Protein AF-A0AAW9B8X3-F1 (afdb_monomer_lite)

Foldseek 3Di:
DAFPVVVLVVCCVDPLCQQCVVVSVQKDKGDDKDKDKDWDDDPDPVDDIKIWIKIFDAQIWMFGVVPTWIWGGFGFMWIDIRNWIWTFQTWTATLNFIKTKIKIKGQDPFAIKIKMKMKGKDFLVSCCQAPHCLPRVQKGFIKIKMKIKIKGDGPPWIKIKIKMKIWCLGMAGPAPPPRGDDRRDTWMWIKIWIDIQFKIWIWIDIVQKIKTFIWGPVDPAIEGQAIEIEGHDDDDDDPPGHAYEYEYADQEEEVVSVVVSVPPDGDPNDHNNNPGSYYDDDDGQWYWHAYQWYHDPNWIWGRWTKIWGDDPQKIWIAIDTPAWGWIWIDGPPDDIDTDTPHHHTDDPVVVVVVVVVPVPVPDPPVPDDPADVVNVVVVVPDD

Secondary structure (DSSP, 8-state):
-EEHHHHHHHHHTSGGGGTTHHHHHTEEEESEEEEEEEEE--SSTTS--EEEEEEEEEEEEEEEETTEEEEEEEEEEEEEETTEEEEEEEEEEETTEEEEEEEEEEE-SSSEEEEEEEEEEEESGGGHHHH-HHHHTTEEEEEEEEEEEEEEE-SS-EEEEEEEEEEGGGEEE-SPTTS-B-TT---EEEEEEEEESSEEEEEEEETTEEEEEEEE-SSSS-EEEEEEEEEES--PPPSSP-EEEEEEE-S-EEHHHHHHHHHSPPPSS--TGGGS-PPP-PPPSEEEEEEEEEEETTEEEEEEEEEEEEETTEEEEEEESSSEEEEEEEETTTEEEEEEEEE----HHHHHHHHHH--TTS---TTS-SS-HHHHHHHHH--

pLDDT: mean 86.69, std 13.24, range [41.41, 98.62]

Structure (mmCIF, N/CA/C/O backbone):
data_AF-A0AAW9B8X3-F1
#
_entry.id   AF-A0AAW9B8X3-F1
#
loop_
_atom_site.group_PDB
_atom_site.id
_atom_site.type_symbol
_atom_site.label_atom_id
_atom_site.label_alt_id
_atom_site.label_comp_id
_atom_site.label_asym_id
_atom_site.label_entity_id
_atom_site.label_seq_id
_atom_site.pdbx_PDB_ins_code
_atom_site.Cartn_x
_atom_site.Cartn_y
_atom_site.Cartn_z
_atom_site.occupancy
_atom_site.B_iso_or_equiv
_atom_site.auth_seq_id
_atom_site.auth_comp_id
_atom_site.auth_asym_id
_atom_site.auth_atom_id
_atom_site.pdbx_PDB_model_num
ATOM 1 N N . THR A 1 1 ? 26.195 -5.693 -29.933 1.00 69.50 1 THR A N 1
ATOM 2 C CA . THR A 1 1 ? 26.083 -5.962 -28.488 1.00 69.50 1 THR A CA 1
ATOM 3 C C . THR A 1 1 ? 26.992 -5.015 -27.755 1.00 69.50 1 THR A C 1
ATOM 5 O O . THR A 1 1 ? 28.162 -4.947 -28.112 1.00 69.50 1 THR A O 1
ATOM 8 N N . ALA A 1 2 ? 26.458 -4.294 -26.781 1.00 76.25 2 ALA A N 1
ATOM 9 C CA . ALA A 1 2 ? 27.193 -3.382 -25.908 1.00 76.25 2 ALA A CA 1
ATOM 10 C C . ALA A 1 2 ? 26.597 -3.468 -24.488 1.00 76.25 2 ALA A C 1
ATOM 12 O O . ALA A 1 2 ? 25.513 -4.039 -24.332 1.00 76.25 2 ALA A O 1
ATOM 13 N N . PRO A 1 3 ? 27.275 -2.975 -23.441 1.00 81.75 3 PRO A N 1
ATOM 14 C CA . PRO A 1 3 ? 26.665 -2.800 -22.124 1.00 81.75 3 PRO A CA 1
ATOM 15 C C . PRO A 1 3 ? 25.389 -1.945 -22.207 1.00 81.75 3 PRO A C 1
ATOM 17 O O . PRO A 1 3 ? 25.359 -0.963 -22.945 1.00 81.75 3 PRO A O 1
ATOM 20 N N . GLY A 1 4 ? 24.347 -2.286 -21.444 1.00 72.00 4 GLY A N 1
ATOM 21 C CA . GLY A 1 4 ? 23.058 -1.578 -21.483 1.00 72.00 4 GLY A CA 1
ATOM 22 C C . GLY A 1 4 ? 23.171 -0.070 -21.240 1.00 72.00 4 GLY A C 1
ATOM 23 O O . GLY A 1 4 ? 22.576 0.712 -21.977 1.00 72.00 4 GLY A O 1
ATOM 24 N N . ASN A 1 5 ? 24.021 0.345 -20.299 1.00 79.00 5 ASN A N 1
ATOM 25 C CA . ASN A 1 5 ? 24.299 1.761 -20.051 1.00 79.00 5 ASN A CA 1
ATOM 26 C C . ASN A 1 5 ? 24.928 2.470 -21.263 1.00 79.00 5 ASN A C 1
ATOM 28 O O . ASN A 1 5 ? 24.556 3.599 -21.548 1.00 79.00 5 ASN A O 1
ATOM 32 N N . GLU A 1 6 ? 25.808 1.815 -22.029 1.00 78.56 6 GLU A N 1
ATOM 33 C CA . GLU A 1 6 ? 26.391 2.420 -23.238 1.00 78.56 6 GLU A CA 1
ATOM 34 C C . GLU A 1 6 ? 25.351 2.572 -24.357 1.00 78.56 6 GLU A C 1
ATOM 36 O O . GLU A 1 6 ? 25.366 3.565 -25.084 1.00 78.56 6 GLU A O 1
ATOM 41 N N . VAL A 1 7 ? 24.416 1.620 -24.484 1.00 72.31 7 VAL A N 1
ATOM 42 C CA . VAL A 1 7 ? 23.293 1.730 -25.434 1.00 72.31 7 VAL A CA 1
ATOM 43 C C . VAL A 1 7 ? 22.370 2.884 -25.042 1.00 72.31 7 VAL A C 1
ATOM 45 O O . VAL A 1 7 ? 21.997 3.684 -25.901 1.00 72.31 7 VAL A O 1
ATOM 48 N N . ARG A 1 8 ? 22.049 3.011 -23.750 1.00 75.62 8 ARG A N 1
ATOM 49 C CA . ARG A 1 8 ? 21.270 4.131 -23.210 1.00 75.62 8 ARG A CA 1
ATOM 50 C C . ARG A 1 8 ? 21.961 5.466 -23.483 1.00 75.62 8 ARG A C 1
ATOM 52 O O . ARG A 1 8 ? 21.341 6.371 -24.032 1.00 75.62 8 ARG A O 1
ATOM 59 N N . ASP A 1 9 ? 23.240 5.580 -23.139 1.00 77.44 9 ASP A N 1
ATOM 60 C CA . ASP A 1 9 ? 24.006 6.818 -23.298 1.00 77.44 9 ASP A CA 1
ATOM 61 C C . ASP A 1 9 ? 24.146 7.203 -24.783 1.00 77.44 9 ASP A C 1
ATOM 63 O O . ASP A 1 9 ? 24.091 8.384 -25.124 1.00 77.44 9 ASP A O 1
ATOM 67 N N . TYR A 1 10 ? 24.240 6.218 -25.687 1.00 72.25 10 TYR A N 1
ATOM 68 C CA . TYR A 1 10 ? 24.175 6.462 -27.129 1.00 72.25 10 TYR A CA 1
ATOM 69 C C . TYR A 1 10 ? 22.820 7.044 -27.547 1.00 72.25 10 TYR A C 1
ATOM 71 O O . TYR A 1 10 ? 22.804 8.062 -28.232 1.00 72.25 10 TYR A O 1
ATOM 79 N N . MET A 1 11 ? 21.694 6.462 -27.110 1.00 71.38 11 MET A N 1
ATOM 80 C CA . MET A 1 11 ? 20.352 6.986 -27.421 1.00 71.38 11 MET A CA 1
ATOM 81 C C . MET A 1 11 ? 20.168 8.427 -26.920 1.00 71.38 11 MET A C 1
ATOM 83 O O . MET A 1 11 ? 19.671 9.268 -27.670 1.00 71.38 11 MET A O 1
ATOM 87 N N . MET A 1 12 ? 20.660 8.729 -25.714 1.00 71.06 12 MET A N 1
ATOM 88 C CA . MET A 1 12 ? 20.669 10.076 -25.119 1.00 71.06 12 MET A CA 1
ATOM 89 C C . MET A 1 12 ? 21.507 11.098 -25.897 1.00 71.06 12 MET A C 1
ATOM 91 O O . MET A 1 12 ? 21.286 12.299 -25.774 1.00 71.06 12 MET A O 1
ATOM 95 N N . ALA A 1 13 ? 22.486 10.645 -26.683 1.00 68.81 13 ALA A N 1
ATOM 96 C CA . ALA A 1 13 ? 23.337 11.502 -27.506 1.00 68.81 13 ALA A CA 1
ATOM 97 C C . ALA A 1 13 ? 22.787 11.722 -28.931 1.00 68.81 13 ALA A C 1
ATOM 99 O O . ALA A 1 13 ? 23.431 12.394 -29.740 1.00 68.81 13 ALA A O 1
ATOM 100 N N . THR A 1 14 ? 21.622 11.151 -29.262 1.00 65.94 14 THR A N 1
ATOM 101 C CA . THR A 1 14 ? 20.962 11.310 -30.568 1.00 65.94 14 THR A CA 1
ATOM 102 C C . THR A 1 14 ? 19.774 12.279 -30.493 1.00 65.94 14 THR A C 1
ATOM 104 O O . THR A 1 14 ? 19.291 12.558 -29.398 1.00 65.94 14 THR A O 1
ATOM 107 N N . PRO A 1 15 ? 19.226 12.745 -31.636 1.00 60.88 15 PRO A N 1
ATOM 108 C CA . PRO A 1 15 ? 17.987 13.533 -31.660 1.00 60.88 15 PRO A CA 1
ATOM 109 C C . PRO A 1 15 ? 16.765 12.845 -31.023 1.00 60.88 15 PRO A C 1
ATOM 111 O O . PRO A 1 15 ? 15.747 13.490 -30.822 1.00 60.88 15 PRO A O 1
ATOM 114 N N . LEU A 1 16 ? 16.857 11.551 -30.691 1.00 60.16 16 LEU A N 1
ATOM 115 C CA . LEU A 1 16 ? 15.835 10.821 -29.938 1.00 60.16 16 LEU A CA 1
ATOM 116 C C . LEU A 1 16 ? 15.778 11.212 -28.452 1.00 60.16 16 LEU A C 1
ATOM 118 O O . LEU A 1 16 ? 14.864 10.796 -27.747 1.00 60.16 16 LEU A O 1
ATOM 122 N N . VAL A 1 17 ? 16.732 11.999 -27.948 1.00 63.75 17 VAL A N 1
ATOM 123 C CA . VAL A 1 17 ? 16.721 12.467 -26.554 1.00 63.75 17 VAL A CA 1
ATOM 124 C C . VAL A 1 17 ? 15.452 13.256 -26.217 1.00 63.75 17 VAL A C 1
ATOM 126 O O . VAL A 1 17 ? 14.916 13.098 -25.121 1.00 63.75 17 VAL A O 1
ATOM 129 N N . ASP A 1 18 ? 14.930 14.022 -27.178 1.00 59.22 18 ASP A N 1
ATOM 130 C CA . ASP A 1 18 ? 13.736 14.852 -26.994 1.00 59.22 18 ASP A CA 1
ATOM 131 C C . ASP A 1 18 ? 12.433 14.026 -26.995 1.00 59.22 18 ASP A C 1
ATOM 133 O O . ASP A 1 18 ? 11.405 14.523 -26.547 1.00 59.22 18 ASP A O 1
ATOM 137 N N . SER A 1 19 ? 12.465 12.765 -27.456 1.00 57.16 19 SER A N 1
ATOM 138 C CA . SER A 1 19 ? 11.311 11.851 -27.422 1.00 57.16 19 SER A CA 1
ATOM 139 C C . SER A 1 19 ? 11.426 10.802 -26.313 1.00 57.16 19 SER A C 1
ATOM 141 O O . SER A 1 19 ? 10.562 10.704 -25.448 1.00 57.16 19 SER A O 1
ATOM 143 N N . VAL A 1 20 ? 12.515 10.032 -26.295 1.00 57.16 20 VAL A N 1
ATOM 144 C CA . VAL A 1 20 ? 12.708 8.877 -25.396 1.00 57.16 20 VAL A CA 1
ATOM 145 C C . VAL A 1 20 ? 13.745 9.120 -24.302 1.00 57.16 20 VAL A C 1
ATOM 147 O O . VAL A 1 20 ? 13.832 8.345 -23.348 1.00 57.16 20 VAL A O 1
ATOM 150 N N . GLY A 1 21 ? 14.527 10.198 -24.398 1.00 58.91 21 GLY A N 1
ATOM 151 C CA . GLY A 1 21 ? 15.602 10.494 -23.452 1.00 58.91 21 GLY A CA 1
ATOM 152 C C . GLY A 1 21 ? 15.098 10.736 -22.033 1.00 58.91 21 GLY A C 1
ATOM 153 O O . GLY A 1 21 ? 15.658 10.184 -21.090 1.00 58.91 21 GLY A O 1
ATOM 154 N N . ALA A 1 22 ? 13.998 11.474 -21.862 1.00 57.75 22 ALA A N 1
ATOM 155 C CA . ALA A 1 22 ? 13.438 11.754 -20.538 1.00 57.75 22 ALA A CA 1
ATOM 156 C C . ALA A 1 22 ? 13.112 10.466 -19.757 1.00 57.75 22 ALA A C 1
ATOM 158 O O . ALA A 1 22 ? 13.561 10.308 -18.621 1.00 57.75 22 ALA A O 1
ATOM 159 N N . ALA A 1 23 ? 12.429 9.503 -20.386 1.00 59.03 23 ALA A N 1
ATOM 160 C CA . ALA A 1 23 ? 12.085 8.222 -19.764 1.00 59.03 23 ALA A CA 1
ATOM 161 C C . ALA A 1 23 ? 13.325 7.364 -19.441 1.00 59.03 23 ALA A C 1
ATOM 163 O O . ALA A 1 23 ? 13.367 6.679 -18.420 1.00 59.03 23 ALA A O 1
ATOM 164 N N . LEU A 1 24 ? 14.367 7.437 -20.274 1.00 65.88 24 LEU A N 1
ATOM 165 C CA . LEU A 1 24 ? 15.611 6.692 -20.077 1.00 65.88 24 LEU A CA 1
ATOM 166 C C . LEU A 1 24 ? 16.500 7.260 -18.955 1.00 65.88 24 LEU A C 1
ATOM 168 O O . LEU A 1 24 ? 17.377 6.542 -18.477 1.00 65.88 24 LEU A O 1
ATOM 172 N N . THR A 1 25 ? 16.303 8.511 -18.512 1.00 65.75 25 THR A N 1
ATOM 173 C CA . THR A 1 25 ? 17.136 9.105 -17.441 1.00 65.75 25 THR A CA 1
ATOM 174 C C . THR A 1 25 ? 16.913 8.444 -16.081 1.00 65.75 25 THR A C 1
ATOM 176 O O . THR A 1 25 ? 17.844 8.377 -15.284 1.00 65.75 25 THR A O 1
ATOM 179 N N . ALA A 1 26 ? 15.709 7.922 -15.833 1.00 67.50 26 ALA A N 1
ATOM 180 C CA . ALA A 1 26 ? 15.329 7.277 -14.576 1.00 67.50 26 ALA A CA 1
ATOM 181 C C . ALA A 1 26 ? 15.633 5.765 -14.540 1.00 67.50 26 ALA A C 1
ATOM 183 O O . ALA A 1 26 ? 15.312 5.100 -13.552 1.00 67.50 26 ALA A O 1
ATOM 184 N N . LEU A 1 27 ? 16.217 5.224 -15.618 1.00 77.06 27 LEU A N 1
ATOM 185 C CA . LEU A 1 27 ? 16.477 3.799 -15.813 1.00 77.06 27 LEU A CA 1
ATOM 186 C C . LEU A 1 27 ? 17.978 3.524 -15.953 1.00 77.06 27 LEU A C 1
ATOM 188 O O . LEU A 1 27 ? 18.698 4.160 -16.734 1.00 77.06 27 LEU A O 1
ATOM 192 N N . GLN A 1 28 ? 18.455 2.514 -15.232 1.00 81.69 28 GLN A N 1
ATOM 193 C CA . GLN A 1 28 ? 19.823 2.012 -15.344 1.00 81.69 28 GLN A CA 1
ATOM 194 C C . GLN A 1 28 ? 19.777 0.544 -15.761 1.00 81.69 28 GLN A C 1
ATOM 196 O O . GLN A 1 28 ? 19.221 -0.292 -15.052 1.00 81.69 28 GLN A O 1
ATOM 201 N N . VAL A 1 29 ? 20.348 0.223 -16.926 1.00 85.94 29 VAL A N 1
ATOM 202 C CA . VAL A 1 29 ? 20.300 -1.128 -17.502 1.00 85.94 29 VAL A CA 1
ATOM 203 C C . VAL A 1 29 ? 21.693 -1.742 -17.466 1.00 85.94 29 VAL A C 1
ATOM 205 O O . VAL A 1 29 ? 22.595 -1.364 -18.216 1.00 85.94 29 VAL A O 1
ATOM 208 N N . SER A 1 30 ? 21.858 -2.739 -16.607 1.00 86.06 30 SER A N 1
ATOM 209 C CA . SER A 1 30 ? 23.100 -3.488 -16.448 1.00 86.06 30 SER A 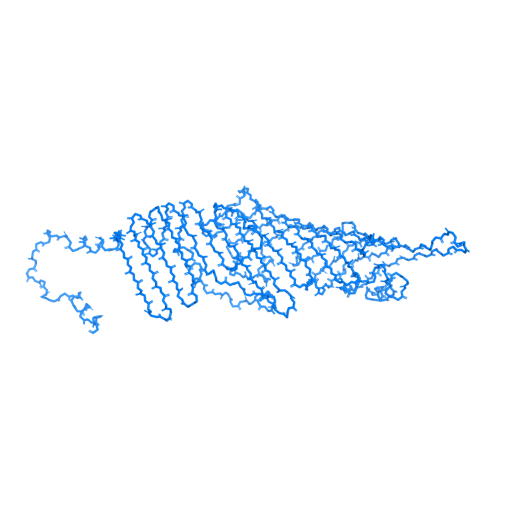CA 1
ATOM 210 C C . SER A 1 30 ? 23.070 -4.801 -17.237 1.00 86.06 30 SER A C 1
ATOM 212 O O . SER A 1 30 ? 22.031 -5.447 -17.386 1.00 86.06 30 SER A O 1
ATOM 214 N N . GLY A 1 31 ? 24.237 -5.219 -17.732 1.00 86.38 31 GLY A N 1
ATOM 215 C CA . GLY A 1 31 ? 24.404 -6.425 -18.550 1.00 86.38 31 GLY A CA 1
ATOM 216 C C . GLY A 1 31 ? 24.486 -6.142 -20.057 1.00 86.38 31 GLY A C 1
ATOM 217 O O . GLY A 1 31 ? 24.344 -4.994 -20.485 1.00 86.38 31 GLY A O 1
ATOM 218 N N . PRO A 1 32 ? 24.780 -7.165 -20.878 1.00 85.50 32 PRO A N 1
ATOM 219 C CA . PRO A 1 32 ? 24.869 -7.013 -22.324 1.00 85.50 32 PRO A CA 1
ATOM 220 C C . PRO A 1 32 ? 23.482 -6.781 -22.928 1.00 85.50 32 PRO A C 1
ATOM 222 O O . PRO A 1 32 ? 22.523 -7.450 -22.561 1.00 85.50 32 PRO A O 1
ATOM 225 N N . VAL A 1 33 ? 23.394 -5.866 -23.887 1.00 88.62 33 VAL A N 1
ATOM 226 C CA . VAL A 1 33 ? 22.190 -5.600 -24.677 1.00 88.62 33 VAL A CA 1
ATOM 227 C C . VAL A 1 33 ? 22.553 -5.736 -26.150 1.00 88.62 33 VAL A C 1
ATOM 229 O O . VAL A 1 33 ? 23.577 -5.216 -26.619 1.00 88.62 33 VAL A O 1
ATOM 232 N N . TYR A 1 34 ? 21.749 -6.491 -26.891 1.00 89.94 34 TYR A N 1
ATOM 233 C CA . TYR A 1 34 ? 21.837 -6.507 -28.347 1.00 89.94 34 TYR A CA 1
ATOM 234 C C . TYR A 1 34 ? 20.866 -5.468 -28.889 1.00 89.94 34 TYR A C 1
ATOM 236 O O . TYR A 1 34 ? 19.687 -5.526 -28.578 1.00 89.94 34 TYR A O 1
ATOM 244 N N . SER A 1 35 ? 21.352 -4.520 -29.681 1.00 88.06 35 SER A N 1
ATOM 245 C CA . SER A 1 35 ? 20.510 -3.497 -30.287 1.00 88.06 35 SER A CA 1
ATOM 246 C C . SER A 1 35 ? 20.736 -3.421 -31.787 1.00 88.06 35 SER A C 1
ATOM 248 O O . SER A 1 35 ? 21.849 -3.629 -32.281 1.00 88.06 35 SER A O 1
ATOM 250 N N . GLU A 1 36 ? 19.664 -3.108 -32.502 1.00 90.56 36 GLU A N 1
ATOM 251 C CA . GLU A 1 36 ? 19.684 -2.739 -33.908 1.00 90.56 36 GLU A CA 1
ATOM 252 C C . GLU A 1 36 ? 19.037 -1.365 -34.051 1.00 90.56 36 GLU A C 1
ATOM 254 O O . GLU A 1 36 ? 17.993 -1.098 -33.460 1.00 90.56 36 GLU A O 1
ATOM 259 N N . PHE A 1 37 ? 19.674 -0.495 -34.829 1.00 86.94 37 PHE A N 1
ATOM 260 C CA . PHE A 1 37 ? 19.233 0.871 -35.059 1.00 86.94 37 PHE A CA 1
ATOM 261 C C . PHE A 1 37 ? 19.279 1.161 -36.554 1.00 86.94 37 PHE A C 1
ATOM 263 O O . PHE A 1 37 ? 20.289 0.912 -37.218 1.00 86.94 37 PHE A O 1
ATOM 270 N N . GLN A 1 38 ? 18.185 1.698 -37.074 1.00 89.25 38 GLN A N 1
ATOM 271 C CA . GLN A 1 38 ? 18.029 2.093 -38.463 1.00 89.25 38 GLN A CA 1
ATOM 272 C C . GLN A 1 38 ? 17.569 3.551 -38.509 1.00 89.25 38 GLN A C 1
ATOM 274 O O . GLN A 1 38 ? 16.701 3.968 -37.747 1.00 89.25 38 GLN A O 1
ATOM 279 N N . LEU A 1 39 ? 18.169 4.331 -39.407 1.00 88.00 39 LEU A N 1
ATOM 280 C CA . LEU A 1 39 ? 17.873 5.749 -39.586 1.00 88.00 39 LEU A CA 1
ATOM 281 C C . LEU A 1 39 ? 17.725 6.050 -41.069 1.00 88.00 39 LEU A C 1
ATOM 283 O O . LEU A 1 39 ? 18.622 5.773 -41.868 1.00 88.00 39 LEU A O 1
ATOM 287 N N . ASN A 1 40 ? 16.600 6.653 -41.421 1.00 87.88 40 ASN A N 1
ATOM 288 C CA . ASN A 1 40 ? 16.321 7.150 -42.753 1.00 87.88 40 ASN A CA 1
ATOM 289 C C . ASN A 1 40 ? 16.133 8.666 -42.698 1.00 87.88 40 ASN A C 1
ATOM 291 O O . ASN A 1 40 ? 15.166 9.147 -42.111 1.00 87.88 40 ASN A O 1
ATOM 295 N N . ILE A 1 41 ? 17.042 9.402 -43.339 1.00 86.81 41 ILE A N 1
ATOM 296 C CA . ILE A 1 41 ? 16.948 10.855 -43.509 1.00 86.81 41 ILE A CA 1
ATOM 297 C C . ILE A 1 41 ? 16.684 11.125 -44.994 1.00 86.81 41 ILE A C 1
ATOM 299 O O . ILE A 1 41 ? 17.607 11.005 -45.807 1.00 86.81 41 ILE A O 1
ATOM 303 N N . PRO A 1 42 ? 15.441 11.442 -45.386 1.00 87.00 42 PRO A N 1
ATOM 304 C CA . PRO A 1 42 ? 15.144 11.812 -46.760 1.00 87.00 42 PRO A CA 1
ATOM 305 C C . PRO A 1 42 ? 15.787 13.167 -47.101 1.00 87.00 42 PRO A C 1
ATOM 307 O O . PRO A 1 42 ? 15.825 14.081 -46.287 1.00 87.00 42 PRO A O 1
ATOM 310 N N . PHE A 1 43 ? 16.271 13.316 -48.338 1.00 87.12 43 PHE A N 1
ATOM 311 C CA . PHE A 1 43 ? 16.743 14.610 -48.864 1.00 87.12 43 PHE A CA 1
ATOM 312 C C . PHE A 1 43 ? 15.596 15.543 -49.293 1.00 87.12 43 PHE A C 1
ATOM 314 O O . PHE A 1 43 ? 15.835 16.664 -49.736 1.00 87.12 43 PHE A O 1
ATOM 321 N N . ASP A 1 44 ? 14.362 15.049 -49.211 1.00 87.06 44 ASP A N 1
ATOM 322 C CA . ASP A 1 44 ? 13.132 15.757 -49.537 1.00 87.06 44 ASP A CA 1
ATOM 323 C C . ASP A 1 44 ? 12.591 16.432 -48.273 1.00 87.06 44 ASP A C 1
ATOM 325 O O . ASP A 1 44 ? 12.327 15.751 -47.285 1.00 87.06 44 ASP A O 1
ATOM 329 N N . MET A 1 45 ? 12.430 17.757 -48.312 1.00 76.44 45 MET A N 1
ATOM 330 C CA . MET A 1 45 ? 11.955 18.547 -47.170 1.00 76.44 45 MET A CA 1
ATOM 331 C C . MET A 1 45 ? 10.474 18.305 -46.838 1.00 76.44 45 MET A C 1
ATOM 333 O O . MET A 1 45 ? 10.011 18.784 -45.809 1.00 76.44 45 MET A O 1
ATOM 337 N N . GLU A 1 46 ? 9.730 17.577 -47.678 1.00 84.00 46 GLU A N 1
ATOM 338 C CA . GLU A 1 46 ? 8.338 17.185 -47.409 1.00 84.00 46 GLU A CA 1
ATOM 339 C C . GLU A 1 46 ? 8.211 15.869 -46.619 1.00 84.00 46 GLU A C 1
ATOM 341 O O . GLU A 1 46 ? 7.096 15.457 -46.296 1.00 84.00 46 GLU A O 1
ATOM 346 N N . LYS A 1 47 ? 9.322 15.177 -46.327 1.00 81.69 47 LYS A N 1
ATOM 347 C CA . LYS A 1 47 ? 9.316 13.901 -45.598 1.00 81.69 47 LYS A CA 1
ATOM 348 C C . LYS A 1 47 ? 10.093 14.002 -44.296 1.00 81.69 47 LYS A C 1
ATOM 350 O O . LYS A 1 47 ? 11.233 14.457 -44.283 1.00 81.69 47 LYS A O 1
ATOM 355 N N . ASP A 1 48 ? 9.509 13.466 -43.234 1.00 83.50 48 ASP A N 1
ATOM 356 C CA . ASP A 1 48 ? 10.165 13.409 -41.935 1.00 83.50 48 ASP A CA 1
ATOM 357 C C . ASP A 1 48 ? 11.248 12.325 -41.890 1.00 83.50 48 ASP A C 1
ATOM 359 O O . ASP A 1 48 ? 11.185 11.291 -42.572 1.00 83.50 48 ASP A O 1
ATOM 363 N N . ALA A 1 49 ? 12.267 12.567 -41.067 1.00 86.50 49 ALA A N 1
ATOM 364 C CA . ALA A 1 49 ? 13.240 11.542 -40.726 1.00 86.50 49 ALA A CA 1
ATOM 365 C C . ALA A 1 49 ? 12.556 10.429 -39.919 1.00 86.50 49 ALA A C 1
ATOM 367 O O . ALA A 1 49 ? 11.671 10.688 -39.105 1.00 86.50 49 ALA A O 1
ATOM 368 N N . ARG A 1 50 ? 12.982 9.182 -40.131 1.00 87.81 50 ARG A N 1
ATOM 369 C CA . ARG A 1 50 ? 12.496 8.030 -39.363 1.00 87.81 50 ARG A CA 1
ATOM 370 C C . ARG A 1 50 ? 13.665 7.299 -38.730 1.00 87.81 50 ARG A C 1
ATOM 372 O O . ARG A 1 50 ? 14.600 6.926 -39.440 1.00 87.81 50 ARG A O 1
ATOM 379 N N . ALA A 1 51 ? 13.590 7.061 -37.431 1.00 85.88 51 ALA A N 1
ATOM 380 C CA . ALA A 1 51 ? 14.539 6.265 -36.670 1.00 85.88 51 ALA A CA 1
ATOM 381 C C . ALA A 1 51 ? 13.796 5.112 -35.995 1.00 85.88 51 ALA A C 1
ATOM 383 O O . ALA A 1 51 ? 12.860 5.343 -35.242 1.00 85.88 51 ALA A O 1
ATOM 384 N N . TRP A 1 52 ? 14.198 3.874 -36.251 1.00 90.50 52 TRP A N 1
ATOM 385 C CA . TRP A 1 52 ? 13.531 2.705 -35.682 1.00 90.50 52 TRP A CA 1
ATOM 386 C C . TRP A 1 52 ? 14.523 1.596 -35.381 1.00 90.50 52 TRP A C 1
ATOM 388 O O . TRP A 1 52 ? 15.645 1.569 -35.897 1.00 90.50 52 TRP A O 1
ATOM 398 N N . GLY A 1 53 ? 14.113 0.658 -34.540 1.00 90.38 53 GLY A N 1
ATOM 399 C CA . GLY A 1 53 ? 14.990 -0.414 -34.115 1.00 90.38 53 GLY A CA 1
ATOM 400 C C . GLY A 1 53 ? 14.455 -1.179 -32.922 1.00 90.38 53 GLY A C 1
ATOM 401 O O . GLY A 1 53 ? 13.274 -1.118 -32.580 1.00 90.38 53 GLY A O 1
ATOM 402 N N . TYR A 1 54 ? 15.344 -1.941 -32.300 1.00 91.56 54 TYR A N 1
ATOM 403 C CA . TYR A 1 54 ? 15.019 -2.708 -31.108 1.00 91.56 54 TYR A CA 1
ATOM 404 C C . TYR A 1 54 ? 16.246 -2.945 -30.234 1.00 91.56 54 TYR A C 1
ATOM 406 O O . TYR A 1 54 ? 17.386 -2.886 -30.696 1.00 91.56 54 TYR A O 1
ATOM 414 N N . ALA A 1 55 ? 15.984 -3.249 -28.969 1.00 90.75 55 ALA A N 1
ATOM 415 C CA . ALA A 1 55 ? 16.939 -3.707 -27.983 1.00 90.75 55 ALA A CA 1
ATOM 416 C C . ALA A 1 55 ? 16.431 -5.018 -27.366 1.00 90.75 55 ALA A C 1
ATOM 418 O O . ALA A 1 55 ? 15.352 -5.067 -26.778 1.00 90.75 55 ALA A O 1
ATOM 419 N N . ASP A 1 56 ? 17.215 -6.079 -27.508 1.00 93.88 56 ASP A N 1
ATOM 420 C CA . ASP A 1 56 ? 16.987 -7.364 -26.864 1.00 93.88 56 ASP A CA 1
ATOM 421 C C . ASP A 1 56 ? 17.710 -7.396 -25.518 1.00 93.88 56 ASP A C 1
ATOM 423 O O . ASP A 1 56 ? 18.945 -7.304 -25.445 1.00 93.88 56 ASP A O 1
ATOM 427 N N . LEU A 1 57 ? 16.913 -7.560 -24.467 1.00 93.75 57 LEU A N 1
ATOM 428 C CA . LEU A 1 57 ? 17.359 -7.867 -23.120 1.00 93.75 57 LEU A CA 1
ATOM 429 C C . LEU A 1 57 ? 17.433 -9.387 -22.949 1.00 93.75 57 LEU A C 1
ATOM 431 O O . LEU A 1 57 ? 16.540 -10.126 -23.377 1.00 93.75 57 LEU A O 1
ATOM 435 N N . LYS A 1 58 ? 18.499 -9.856 -22.310 1.00 95.31 58 LYS A N 1
ATOM 436 C CA . LYS A 1 58 ? 18.718 -11.254 -21.957 1.00 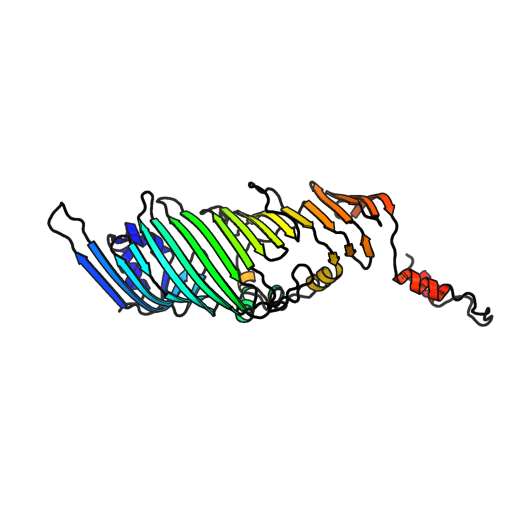95.31 58 LYS A CA 1
ATOM 437 C C . LYS A 1 58 ? 19.376 -11.326 -20.587 1.00 95.31 58 LYS A C 1
ATOM 439 O O . LYS A 1 58 ? 20.587 -11.140 -20.470 1.00 95.31 58 LYS A O 1
ATOM 444 N N . ASP A 1 59 ? 18.559 -11.627 -19.583 1.00 94.69 59 ASP A N 1
ATOM 445 C CA . ASP A 1 59 ? 18.955 -11.691 -18.176 1.00 94.69 59 ASP A CA 1
ATOM 446 C C . ASP A 1 59 ? 19.570 -10.374 -17.662 1.00 94.69 59 ASP A C 1
ATOM 448 O O . ASP A 1 59 ? 20.524 -10.369 -16.880 1.00 94.69 59 ASP A O 1
ATOM 452 N N . ASN A 1 60 ? 19.043 -9.236 -18.119 1.00 94.00 60 ASN A N 1
ATOM 453 C CA . ASN A 1 60 ? 19.517 -7.922 -17.695 1.00 94.00 60 ASN A CA 1
ATOM 454 C C . ASN A 1 60 ? 18.982 -7.550 -16.311 1.00 94.00 60 ASN A C 1
ATOM 456 O O . ASN A 1 60 ? 17.916 -7.995 -15.888 1.00 94.00 60 ASN A O 1
ATOM 460 N N . ARG A 1 61 ? 19.709 -6.673 -15.623 1.00 94.31 61 ARG A N 1
ATOM 461 C CA . ARG A 1 61 ? 19.224 -6.008 -14.412 1.00 94.31 61 ARG A CA 1
ATOM 462 C C . ARG A 1 61 ? 18.809 -4.587 -14.762 1.00 94.31 61 ARG A C 1
ATOM 464 O O . ARG A 1 61 ? 19.574 -3.887 -15.426 1.00 94.31 61 ARG A O 1
ATOM 471 N N . VAL A 1 62 ? 17.625 -4.181 -14.319 1.00 91.56 62 VAL A N 1
ATOM 472 C CA . VAL A 1 62 ? 17.094 -2.828 -14.511 1.00 91.56 62 VAL A CA 1
ATOM 473 C C . VAL A 1 62 ? 16.820 -2.210 -13.146 1.00 91.56 62 VAL A C 1
ATOM 475 O O . VAL A 1 62 ? 15.975 -2.704 -12.401 1.00 91.56 62 VAL A O 1
ATOM 478 N N . ASP A 1 63 ? 17.536 -1.140 -12.824 1.00 89.94 63 ASP A N 1
ATOM 479 C CA . ASP A 1 63 ? 17.316 -0.337 -11.623 1.00 89.94 63 ASP A CA 1
ATOM 480 C C . ASP A 1 63 ? 16.516 0.927 -12.000 1.00 89.94 63 ASP A C 1
ATOM 482 O O . ASP A 1 63 ? 16.807 1.583 -13.006 1.00 89.94 63 ASP A O 1
ATOM 486 N N . ILE A 1 64 ? 15.483 1.231 -11.212 1.00 84.69 64 ILE A N 1
ATOM 487 C CA . ILE A 1 64 ? 14.548 2.353 -11.383 1.00 84.69 64 ILE A CA 1
ATOM 488 C C . ILE A 1 64 ? 14.698 3.258 -10.163 1.00 84.69 64 ILE A C 1
ATOM 490 O O . ILE A 1 64 ? 14.576 2.772 -9.041 1.00 84.69 64 ILE A O 1
ATOM 494 N N . ASP A 1 65 ? 14.942 4.555 -10.360 1.00 71.31 65 ASP A N 1
ATOM 495 C CA . ASP A 1 65 ? 15.304 5.454 -9.251 1.00 71.31 65 ASP A CA 1
ATOM 496 C C . ASP A 1 65 ? 14.096 6.096 -8.529 1.00 71.31 65 ASP A C 1
ATOM 498 O O . ASP A 1 65 ? 14.203 6.472 -7.360 1.00 71.31 65 ASP A O 1
ATOM 502 N N . ALA A 1 66 ? 12.930 6.212 -9.177 1.00 67.56 66 ALA A N 1
ATOM 503 C CA . ALA A 1 66 ? 11.780 6.946 -8.634 1.00 67.56 66 ALA A CA 1
ATOM 504 C C . ALA A 1 66 ? 10.422 6.289 -8.988 1.00 67.56 66 ALA A C 1
ATOM 506 O O . ALA A 1 66 ? 9.845 6.620 -10.023 1.00 67.56 66 ALA A O 1
ATOM 507 N N . PRO A 1 67 ? 9.871 5.397 -8.137 1.00 69.06 67 PRO A N 1
ATOM 508 C CA . PRO A 1 67 ? 10.413 4.939 -6.855 1.00 69.06 67 PRO A CA 1
ATOM 509 C C . PRO A 1 67 ? 11.561 3.923 -7.023 1.00 69.06 67 PRO A C 1
ATOM 511 O O . PRO A 1 67 ? 11.585 3.215 -8.031 1.00 69.06 67 PRO A O 1
ATOM 514 N N . PRO A 1 68 ? 12.460 3.796 -6.023 1.00 76.00 68 PRO A N 1
ATOM 515 C CA . PRO A 1 68 ? 13.522 2.795 -6.019 1.00 76.00 68 PRO A CA 1
ATOM 516 C C . PRO A 1 68 ? 12.974 1.375 -6.195 1.00 76.00 68 PRO A C 1
ATOM 518 O O . PRO A 1 68 ? 12.372 0.811 -5.277 1.00 76.00 68 PRO A O 1
ATOM 521 N N . MET A 1 69 ? 13.183 0.791 -7.371 1.00 85.69 69 MET A N 1
ATOM 522 C CA . MET A 1 69 ? 12.760 -0.568 -7.713 1.00 85.69 69 MET A CA 1
ATOM 523 C C . MET A 1 69 ? 13.840 -1.267 -8.532 1.00 85.69 69 MET A C 1
ATOM 525 O O . MET A 1 69 ? 14.608 -0.635 -9.250 1.00 85.69 69 MET A O 1
ATOM 529 N N . MET A 1 70 ? 13.888 -2.591 -8.422 1.00 91.06 70 MET A N 1
ATOM 530 C CA . MET A 1 70 ? 14.875 -3.415 -9.109 1.00 91.06 70 MET A CA 1
ATOM 531 C C . MET A 1 70 ? 14.166 -4.570 -9.803 1.00 91.06 70 MET A C 1
ATOM 533 O O . MET A 1 70 ? 13.463 -5.349 -9.152 1.00 91.06 70 MET A O 1
ATOM 537 N N . LEU A 1 71 ? 14.371 -4.667 -11.114 1.00 94.19 71 LEU A N 1
ATOM 538 C CA . LEU A 1 71 ? 13.964 -5.797 -11.935 1.00 94.19 71 LEU A CA 1
ATOM 539 C C . LEU A 1 71 ? 15.198 -6.643 -12.244 1.00 94.19 71 LEU A C 1
ATOM 541 O O . LEU A 1 71 ? 16.165 -6.172 -12.845 1.00 94.19 71 LEU A O 1
ATOM 545 N N . GLU A 1 72 ? 15.160 -7.901 -11.834 1.00 95.81 72 GLU A N 1
ATOM 546 C CA . GLU A 1 72 ? 16.206 -8.885 -12.106 1.00 95.81 72 GLU A CA 1
ATOM 547 C C . GLU A 1 72 ? 15.811 -9.748 -13.314 1.00 95.81 72 GLU A C 1
ATOM 549 O O . GLU A 1 72 ? 14.630 -9.927 -13.611 1.00 95.81 72 GLU A O 1
ATOM 554 N N . LYS A 1 73 ? 16.806 -10.296 -14.020 1.00 96.38 73 LYS A N 1
ATOM 555 C CA . LYS A 1 73 ? 16.628 -11.220 -15.158 1.00 96.38 73 LYS A CA 1
ATOM 556 C C . LYS A 1 73 ? 15.654 -10.737 -16.245 1.00 96.38 73 LYS A C 1
ATOM 558 O O . LYS A 1 73 ? 14.976 -11.542 -16.888 1.00 96.38 73 LYS A O 1
ATOM 563 N N . ALA A 1 74 ? 15.606 -9.429 -16.480 1.00 96.25 74 ALA A N 1
ATOM 564 C CA . ALA A 1 74 ? 14.785 -8.829 -17.517 1.00 96.25 74 ALA A CA 1
ATOM 565 C C . ALA A 1 74 ? 15.169 -9.407 -18.888 1.00 96.25 74 ALA A C 1
ATOM 567 O O . ALA A 1 74 ? 16.320 -9.310 -19.324 1.00 96.25 74 ALA A O 1
ATOM 568 N N . THR A 1 75 ? 14.198 -10.033 -19.546 1.00 96.44 75 THR A N 1
ATOM 569 C CA . THR A 1 75 ? 14.366 -10.731 -20.818 1.00 96.44 75 THR A CA 1
ATOM 570 C C . THR A 1 75 ? 13.183 -10.445 -21.727 1.00 96.44 75 THR A C 1
ATOM 572 O O . THR A 1 75 ? 12.028 -10.655 -21.358 1.00 96.44 75 THR A O 1
ATOM 575 N N . GLY A 1 76 ? 13.476 -9.985 -22.938 1.00 95.44 76 GLY A N 1
ATOM 576 C CA . GLY A 1 76 ? 12.478 -9.625 -23.937 1.00 95.44 76 GLY A CA 1
ATOM 577 C C . GLY A 1 76 ? 13.008 -8.566 -24.890 1.00 95.44 76 GLY A C 1
ATOM 578 O O . GLY A 1 76 ? 14.188 -8.216 -24.854 1.00 95.44 76 GLY A O 1
ATOM 579 N N . ARG A 1 77 ? 12.134 -8.073 -25.764 1.00 93.94 77 ARG A N 1
ATOM 580 C CA . ARG A 1 77 ? 12.491 -7.110 -26.803 1.00 93.94 77 ARG A CA 1
ATOM 581 C C . ARG A 1 77 ? 11.763 -5.798 -26.579 1.00 93.94 77 ARG A C 1
ATOM 583 O O . ARG A 1 77 ? 10.538 -5.766 -26.621 1.00 93.94 77 ARG A O 1
ATOM 590 N N . ILE A 1 78 ? 12.531 -4.725 -26.457 1.00 91.50 78 ILE A N 1
ATOM 591 C CA . ILE A 1 78 ? 12.027 -3.356 -26.511 1.00 91.50 78 ILE A CA 1
ATOM 592 C C . ILE A 1 78 ? 12.175 -2.874 -27.951 1.00 91.50 78 ILE A C 1
ATOM 594 O O . ILE A 1 78 ? 13.248 -2.990 -28.539 1.00 91.50 78 ILE A O 1
ATOM 598 N N . GLN A 1 79 ? 11.107 -2.357 -28.536 1.00 91.44 79 GLN A N 1
ATOM 599 C CA . GLN A 1 79 ? 11.080 -1.789 -29.878 1.00 91.44 79 GLN A CA 1
ATOM 600 C C . GLN A 1 79 ? 10.878 -0.283 -29.785 1.00 91.44 79 GLN A C 1
ATOM 602 O O . GLN A 1 79 ? 10.175 0.195 -28.898 1.00 91.44 79 GLN A O 1
ATOM 607 N N . PHE A 1 80 ? 11.469 0.454 -30.717 1.00 88.19 80 PHE A N 1
ATOM 608 C CA . PHE A 1 80 ? 11.172 1.869 -30.888 1.00 88.19 80 PHE A CA 1
ATOM 609 C C . PHE A 1 80 ? 10.988 2.196 -32.372 1.00 88.19 80 PHE A C 1
ATOM 611 O O . PHE A 1 80 ? 11.656 1.618 -33.237 1.00 88.19 80 PHE A O 1
ATOM 618 N N . ASP A 1 81 ? 10.087 3.124 -32.657 1.00 89.25 81 ASP A N 1
ATOM 619 C CA . ASP A 1 81 ? 9.867 3.726 -33.970 1.00 89.25 81 ASP A CA 1
ATOM 620 C C . ASP A 1 81 ? 9.517 5.196 -33.736 1.00 89.25 81 ASP A C 1
ATOM 622 O O . ASP A 1 81 ? 8.429 5.520 -33.266 1.00 89.25 81 ASP A O 1
ATOM 626 N N . ASN A 1 82 ? 10.489 6.071 -33.990 1.00 85.75 82 ASN A N 1
ATOM 627 C CA . ASN A 1 82 ? 10.481 7.480 -33.619 1.00 85.75 82 ASN A CA 1
ATOM 628 C C . ASN A 1 82 ? 10.189 7.700 -32.124 1.00 85.75 82 ASN A C 1
ATOM 630 O O . ASN A 1 82 ? 11.041 7.439 -31.273 1.00 85.75 82 ASN A O 1
ATOM 634 N N . ASP A 1 83 ? 9.017 8.238 -31.820 1.00 82.00 83 ASP A N 1
ATOM 635 C CA . ASP A 1 83 ? 8.511 8.565 -30.494 1.00 82.00 83 ASP A CA 1
ATOM 636 C C . ASP A 1 83 ? 7.785 7.393 -29.826 1.00 82.00 83 ASP A C 1
ATOM 638 O O . ASP A 1 83 ? 7.604 7.395 -28.610 1.00 82.00 83 ASP A O 1
ATOM 642 N N . VAL A 1 84 ? 7.425 6.357 -30.582 1.00 89.81 84 VAL A N 1
ATOM 643 C CA . VAL A 1 84 ? 6.720 5.197 -30.040 1.00 89.81 84 VAL A CA 1
ATOM 644 C C . VAL A 1 84 ? 7.723 4.180 -29.510 1.00 89.81 84 VAL A C 1
ATOM 646 O O . VAL A 1 84 ? 8.549 3.659 -30.262 1.00 89.81 84 VAL A O 1
ATOM 649 N N . VAL A 1 85 ? 7.625 3.841 -28.225 1.00 88.62 85 VAL A N 1
ATOM 650 C CA . VAL A 1 85 ? 8.413 2.782 -27.581 1.00 88.62 85 VAL A CA 1
ATOM 651 C C . VAL A 1 85 ? 7.479 1.713 -27.056 1.00 88.62 85 VAL A C 1
ATOM 653 O O . VAL A 1 85 ? 6.533 1.996 -26.330 1.00 88.62 85 VAL A O 1
ATOM 656 N N . THR A 1 86 ? 7.744 0.459 -27.405 1.00 92.38 86 THR A N 1
ATOM 657 C CA . THR A 1 86 ? 6.884 -0.658 -27.015 1.00 92.38 86 THR A CA 1
ATOM 658 C C . THR A 1 86 ? 7.673 -1.870 -26.571 1.00 92.38 86 THR A C 1
ATOM 660 O O . THR A 1 86 ? 8.780 -2.140 -27.030 1.00 92.38 86 THR A O 1
ATOM 663 N N . THR A 1 87 ? 7.074 -2.642 -25.682 1.00 91.50 87 THR A N 1
ATOM 664 C CA . THR A 1 87 ? 7.493 -4.002 -25.356 1.00 91.50 87 THR A CA 1
ATOM 665 C C . THR A 1 87 ? 6.245 -4.810 -25.049 1.00 91.50 87 THR A C 1
ATOM 667 O O . THR A 1 87 ? 5.285 -4.291 -24.477 1.00 91.50 87 THR A O 1
ATOM 670 N N . SER A 1 88 ? 6.260 -6.079 -25.436 1.00 91.56 88 SER A N 1
ATOM 671 C CA . SER A 1 88 ? 5.182 -7.012 -25.137 1.00 91.56 88 SER A CA 1
ATOM 672 C C . SER A 1 88 ? 5.769 -8.293 -24.567 1.00 91.56 88 SER A C 1
ATOM 674 O O . SER A 1 88 ? 6.667 -8.893 -25.165 1.00 91.56 88 SER A O 1
ATOM 676 N N . GLY A 1 89 ? 5.275 -8.692 -23.399 1.00 91.50 89 GLY A N 1
ATOM 677 C CA . GLY A 1 89 ? 5.682 -9.896 -22.692 1.00 91.50 89 GLY A CA 1
ATOM 678 C C . GLY A 1 89 ? 7.114 -9.841 -22.170 1.00 91.50 89 GLY A C 1
ATOM 679 O O . GLY A 1 89 ? 7.805 -10.861 -22.212 1.00 91.50 89 GLY A O 1
ATOM 680 N N . LEU A 1 90 ? 7.589 -8.679 -21.701 1.00 95.62 90 LEU A N 1
ATOM 681 C CA . LEU A 1 90 ? 8.880 -8.599 -21.018 1.00 95.62 90 LEU A CA 1
ATOM 682 C C . LEU A 1 90 ? 8.800 -9.431 -19.733 1.00 95.62 90 LEU A C 1
ATOM 684 O O . LEU A 1 90 ? 8.020 -9.122 -18.835 1.00 95.62 90 LEU A O 1
ATOM 688 N N . SER A 1 91 ? 9.617 -10.475 -19.631 1.00 97.62 91 SER A N 1
ATOM 689 C CA . SER A 1 91 ? 9.712 -11.296 -18.424 1.00 97.62 91 SER A CA 1
ATOM 69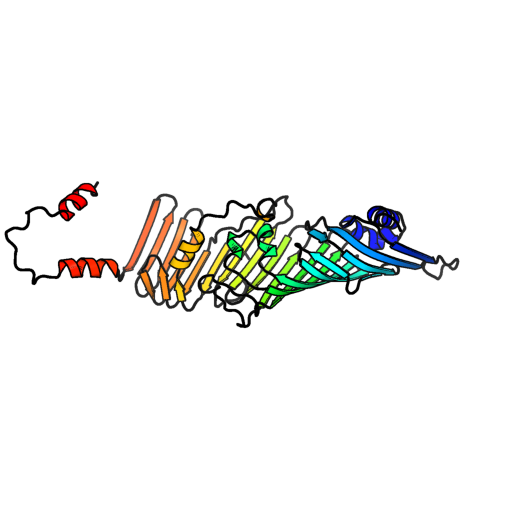0 C C . SER A 1 91 ? 10.790 -10.729 -17.511 1.00 97.62 91 SER A C 1
ATOM 692 O O . SER A 1 91 ? 11.896 -10.453 -17.973 1.00 97.62 91 SER A O 1
ATOM 694 N N . ALA A 1 92 ? 10.505 -10.600 -16.220 1.00 97.19 92 ALA A N 1
ATOM 695 C CA . ALA A 1 92 ? 11.482 -10.177 -15.217 1.00 97.19 92 ALA A CA 1
ATOM 696 C C . ALA A 1 92 ? 11.160 -10.786 -13.845 1.00 97.19 92 ALA A C 1
ATOM 698 O O . ALA A 1 92 ? 10.133 -11.439 -13.664 1.00 97.19 92 ALA A O 1
ATOM 699 N N . GLU A 1 93 ? 12.030 -10.559 -12.869 1.00 97.12 93 GLU A N 1
ATOM 700 C CA . GLU A 1 93 ? 11.800 -10.851 -11.458 1.00 97.12 93 GLU A CA 1
ATOM 701 C C . GLU A 1 93 ? 11.716 -9.537 -10.668 1.00 97.12 93 GLU A C 1
ATOM 703 O O . GLU A 1 93 ? 12.652 -8.738 -10.673 1.00 97.12 93 GLU A O 1
ATOM 708 N N . LEU A 1 94 ? 10.606 -9.322 -9.959 1.00 94.88 94 LEU A N 1
ATOM 709 C CA . LEU A 1 94 ? 10.399 -8.215 -9.024 1.00 94.88 94 LEU A CA 1
ATOM 710 C C . LEU A 1 94 ? 10.217 -8.795 -7.621 1.00 94.88 94 LEU A C 1
ATOM 712 O O . LEU A 1 94 ? 9.428 -9.718 -7.427 1.00 94.88 94 LEU A O 1
ATOM 716 N N . LEU A 1 95 ? 10.968 -8.278 -6.642 1.00 93.19 95 LEU A N 1
ATOM 717 C CA . LEU A 1 95 ? 11.003 -8.820 -5.272 1.00 93.19 95 LEU A CA 1
ATOM 718 C C . LEU A 1 95 ? 11.287 -10.336 -5.243 1.00 93.19 95 LEU A C 1
ATOM 720 O O . LEU A 1 95 ? 10.686 -11.082 -4.473 1.00 93.19 95 LEU A O 1
ATOM 724 N N . SER A 1 96 ? 12.223 -10.783 -6.090 1.00 93.81 96 SER A N 1
ATOM 725 C CA . SER A 1 96 ? 12.610 -12.193 -6.274 1.00 93.81 96 SER A CA 1
ATOM 726 C C . SER A 1 96 ? 11.506 -13.105 -6.831 1.00 93.81 96 SER A C 1
ATOM 728 O O . SER A 1 96 ? 11.587 -14.324 -6.678 1.00 93.81 96 SER A O 1
ATOM 730 N N . GLN A 1 97 ? 10.471 -12.539 -7.458 1.00 97.44 97 GLN A N 1
ATOM 731 C CA . GLN A 1 97 ? 9.328 -13.289 -7.980 1.00 97.44 97 GLN A CA 1
ATOM 732 C C . GLN A 1 97 ? 9.013 -12.903 -9.430 1.00 97.44 97 GLN A C 1
ATOM 734 O O . GLN A 1 97 ? 9.152 -11.734 -9.791 1.00 97.44 97 GLN A O 1
ATOM 739 N N . PRO A 1 98 ? 8.590 -13.859 -10.273 1.00 97.69 98 PRO A N 1
ATOM 740 C CA . PRO A 1 98 ? 8.390 -13.619 -11.695 1.00 97.69 98 PRO A CA 1
ATOM 741 C C . PRO A 1 98 ? 7.227 -12.658 -11.960 1.00 97.69 98 PRO A C 1
ATOM 743 O O . PRO A 1 98 ? 6.170 -12.739 -11.329 1.00 97.69 98 PRO A O 1
ATOM 746 N N . ILE A 1 99 ? 7.421 -11.786 -12.944 1.00 97.81 99 ILE A N 1
ATOM 747 C CA . ILE A 1 99 ? 6.410 -10.887 -13.496 1.00 97.81 99 ILE A CA 1
ATOM 748 C C . ILE A 1 99 ? 6.486 -10.874 -15.027 1.00 97.81 99 ILE A C 1
ATOM 750 O O . ILE A 1 99 ? 7.538 -11.138 -15.615 1.00 97.81 99 ILE A O 1
ATOM 754 N N . SER A 1 100 ? 5.367 -10.534 -15.661 1.00 97.75 100 SER A N 1
ATOM 755 C CA . SER A 1 100 ? 5.289 -10.183 -17.080 1.00 97.75 100 SER A CA 1
ATOM 756 C C . SER A 1 100 ? 4.866 -8.729 -17.199 1.00 97.75 100 SER A C 1
ATOM 758 O O . SER A 1 100 ? 3.908 -8.322 -16.544 1.00 97.75 100 SER A O 1
ATOM 760 N N . LEU A 1 101 ? 5.558 -7.964 -18.033 1.00 95.12 101 LEU A N 1
ATOM 761 C CA . LEU A 1 101 ? 5.336 -6.536 -18.199 1.00 95.12 101 LEU A CA 1
ATOM 762 C C . LEU A 1 101 ? 5.180 -6.179 -19.677 1.00 95.12 101 LEU A C 1
ATOM 764 O O . LEU A 1 101 ? 6.001 -6.553 -20.517 1.00 95.12 101 LEU A O 1
ATOM 768 N N . ASP A 1 102 ? 4.143 -5.405 -19.957 1.00 95.50 102 ASP A N 1
ATOM 769 C CA . ASP A 1 102 ? 3.957 -4.680 -21.203 1.00 95.50 102 ASP A CA 1
ATOM 770 C C . ASP A 1 102 ? 4.205 -3.198 -20.929 1.00 95.50 102 ASP A C 1
ATOM 772 O O . ASP A 1 102 ? 3.854 -2.674 -19.868 1.00 95.50 102 ASP A O 1
ATOM 776 N N . PHE A 1 103 ? 4.831 -2.524 -21.883 1.00 90.19 103 PHE A N 1
ATOM 777 C CA . PHE A 1 103 ? 5.050 -1.086 -21.819 1.00 90.19 103 PHE A CA 1
ATOM 778 C C . PHE A 1 103 ? 4.771 -0.482 -23.187 1.00 90.19 103 PHE A C 1
ATOM 780 O O . PHE A 1 103 ? 5.155 -1.039 -24.221 1.00 90.19 103 PHE A O 1
ATOM 787 N N . HIS A 1 104 ? 4.106 0.663 -23.174 1.00 93.31 104 HIS A N 1
ATOM 788 C CA . HIS A 1 104 ? 3.803 1.459 -24.346 1.00 93.31 104 HIS A CA 1
ATOM 789 C C . HIS A 1 104 ? 4.022 2.927 -24.002 1.00 93.31 104 HIS A C 1
ATOM 791 O O . HIS A 1 104 ? 3.443 3.431 -23.044 1.00 93.31 104 HIS A O 1
ATOM 797 N N . GLY A 1 105 ? 4.865 3.598 -24.772 1.00 90.12 105 GLY A N 1
ATOM 798 C CA . GLY A 1 105 ? 5.077 5.030 -24.694 1.00 90.12 105 GLY A CA 1
ATOM 799 C C . GLY A 1 105 ? 4.920 5.658 -26.067 1.00 90.12 105 GLY A C 1
ATOM 800 O O . GLY A 1 105 ? 5.342 5.063 -27.059 1.00 90.12 105 GLY A O 1
ATOM 801 N N . GLU A 1 106 ? 4.327 6.842 -26.123 1.00 89.69 106 GLU A N 1
ATOM 802 C CA . GLU A 1 106 ? 4.155 7.619 -27.352 1.00 89.69 106 GLU A CA 1
ATOM 803 C C . GLU A 1 106 ? 4.081 9.119 -27.042 1.00 89.69 106 GLU A C 1
ATOM 805 O O . GLU A 1 106 ? 3.707 9.524 -25.931 1.00 89.69 106 GLU A O 1
ATOM 810 N N . SER A 1 107 ? 4.437 9.963 -28.016 1.00 86.00 107 SER A N 1
ATOM 811 C CA . SER A 1 107 ? 4.232 11.403 -27.865 1.00 86.00 107 SER A CA 1
ATOM 812 C C . SER A 1 107 ? 2.742 11.736 -27.849 1.00 86.00 107 SER A C 1
ATOM 814 O O . SER A 1 107 ? 1.934 11.151 -28.568 1.00 86.00 107 SER A O 1
ATOM 816 N N . ALA A 1 108 ? 2.382 12.727 -27.040 1.00 83.62 108 ALA A N 1
ATOM 817 C CA . ALA A 1 108 ? 1.031 13.262 -26.950 1.00 83.62 108 ALA A CA 1
ATOM 818 C C . ALA A 1 108 ? 1.024 14.758 -27.296 1.00 83.62 108 ALA A C 1
ATOM 820 O O . ALA A 1 108 ? 2.074 15.396 -27.355 1.00 83.62 108 ALA A O 1
ATOM 821 N N . ASP A 1 109 ? -0.167 15.348 -27.460 1.00 79.19 109 ASP A N 1
ATOM 822 C CA . ASP A 1 109 ? -0.326 16.797 -27.694 1.00 79.19 109 ASP A CA 1
ATOM 823 C C . ASP A 1 109 ? 0.407 17.651 -26.639 1.00 79.19 109 ASP A C 1
ATOM 825 O O . ASP A 1 109 ? 0.848 18.766 -26.919 1.00 79.19 109 ASP A O 1
ATOM 829 N N . GLN A 1 110 ? 0.512 17.130 -25.412 1.00 75.56 110 GLN A N 1
ATOM 830 C CA . GLN A 1 110 ? 1.269 17.712 -24.310 1.00 75.56 110 GLN A CA 1
ATOM 831 C C . GLN A 1 110 ? 2.170 16.639 -23.696 1.00 75.56 110 GLN A C 1
ATOM 833 O O . GLN A 1 110 ? 1.719 15.841 -22.874 1.00 75.56 110 GLN A O 1
ATOM 838 N N . GLY A 1 111 ? 3.438 16.638 -24.112 1.00 82.94 111 GLY A N 1
ATOM 839 C CA . GLY A 1 111 ? 4.489 15.803 -23.541 1.00 82.94 111 GLY A CA 1
ATOM 840 C C . GLY A 1 111 ? 4.489 14.355 -24.041 1.00 82.94 111 GLY A C 1
ATOM 841 O O . GLY A 1 111 ? 4.420 14.105 -25.246 1.00 82.94 111 GLY A O 1
ATOM 842 N N . TYR A 1 112 ? 4.622 13.400 -23.121 1.00 85.44 112 TYR A N 1
ATOM 843 C CA . TYR A 1 112 ? 4.809 11.981 -23.429 1.00 85.44 112 TYR A CA 1
ATOM 844 C C . TYR A 1 112 ? 3.945 11.107 -22.522 1.00 85.44 112 TYR A C 1
ATOM 846 O O . TYR A 1 112 ? 4.010 11.224 -21.294 1.00 85.44 112 TYR A O 1
ATOM 854 N N . ASN A 1 113 ? 3.150 10.223 -23.119 1.00 90.50 113 ASN A N 1
ATOM 855 C CA . ASN A 1 113 ? 2.314 9.283 -22.384 1.00 90.50 113 ASN A CA 1
ATOM 856 C C . ASN A 1 113 ? 3.032 7.947 -22.257 1.00 90.50 113 ASN A C 1
ATOM 858 O O . ASN A 1 113 ? 3.664 7.482 -23.201 1.00 90.50 113 ASN A O 1
ATOM 862 N N . VAL A 1 114 ? 2.905 7.321 -21.093 1.00 90.38 114 VAL A N 1
ATOM 863 C CA . VAL A 1 114 ? 3.446 5.997 -20.810 1.00 90.38 114 VAL A CA 1
ATOM 864 C C . VAL A 1 114 ? 2.382 5.170 -20.109 1.00 90.38 114 VAL A C 1
ATOM 866 O O . VAL A 1 114 ? 1.892 5.559 -19.052 1.00 90.38 114 VAL A O 1
ATOM 869 N N . THR A 1 115 ? 2.090 3.998 -20.657 1.00 94.38 115 THR A N 1
ATOM 870 C CA . THR A 1 115 ? 1.258 2.976 -20.026 1.00 94.38 115 THR A CA 1
ATOM 871 C C . THR A 1 115 ? 2.105 1.742 -19.745 1.00 94.38 115 THR A C 1
ATOM 873 O O . THR A 1 115 ? 2.862 1.270 -20.598 1.00 94.38 115 THR A O 1
ATOM 876 N N . ILE A 1 116 ? 1.982 1.216 -18.529 1.00 94.25 116 ILE A N 1
ATOM 877 C CA . ILE A 1 116 ? 2.678 0.015 -18.069 1.00 94.25 116 ILE A CA 1
ATOM 878 C C . ILE A 1 116 ? 1.644 -0.945 -17.502 1.00 94.25 116 ILE A C 1
ATOM 880 O O . ILE A 1 116 ? 0.950 -0.614 -16.541 1.00 94.25 116 ILE A O 1
ATOM 884 N N . ASN A 1 117 ? 1.581 -2.153 -18.051 1.00 97.56 117 ASN A N 1
ATOM 885 C CA . ASN A 1 117 ? 0.723 -3.217 -17.545 1.00 97.56 117 ASN A CA 1
ATOM 886 C C . ASN A 1 117 ? 1.607 -4.343 -17.027 1.00 97.56 117 ASN A C 1
ATOM 888 O O . ASN A 1 117 ? 2.451 -4.871 -17.746 1.00 97.56 117 ASN A O 1
ATOM 892 N N . THR A 1 118 ? 1.430 -4.711 -15.766 1.00 97.06 118 THR A N 1
ATOM 893 C CA . THR A 1 118 ? 2.228 -5.746 -15.109 1.00 97.06 118 THR A CA 1
ATOM 894 C C . THR A 1 118 ? 1.322 -6.828 -14.559 1.00 97.06 118 THR A C 1
ATOM 896 O O . THR A 1 118 ? 0.331 -6.542 -13.891 1.00 97.06 118 THR A O 1
ATOM 899 N N . LEU A 1 119 ? 1.690 -8.080 -14.804 1.00 98.19 119 LEU A N 1
ATOM 900 C CA . LEU A 1 119 ? 1.031 -9.265 -14.277 1.00 98.19 119 LEU A CA 1
ATOM 901 C C . LEU A 1 119 ? 2.015 -10.052 -13.415 1.00 98.19 119 LEU A C 1
ATOM 903 O O . LEU A 1 119 ? 3.171 -10.247 -13.797 1.00 98.19 119 LEU A O 1
ATOM 907 N N . GLY A 1 120 ? 1.541 -10.552 -12.280 1.00 97.75 120 GLY A N 1
ATOM 908 C CA . GLY A 1 120 ? 2.327 -11.398 -11.392 1.00 97.75 120 GLY A CA 1
ATOM 909 C C . GLY A 1 120 ? 1.465 -12.380 -10.611 1.00 97.75 120 GLY A C 1
ATOM 910 O O . GLY A 1 120 ? 0.246 -12.244 -10.514 1.00 97.75 120 GLY A O 1
ATOM 911 N N . ASP A 1 121 ? 2.116 -13.389 -10.045 1.00 98.00 121 ASP A N 1
ATOM 912 C CA . ASP A 1 121 ? 1.521 -14.321 -9.090 1.00 98.00 121 ASP A CA 1
ATOM 913 C C . ASP A 1 121 ? 2.511 -14.496 -7.946 1.00 98.00 121 ASP A C 1
ATOM 915 O O . ASP A 1 121 ? 3.530 -15.165 -8.100 1.00 98.00 121 ASP A O 1
ATOM 919 N N . TRP A 1 122 ? 2.268 -13.783 -6.846 1.00 97.56 122 TRP A N 1
ATOM 920 C CA . TRP A 1 122 ? 3.223 -13.685 -5.747 1.00 97.56 122 TRP A CA 1
ATOM 921 C C . TRP A 1 122 ? 2.840 -14.592 -4.591 1.00 97.56 122 TRP A C 1
ATOM 923 O O . TRP A 1 122 ? 1.734 -14.500 -4.052 1.00 97.56 122 TRP A O 1
ATOM 933 N N . ASP A 1 123 ? 3.798 -15.411 -4.175 1.00 97.69 123 ASP A N 1
ATOM 934 C CA . ASP A 1 123 ? 3.816 -16.106 -2.900 1.00 97.69 123 ASP A CA 1
ATOM 935 C C . ASP A 1 123 ? 4.105 -15.122 -1.759 1.00 97.69 123 ASP A C 1
ATOM 937 O O . ASP A 1 123 ? 4.825 -14.129 -1.909 1.00 97.69 123 ASP A O 1
ATOM 941 N N . VAL A 1 124 ? 3.559 -15.416 -0.579 1.00 95.94 124 VAL A N 1
ATOM 942 C CA . VAL A 1 124 ? 3.772 -14.592 0.622 1.00 95.94 124 VAL A CA 1
ATOM 943 C C . VAL A 1 124 ? 5.172 -14.786 1.212 1.00 95.94 124 VAL A C 1
ATOM 945 O O . VAL A 1 124 ? 5.765 -13.834 1.718 1.00 95.94 124 VAL A O 1
ATOM 948 N N . GLU A 1 125 ? 5.724 -16.001 1.143 1.00 94.44 125 GLU A N 1
ATOM 949 C CA . GLU A 1 125 ? 7.001 -16.338 1.790 1.00 94.44 125 GLU A CA 1
ATOM 950 C C . GLU A 1 125 ? 8.169 -15.454 1.310 1.00 94.44 125 GLU A C 1
ATOM 952 O O . GLU A 1 125 ? 8.852 -14.875 2.162 1.00 94.44 125 GLU A O 1
ATOM 957 N N . PRO A 1 126 ? 8.374 -15.242 -0.009 1.00 94.94 126 PRO A N 1
ATOM 958 C CA . PRO A 1 126 ? 9.451 -14.383 -0.501 1.00 94.94 126 PRO A CA 1
ATOM 959 C C . PRO A 1 126 ? 9.282 -12.902 -0.136 1.00 94.94 126 PRO A C 1
ATOM 961 O O . PRO A 1 126 ? 10.246 -12.147 -0.222 1.00 94.94 126 PRO A O 1
ATOM 964 N N . LEU A 1 127 ? 8.091 -12.468 0.298 1.00 93.75 127 LEU A N 1
ATOM 965 C CA . LEU A 1 127 ? 7.822 -11.079 0.688 1.00 93.75 127 LEU A CA 1
ATOM 966 C C . LEU A 1 127 ? 8.236 -10.769 2.137 1.00 93.75 127 LEU A C 1
ATOM 968 O O . LEU A 1 127 ? 8.399 -9.596 2.487 1.00 93.75 127 LEU A O 1
ATOM 972 N N . LYS A 1 128 ? 8.451 -11.787 2.985 1.00 92.12 128 LYS A N 1
ATOM 973 C CA . LYS A 1 128 ? 8.825 -11.617 4.405 1.00 92.12 128 LYS A CA 1
ATOM 974 C C . LYS A 1 128 ? 10.083 -10.769 4.626 1.00 92.12 128 LYS A C 1
ATOM 976 O O . LYS A 1 128 ? 10.017 -9.879 5.475 1.00 92.12 128 LYS A O 1
ATOM 981 N N . PRO A 1 129 ? 11.192 -10.942 3.878 1.00 90.88 129 PRO A N 1
ATOM 982 C CA . PRO A 1 129 ? 12.373 -10.090 4.035 1.00 90.88 129 PRO A CA 1
ATOM 983 C C . PRO A 1 129 ? 12.110 -8.619 3.687 1.00 90.88 129 PRO A C 1
ATOM 985 O O . PRO A 1 129 ? 12.804 -7.734 4.183 1.00 90.88 129 PRO A O 1
ATOM 988 N N . TYR A 1 130 ? 11.109 -8.336 2.850 1.00 89.12 130 TYR A N 1
ATOM 989 C CA . TYR A 1 130 ? 10.810 -6.983 2.388 1.00 89.12 130 TYR A CA 1
ATOM 990 C C . TYR A 1 130 ? 9.820 -6.259 3.300 1.00 89.12 130 TYR A C 1
ATOM 992 O O . TYR A 1 130 ? 10.075 -5.116 3.673 1.00 89.12 130 TYR A O 1
ATOM 1000 N N . LEU A 1 131 ? 8.728 -6.922 3.696 1.00 88.19 131 LEU A N 1
ATOM 1001 C CA . LEU A 1 131 ? 7.645 -6.323 4.492 1.00 88.19 131 LEU A CA 1
ATOM 1002 C C . LEU A 1 131 ? 7.751 -6.615 5.996 1.00 88.19 131 LEU A C 1
ATOM 1004 O O . LEU A 1 131 ? 7.221 -5.858 6.806 1.00 88.19 131 LEU A O 1
ATOM 1008 N N . GLY A 1 132 ? 8.479 -7.662 6.380 1.00 88.06 132 GLY A N 1
ATOM 1009 C CA . GLY A 1 132 ? 8.686 -8.074 7.766 1.00 88.06 132 GLY A CA 1
ATOM 1010 C C . GLY A 1 132 ? 7.758 -9.202 8.217 1.00 88.06 132 GLY A C 1
ATOM 1011 O O . GLY A 1 132 ? 6.583 -9.283 7.853 1.00 88.06 132 GLY A O 1
ATOM 1012 N N . GLU A 1 133 ? 8.290 -10.077 9.073 1.00 87.44 133 GLU A N 1
ATOM 1013 C CA . GLU A 1 133 ? 7.571 -11.251 9.588 1.00 87.44 133 GLU A CA 1
ATOM 1014 C C . GLU A 1 133 ? 6.361 -10.883 10.450 1.00 87.44 133 GLU A C 1
ATOM 1016 O O . GLU A 1 133 ? 5.379 -11.622 10.475 1.00 87.44 133 GLU A O 1
ATOM 1021 N N . ARG A 1 134 ? 6.395 -9.724 11.118 1.00 84.94 134 ARG A N 1
ATOM 1022 C CA . ARG A 1 134 ? 5.294 -9.229 11.957 1.00 84.94 134 ARG A CA 1
ATOM 1023 C C . ARG A 1 134 ? 3.957 -9.187 11.209 1.00 84.94 134 ARG A C 1
ATOM 1025 O O . ARG A 1 134 ? 2.922 -9.492 11.794 1.00 84.94 134 ARG A O 1
ATOM 1032 N N . TRP A 1 135 ? 3.986 -8.811 9.932 1.00 86.19 135 TRP A N 1
ATOM 1033 C CA . TRP A 1 135 ? 2.782 -8.623 9.121 1.00 86.19 135 TRP A CA 1
ATOM 10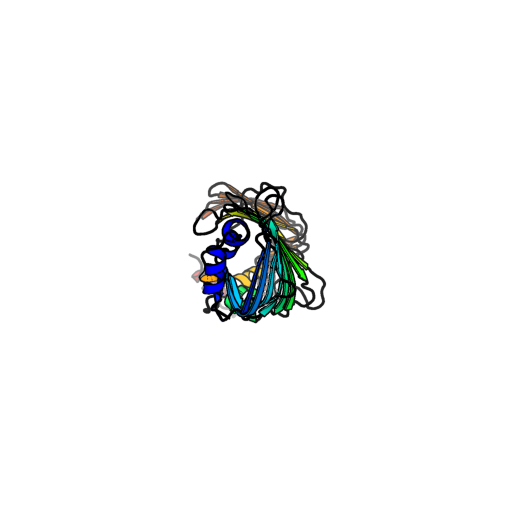34 C C . TRP A 1 135 ? 2.430 -9.846 8.270 1.00 86.19 135 TRP A C 1
ATOM 1036 O O . TRP A 1 135 ? 1.268 -10.084 7.959 1.00 86.19 135 TRP A O 1
ATOM 1046 N N . LEU A 1 136 ? 3.432 -10.631 7.875 1.00 91.69 136 LEU A N 1
ATOM 1047 C CA . LEU A 1 136 ? 3.237 -11.733 6.931 1.00 91.69 136 LEU A CA 1
ATOM 1048 C C . LEU A 1 136 ? 3.223 -13.118 7.579 1.00 91.69 136 LEU A C 1
ATOM 1050 O O . LEU A 1 136 ? 2.837 -14.075 6.924 1.00 91.69 136 LEU A O 1
ATOM 1054 N N . SER A 1 137 ? 3.603 -13.261 8.851 1.00 91.00 137 SER A N 1
ATOM 1055 C CA . SER A 1 137 ? 3.571 -14.558 9.554 1.00 91.00 137 SER A CA 1
ATOM 1056 C C . SER A 1 137 ? 2.172 -15.171 9.661 1.00 91.00 137 SER A C 1
ATOM 1058 O O . SER A 1 137 ? 2.054 -16.391 9.699 1.00 91.00 137 SER A O 1
ATOM 1060 N N . LEU A 1 138 ? 1.129 -14.339 9.668 1.00 93.44 138 LEU A N 1
ATOM 1061 C CA . LEU A 1 138 ? -0.276 -14.754 9.747 1.00 93.44 138 LEU A CA 1
ATOM 1062 C C . LEU A 1 138 ? -0.959 -14.804 8.376 1.00 93.44 138 LEU A C 1
ATOM 1064 O O . LEU A 1 138 ? -2.184 -14.904 8.294 1.00 93.44 138 LEU A O 1
ATOM 1068 N N . VAL A 1 139 ? -0.195 -14.687 7.291 1.00 95.50 139 VAL A N 1
ATOM 1069 C CA . VAL A 1 139 ? -0.706 -14.748 5.922 1.00 95.50 139 VAL A CA 1
ATOM 1070 C C . VAL A 1 139 ? 0.075 -15.813 5.169 1.00 95.50 139 VAL A C 1
ATOM 1072 O O . VAL A 1 139 ? 1.293 -15.907 5.276 1.00 95.50 139 VAL A O 1
ATOM 1075 N N . SER A 1 140 ? -0.619 -16.651 4.410 1.00 96.88 140 SER A N 1
ATOM 1076 C CA . SER A 1 140 ? 0.017 -17.726 3.648 1.00 96.88 140 SER A CA 1
ATOM 1077 C C . SER A 1 140 ? -0.673 -17.959 2.311 1.00 96.88 140 SER A C 1
ATOM 1079 O O . SER A 1 140 ? -1.791 -17.491 2.076 1.00 96.88 140 SER A O 1
ATOM 1081 N N . GLY A 1 141 ? 0.010 -18.691 1.433 1.00 96.88 141 GLY A N 1
ATOM 1082 C CA . GLY A 1 141 ? -0.422 -18.941 0.063 1.00 96.88 141 GLY A CA 1
ATOM 1083 C C . GLY A 1 141 ? 0.132 -17.901 -0.904 1.00 96.88 141 GLY A C 1
ATOM 1084 O O . GLY A 1 141 ? 1.213 -17.349 -0.687 1.00 96.88 141 GLY A O 1
ATOM 1085 N N . HIS A 1 142 ? -0.627 -17.646 -1.965 1.00 97.38 142 HIS A N 1
ATOM 1086 C CA . HIS A 1 142 ? -0.225 -16.751 -3.042 1.00 97.38 142 HIS A CA 1
ATOM 1087 C C . HIS A 1 142 ? -1.420 -16.023 -3.652 1.00 97.38 142 HIS A C 1
ATOM 1089 O O . HIS A 1 142 ? -2.571 -16.439 -3.478 1.00 97.38 142 HIS A O 1
ATOM 1095 N N . ALA A 1 143 ? -1.161 -14.938 -4.373 1.00 97.88 143 ALA A N 1
ATOM 1096 C CA . ALA A 1 143 ? -2.193 -14.170 -5.055 1.00 97.88 143 ALA A CA 1
ATOM 1097 C C . ALA A 1 143 ? -1.736 -13.755 -6.458 1.00 97.88 143 ALA A C 1
ATOM 1099 O O . ALA A 1 143 ? -0.701 -13.093 -6.580 1.00 97.88 143 ALA A O 1
ATOM 1100 N N . PRO A 1 144 ? -2.534 -14.052 -7.503 1.00 98.12 144 PRO A N 1
ATOM 1101 C CA . PRO A 1 144 ? -2.345 -13.420 -8.790 1.00 98.12 144 PRO A CA 1
ATOM 1102 C C . PRO A 1 144 ? -2.826 -11.971 -8.700 1.00 98.12 144 PRO A C 1
ATOM 1104 O O . PRO A 1 144 ? -3.882 -11.680 -8.117 1.00 98.12 144 PRO A O 1
ATOM 1107 N N . TRP A 1 145 ? -2.050 -11.069 -9.277 1.00 98.31 145 TRP A N 1
ATOM 1108 C CA . TRP A 1 145 ? -2.314 -9.642 -9.277 1.00 98.31 145 TRP A CA 1
ATOM 1109 C C . TRP A 1 145 ? -1.960 -9.021 -10.626 1.00 98.31 145 TRP A C 1
ATOM 1111 O O . TRP A 1 145 ? -1.143 -9.541 -11.388 1.00 98.31 145 TRP A O 1
ATOM 1121 N N . GLN A 1 146 ? -2.609 -7.899 -10.904 1.00 98.31 146 GLN A N 1
ATOM 1122 C CA . GLN A 1 146 ? -2.299 -7.026 -12.024 1.00 98.31 146 GLN A CA 1
ATOM 1123 C C . GLN A 1 146 ? -2.086 -5.605 -11.516 1.00 98.31 146 GLN A C 1
ATOM 1125 O O . GLN A 1 146 ? -2.704 -5.205 -10.523 1.00 98.31 146 GLN A O 1
ATOM 1130 N N . MET A 1 147 ? -1.218 -4.868 -12.193 1.00 97.88 147 MET A N 1
ATOM 1131 C CA . MET A 1 147 ? -0.948 -3.461 -11.948 1.00 97.88 147 MET A CA 1
ATOM 1132 C C . MET A 1 147 ? -0.936 -2.721 -13.275 1.00 97.88 147 MET A C 1
ATOM 1134 O O . MET A 1 147 ? -0.176 -3.076 -14.172 1.00 97.88 147 MET A O 1
ATOM 1138 N N . ASP A 1 148 ? -1.741 -1.677 -13.347 1.00 97.88 148 ASP A N 1
ATOM 1139 C CA . ASP A 1 148 ? -1.849 -0.776 -14.478 1.00 97.88 148 ASP A CA 1
ATOM 1140 C C . ASP A 1 148 ? -1.337 0.594 -14.022 1.00 97.88 148 ASP A C 1
ATOM 1142 O O . ASP A 1 148 ? -1.747 1.096 -12.971 1.00 97.88 148 ASP A O 1
ATOM 1146 N N . ILE A 1 149 ? -0.390 1.165 -14.762 1.00 95.56 149 ILE A N 1
ATOM 1147 C CA . ILE A 1 149 ? 0.180 2.486 -14.495 1.00 95.56 149 ILE A CA 1
ATOM 1148 C C . ILE A 1 149 ? 0.026 3.326 -15.751 1.00 95.56 149 ILE A C 1
ATOM 1150 O O . ILE A 1 149 ? 0.537 2.942 -16.799 1.00 95.56 149 ILE A O 1
ATOM 1154 N N . ASP A 1 150 ? -0.591 4.490 -15.608 1.00 95.38 150 ASP A N 1
ATOM 1155 C CA . ASP A 1 150 ? -0.621 5.532 -16.626 1.00 95.38 150 ASP A CA 1
ATOM 1156 C C . ASP A 1 150 ? 0.174 6.732 -16.115 1.00 95.38 150 ASP A C 1
ATOM 1158 O O . ASP A 1 150 ? -0.087 7.251 -15.028 1.00 95.38 150 ASP A O 1
ATOM 1162 N N . LEU A 1 151 ? 1.161 7.166 -16.885 1.00 91.25 151 LEU A N 1
ATOM 1163 C CA . LEU A 1 151 ? 2.057 8.270 -16.575 1.00 91.25 151 LEU A CA 1
ATOM 1164 C C . LEU A 1 151 ? 2.013 9.271 -17.727 1.00 91.25 151 LEU A C 1
ATOM 1166 O O . LEU A 1 151 ? 2.209 8.913 -18.884 1.00 91.25 151 LEU A O 1
ATOM 1170 N N . GLN A 1 152 ? 1.798 10.537 -17.393 1.00 90.44 152 GLN A N 1
ATOM 1171 C CA . GLN A 1 152 ? 1.879 11.646 -18.330 1.00 90.44 152 GLN A CA 1
ATOM 1172 C C . GLN A 1 152 ? 3.061 12.526 -17.932 1.00 90.44 152 GLN A C 1
ATOM 1174 O O . GLN A 1 152 ? 3.051 13.182 -16.885 1.00 90.44 152 GLN A O 1
ATOM 1179 N N . LEU A 1 153 ? 4.097 12.514 -18.762 1.00 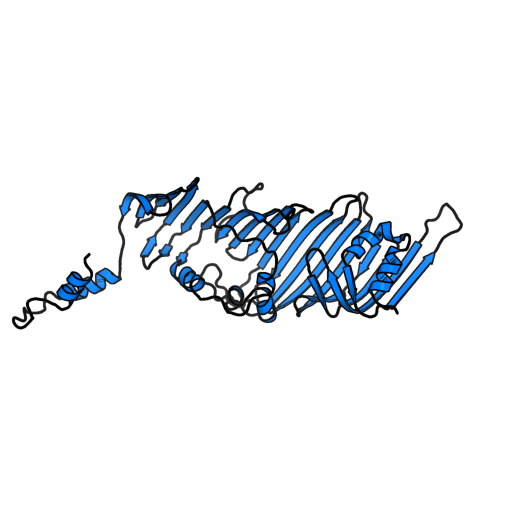85.31 153 LEU A N 1
ATOM 1180 C CA . LEU A 1 153 ? 5.290 13.338 -18.616 1.00 85.31 153 LEU A CA 1
ATOM 1181 C C . LEU A 1 153 ? 5.063 14.660 -19.346 1.00 85.31 153 LEU A C 1
ATOM 1183 O O . LEU A 1 153 ? 4.711 14.648 -20.519 1.00 85.31 153 LEU A O 1
ATOM 1187 N N . ASN A 1 154 ? 5.293 15.788 -18.679 1.00 82.75 154 ASN A N 1
ATOM 1188 C CA . ASN A 1 154 ? 5.197 17.123 -19.275 1.00 82.75 154 ASN A CA 1
ATOM 1189 C C . ASN A 1 154 ? 6.583 17.788 -19.308 1.00 82.75 154 ASN A C 1
ATOM 1191 O O . ASN A 1 154 ? 7.498 17.342 -18.617 1.00 82.75 154 ASN A O 1
ATOM 1195 N N . ASP A 1 155 ? 6.722 18.908 -20.030 1.00 74.44 155 ASP A N 1
ATOM 1196 C CA . ASP A 1 155 ? 7.960 19.715 -20.052 1.00 74.44 155 ASP A CA 1
ATOM 1197 C C . ASP A 1 155 ? 8.454 20.063 -18.638 1.00 74.44 155 ASP A C 1
ATOM 1199 O O . ASP A 1 155 ? 9.651 20.102 -18.353 1.00 74.44 155 ASP A O 1
ATOM 1203 N N . VAL A 1 156 ? 7.500 20.319 -17.739 1.00 78.19 156 VAL A N 1
ATOM 1204 C CA . VAL A 1 156 ? 7.722 20.498 -16.308 1.00 78.19 156 VAL A CA 1
ATOM 1205 C C . VAL A 1 156 ? 6.685 19.662 -15.579 1.00 78.19 156 VAL A C 1
ATOM 1207 O O . VAL A 1 156 ? 5.493 19.968 -15.619 1.00 78.19 156 VAL A O 1
ATOM 1210 N N . GLY A 1 157 ? 7.130 18.622 -14.885 1.00 81.81 157 GLY A N 1
ATOM 1211 C CA . GLY A 1 157 ? 6.231 17.807 -14.080 1.00 81.81 157 GLY A CA 1
ATOM 1212 C C . GLY A 1 157 ? 5.868 16.463 -14.688 1.00 81.81 157 GLY A C 1
ATOM 1213 O O . GLY A 1 157 ? 6.126 16.179 -15.853 1.00 81.81 157 GLY A O 1
ATOM 1214 N N . PHE A 1 158 ? 5.203 15.649 -13.878 1.00 87.00 158 PHE A N 1
ATOM 1215 C CA . PHE A 1 158 ? 4.479 14.478 -14.346 1.00 87.00 158 PHE A CA 1
ATOM 1216 C C . PHE A 1 158 ? 3.242 14.257 -13.482 1.00 87.00 158 PHE A C 1
ATOM 1218 O O . PHE A 1 158 ? 3.204 14.663 -12.314 1.00 87.00 158 PHE A O 1
ATOM 1225 N N . THR A 1 159 ? 2.243 13.605 -14.054 1.00 92.31 159 THR A N 1
ATOM 1226 C CA . THR A 1 159 ? 1.096 13.061 -13.329 1.00 92.31 159 THR A CA 1
ATOM 1227 C C . THR A 1 159 ? 1.035 11.568 -13.563 1.00 92.31 159 THR A C 1
ATOM 1229 O O . THR A 1 159 ? 1.481 11.074 -14.597 1.00 92.31 159 THR A O 1
ATOM 1232 N N . TYR A 1 160 ? 0.507 10.835 -12.594 1.00 93.06 160 TYR A N 1
ATOM 1233 C CA . TYR A 1 160 ? 0.364 9.395 -12.729 1.00 93.06 160 TYR A CA 1
ATOM 1234 C C . TYR A 1 160 ? -0.915 8.891 -12.080 1.00 93.06 160 TYR A C 1
ATOM 1236 O O . TYR A 1 160 ? -1.442 9.492 -11.135 1.00 93.06 160 TYR A O 1
ATOM 1244 N N . GLN A 1 161 ? -1.364 7.745 -12.565 1.00 97.19 161 GLN A N 1
ATOM 1245 C CA . GLN A 1 161 ? -2.404 6.927 -11.977 1.00 97.19 161 GLN A CA 1
ATOM 1246 C C . GLN A 1 161 ? -1.919 5.478 -11.923 1.00 97.19 161 GLN A C 1
ATOM 1248 O O . GLN A 1 161 ? -1.295 4.984 -12.853 1.00 97.19 161 GLN A O 1
ATOM 1253 N N . VAL A 1 162 ? -2.182 4.817 -10.803 1.00 97.00 162 VAL A N 1
ATOM 1254 C CA . VAL A 1 162 ? -1.841 3.422 -10.544 1.00 97.00 162 VAL A CA 1
ATOM 1255 C C . VAL A 1 162 ? -3.096 2.707 -10.079 1.00 97.00 162 VAL A C 1
ATOM 1257 O O . VAL A 1 162 ? -3.743 3.133 -9.120 1.00 97.00 162 VAL A O 1
ATOM 1260 N N . ASP A 1 163 ? -3.393 1.581 -10.702 1.00 98.38 163 ASP A N 1
ATOM 1261 C CA . ASP A 1 163 ? -4.475 0.684 -10.338 1.00 98.38 163 ASP A CA 1
ATOM 1262 C C . ASP A 1 163 ? -3.905 -0.727 -10.148 1.00 98.38 163 ASP A C 1
ATOM 1264 O O . ASP A 1 163 ? -3.365 -1.328 -11.067 1.00 98.38 163 ASP A O 1
ATOM 1268 N N . VAL A 1 164 ? -4.018 -1.278 -8.940 1.00 98.50 164 VAL A N 1
ATOM 1269 C CA . VAL A 1 164 ? -3.605 -2.649 -8.617 1.00 98.50 164 VAL A CA 1
ATOM 1270 C C . VAL A 1 164 ? -4.823 -3.452 -8.195 1.00 98.50 164 VAL A C 1
ATOM 1272 O O . VAL A 1 164 ? -5.598 -3.028 -7.331 1.00 98.50 164 VAL A O 1
ATOM 1275 N N . LEU A 1 165 ? -4.965 -4.647 -8.758 1.00 98.62 165 LEU A N 1
ATOM 1276 C CA . LEU A 1 165 ? -6.004 -5.604 -8.401 1.00 98.62 165 LEU A CA 1
ATOM 1277 C C . LEU A 1 165 ? -5.376 -6.966 -8.113 1.00 98.62 165 LEU A C 1
ATOM 1279 O O . LEU A 1 165 ? -4.757 -7.562 -8.988 1.00 98.62 165 LEU A O 1
ATOM 1283 N N . ALA A 1 166 ? -5.587 -7.489 -6.907 1.00 98.38 166 ALA A N 1
ATOM 1284 C CA . ALA A 1 166 ? -5.130 -8.816 -6.504 1.00 98.38 166 ALA A CA 1
ATOM 1285 C C . ALA A 1 166 ? -6.309 -9.724 -6.142 1.00 98.38 166 ALA A C 1
ATOM 1287 O O . ALA A 1 166 ? -7.225 -9.325 -5.414 1.00 98.38 166 ALA A O 1
ATOM 1288 N N . GLN A 1 167 ? -6.275 -10.968 -6.619 1.00 98.12 167 GLN A N 1
ATOM 1289 C CA . GLN A 1 167 ? -7.270 -11.986 -6.284 1.00 98.12 167 GLN A CA 1
ATOM 1290 C C . GLN A 1 167 ? -6.824 -12.745 -5.031 1.00 98.12 167 GLN A C 1
ATOM 1292 O O . GLN A 1 167 ? -5.868 -13.515 -5.050 1.00 98.12 167 GLN A O 1
ATOM 1297 N N . LEU A 1 168 ? -7.552 -12.584 -3.930 1.00 97.06 168 LEU A N 1
ATOM 1298 C CA . LEU A 1 168 ? -7.170 -13.139 -2.627 1.00 97.06 168 LEU A CA 1
ATOM 1299 C C . LEU A 1 168 ? -7.674 -14.575 -2.416 1.00 97.06 168 LEU A C 1
ATOM 1301 O O . LEU A 1 168 ? -7.505 -15.133 -1.338 1.00 97.06 168 LEU A O 1
ATOM 1305 N N . GLY A 1 169 ? -8.308 -15.193 -3.417 1.00 96.75 169 GLY A N 1
ATOM 1306 C CA . GLY A 1 169 ? -8.930 -16.519 -3.293 1.00 96.75 169 GLY A CA 1
ATOM 1307 C C . GLY A 1 169 ? -7.974 -17.640 -2.869 1.00 96.75 169 GLY A C 1
ATOM 1308 O O . GLY A 1 169 ? -8.404 -18.612 -2.253 1.00 96.75 169 GLY A O 1
ATOM 1309 N N . ARG A 1 170 ? -6.676 -17.489 -3.155 1.00 96.94 170 ARG A N 1
ATOM 1310 C CA . ARG A 1 170 ? -5.618 -18.458 -2.826 1.00 96.94 170 ARG A CA 1
ATOM 1311 C C . ARG A 1 170 ? -4.779 -18.066 -1.602 1.00 96.94 170 ARG A C 1
ATOM 1313 O O . ARG A 1 170 ? -3.818 -18.761 -1.282 1.00 96.94 170 ARG A O 1
ATOM 1320 N N . LEU A 1 171 ? -5.176 -17.006 -0.895 1.00 96.62 171 LEU A N 1
ATOM 1321 C CA . LEU A 1 171 ? -4.575 -16.597 0.371 1.00 96.62 171 LEU A CA 1
ATOM 1322 C C . LEU A 1 171 ? -5.383 -17.105 1.567 1.00 96.62 171 LEU A C 1
ATOM 1324 O O . LEU A 1 171 ? -6.621 -17.111 1.551 1.00 96.62 171 LEU A O 1
ATOM 1328 N N . ALA A 1 172 ? -4.660 -17.462 2.622 1.00 96.94 172 ALA A N 1
ATOM 1329 C CA . ALA A 1 172 ? -5.182 -17.644 3.969 1.00 96.94 172 ALA A CA 1
ATOM 1330 C C . ALA A 1 172 ? -4.707 -16.493 4.861 1.00 96.94 172 ALA A C 1
ATOM 1332 O O . ALA A 1 172 ? -3.582 -16.014 4.719 1.00 96.94 172 ALA A O 1
ATOM 1333 N N . SER A 1 173 ? -5.562 -16.077 5.790 1.00 96.69 173 SER A N 1
ATOM 1334 C CA . SER A 1 173 ? -5.244 -15.097 6.816 1.00 96.69 173 SER A CA 1
ATOM 1335 C C . SER A 1 173 ? -5.711 -15.577 8.185 1.00 96.69 173 SER A C 1
ATOM 1337 O O . SER A 1 173 ? -6.897 -15.823 8.413 1.00 96.69 173 SER A O 1
ATOM 1339 N N . GLU A 1 174 ? -4.762 -15.674 9.104 1.00 95.50 174 GLU A N 1
ATOM 1340 C CA . GLU A 1 174 ? -4.967 -16.058 10.500 1.00 95.50 174 GLU A CA 1
ATOM 1341 C C . GLU A 1 174 ? -5.135 -14.839 11.421 1.00 95.50 174 GLU A C 1
ATOM 1343 O O . GLU A 1 174 ? -5.214 -14.983 12.641 1.00 95.50 174 GLU A O 1
ATOM 1348 N N . TYR A 1 175 ? -5.230 -13.629 10.855 1.00 95.19 175 TYR A N 1
ATOM 1349 C CA . TYR A 1 175 ? -5.582 -12.436 11.621 1.00 95.19 175 TYR A CA 1
ATOM 1350 C C . TYR A 1 175 ? -6.954 -12.591 12.295 1.00 95.19 175 TYR A C 1
ATOM 1352 O O . TYR A 1 175 ? -7.824 -13.286 11.763 1.00 95.19 175 TYR A O 1
ATOM 1360 N N . PRO A 1 176 ? -7.203 -11.924 13.438 1.00 94.56 176 PRO A N 1
ATOM 1361 C CA . PRO A 1 176 ? -8.536 -11.870 14.020 1.00 94.56 176 PRO A CA 1
ATOM 1362 C C . PRO A 1 176 ? -9.562 -11.263 13.050 1.00 94.56 176 PRO A C 1
ATOM 1364 O O . PRO A 1 176 ? -9.227 -10.528 12.116 1.00 94.56 176 PRO A O 1
ATOM 1367 N N . TYR A 1 177 ? -10.845 -11.543 13.284 1.00 93.94 177 TYR A N 1
ATOM 1368 C CA . TYR A 1 177 ? -11.928 -10.848 12.589 1.00 93.94 177 TYR A CA 1
ATOM 1369 C C . TYR A 1 177 ? -11.746 -9.315 12.729 1.00 93.94 177 TYR A C 1
ATOM 1371 O O . TYR A 1 177 ? -11.430 -8.846 13.829 1.00 93.94 177 TYR A O 1
ATOM 1379 N N . PRO A 1 178 ? -11.889 -8.522 11.647 1.00 94.00 178 PRO A N 1
ATOM 1380 C CA . PRO A 1 178 ? -12.515 -8.861 10.362 1.00 94.00 178 PRO A CA 1
ATOM 1381 C C . PRO A 1 178 ? -11.571 -9.324 9.242 1.00 94.00 178 PRO A C 1
ATOM 1383 O O . PRO A 1 178 ? -12.024 -9.471 8.106 1.00 94.00 178 PRO A O 1
ATOM 1386 N N . LEU A 1 179 ? -10.281 -9.519 9.535 1.00 95.06 179 LEU A N 1
ATOM 1387 C CA . LEU A 1 179 ? -9.270 -9.864 8.527 1.00 95.06 179 LEU A CA 1
ATOM 1388 C C . LEU A 1 179 ? -9.015 -11.371 8.406 1.00 95.06 179 LEU A C 1
ATOM 1390 O O . LEU A 1 179 ? -8.321 -11.790 7.484 1.00 95.06 179 LEU A O 1
ATOM 1394 N N . THR A 1 180 ? -9.589 -12.179 9.301 1.00 95.00 180 THR A N 1
ATOM 1395 C CA . THR A 1 180 ? -9.552 -13.640 9.182 1.00 95.00 180 THR A CA 1
ATOM 1396 C C . THR A 1 180 ? -10.112 -14.088 7.836 1.00 95.00 180 THR A C 1
ATOM 1398 O O . THR A 1 180 ? -11.132 -13.573 7.369 1.00 95.00 180 THR A O 1
ATOM 1401 N N . LYS A 1 181 ? -9.438 -15.044 7.200 1.00 95.50 181 LYS A N 1
ATOM 1402 C CA . LYS A 1 181 ? -9.824 -15.534 5.882 1.00 95.50 181 LYS A CA 1
ATOM 1403 C C . LYS A 1 181 ? -9.293 -16.939 5.639 1.00 95.50 181 LYS A C 1
ATOM 1405 O O . LYS A 1 181 ? -8.116 -17.215 5.864 1.00 95.50 181 LYS A O 1
ATOM 1410 N N . LYS A 1 182 ? -10.123 -17.819 5.083 1.00 95.94 182 LYS A N 1
ATOM 1411 C CA . LYS A 1 182 ? -9.695 -19.161 4.657 1.00 95.94 182 LYS A CA 1
ATOM 1412 C C . LYS A 1 182 ? -9.314 -19.184 3.179 1.00 95.94 182 LYS A C 1
ATOM 1414 O O . LYS A 1 182 ? -9.816 -18.402 2.363 1.00 95.94 182 LYS A O 1
ATOM 1419 N N . VAL A 1 183 ? -8.449 -20.132 2.821 1.00 95.94 183 VAL A N 1
ATOM 1420 C CA . VAL A 1 183 ? -8.168 -20.455 1.415 1.00 95.94 183 VAL A CA 1
ATOM 1421 C C . VAL A 1 183 ? -9.468 -20.887 0.730 1.00 95.94 183 VAL A C 1
ATOM 1423 O O . VAL A 1 183 ? -10.270 -21.619 1.308 1.00 95.94 183 VAL A O 1
ATOM 1426 N N . GLY A 1 184 ? -9.685 -20.426 -0.499 1.00 94.44 184 GLY A N 1
ATOM 1427 C CA . GLY A 1 184 ? -10.878 -20.711 -1.297 1.00 94.44 184 GLY A CA 1
ATOM 1428 C C . GLY A 1 184 ? -12.022 -19.713 -1.108 1.00 94.44 184 GLY A C 1
ATOM 1429 O O . GLY A 1 184 ? -12.883 -19.617 -1.980 1.00 94.44 184 GLY A O 1
ATOM 1430 N N . GLU A 1 185 ? -12.032 -18.920 -0.031 1.00 95.19 185 GLU A N 1
ATOM 1431 C CA . GLU A 1 185 ? -13.010 -17.835 0.111 1.00 95.19 185 GLU A CA 1
ATOM 1432 C C . GLU A 1 185 ? -12.732 -16.743 -0.935 1.00 95.19 185 GLU A C 1
ATOM 1434 O O . GLU A 1 185 ? -11.591 -16.309 -1.107 1.00 95.19 185 GLU A O 1
ATOM 1439 N N . ALA A 1 186 ? -13.757 -16.281 -1.647 1.00 94.12 186 ALA A N 1
ATOM 1440 C CA . ALA A 1 186 ? -13.584 -15.215 -2.629 1.00 94.12 186 ALA A CA 1
ATOM 1441 C C . ALA A 1 186 ? -13.210 -13.889 -1.944 1.00 94.12 186 ALA A C 1
ATOM 1443 O O . ALA A 1 186 ? -13.683 -13.573 -0.854 1.00 94.12 186 ALA A O 1
ATOM 1444 N N . GLY A 1 187 ? -12.371 -13.091 -2.597 1.00 95.19 187 GLY A N 1
ATOM 1445 C CA . GLY A 1 187 ? -11.969 -11.781 -2.102 1.00 95.19 187 GLY A CA 1
ATOM 1446 C C . GLY A 1 187 ? -11.008 -11.108 -3.067 1.00 95.19 187 GLY A C 1
ATOM 1447 O O . GLY A 1 187 ? -10.256 -11.785 -3.767 1.00 95.19 187 GLY A O 1
ATOM 1448 N N . GLN A 1 188 ? -11.040 -9.781 -3.104 1.00 97.25 188 GLN A N 1
ATOM 1449 C CA . GLN A 1 188 ? -10.158 -8.969 -3.935 1.00 97.25 188 GLN A CA 1
ATOM 1450 C C . GLN A 1 188 ? -9.557 -7.848 -3.097 1.00 97.25 188 GLN A C 1
ATOM 1452 O O . GLN A 1 188 ? -10.257 -7.252 -2.275 1.00 97.25 188 GLN A O 1
ATOM 1457 N N . ALA A 1 189 ? -8.276 -7.569 -3.322 1.00 98.06 189 ALA A N 1
ATOM 1458 C CA . ALA A 1 189 ? -7.646 -6.335 -2.884 1.00 98.06 189 ALA A CA 1
ATOM 1459 C C . ALA A 1 189 ? -7.548 -5.393 -4.082 1.00 98.06 189 ALA A C 1
ATOM 1461 O O . ALA A 1 189 ? -7.077 -5.798 -5.143 1.00 98.06 189 ALA A O 1
ATOM 1462 N N . LYS A 1 190 ? -7.987 -4.150 -3.908 1.00 98.50 190 LYS A N 1
ATOM 1463 C CA . LYS A 1 190 ? -7.869 -3.088 -4.901 1.00 98.50 190 LYS A CA 1
ATOM 1464 C C . LYS A 1 190 ? -7.114 -1.918 -4.289 1.00 98.50 190 LYS A C 1
ATOM 1466 O O . LYS A 1 190 ? -7.564 -1.374 -3.282 1.00 98.50 190 LYS A O 1
ATOM 1471 N N . LEU A 1 191 ? -6.001 -1.528 -4.892 1.00 98.44 191 LEU A N 1
ATOM 1472 C CA . LEU A 1 191 ? -5.269 -0.310 -4.560 1.00 98.44 191 LEU A CA 1
ATOM 1473 C C . LEU A 1 191 ? -5.370 0.635 -5.754 1.00 98.44 191 LEU A C 1
ATOM 1475 O O . LEU A 1 191 ? -5.152 0.225 -6.885 1.00 98.44 191 LEU A O 1
ATOM 1479 N N . GLN A 1 192 ? -5.722 1.886 -5.499 1.00 98.06 192 GLN A N 1
ATOM 1480 C CA . GLN A 1 192 ? -5.717 2.951 -6.493 1.00 98.06 192 GLN A CA 1
ATOM 1481 C C . GLN A 1 192 ? -4.888 4.096 -5.937 1.00 98.06 192 GLN A C 1
ATOM 1483 O O . GLN A 1 192 ? -5.095 4.480 -4.784 1.00 98.06 192 GLN A O 1
ATOM 1488 N N . ALA A 1 193 ? -3.977 4.641 -6.725 1.00 96.75 193 ALA A N 1
ATOM 1489 C CA . ALA A 1 193 ? -3.212 5.819 -6.360 1.00 96.75 193 ALA A CA 1
ATOM 1490 C C . ALA A 1 193 ? -3.127 6.771 -7.549 1.00 96.75 193 ALA A C 1
ATOM 1492 O O . ALA A 1 193 ? -3.056 6.339 -8.691 1.00 96.75 193 ALA A O 1
ATOM 1493 N N . SER A 1 194 ? -3.138 8.067 -7.289 1.00 96.38 194 SER A N 1
ATOM 1494 C CA . SER A 1 194 ? -2.935 9.080 -8.319 1.00 96.38 194 SER A CA 1
ATOM 1495 C C . SER A 1 194 ? -2.233 10.279 -7.721 1.00 96.38 194 SER A C 1
ATOM 1497 O O . SER A 1 194 ? -2.493 10.625 -6.565 1.00 96.38 194 SER A O 1
ATOM 1499 N N . GLY A 1 195 ? -1.386 10.938 -8.495 1.00 94.69 195 GLY A N 1
ATOM 1500 C CA . GLY A 1 195 ? -0.594 12.029 -7.963 1.00 94.69 195 GLY A CA 1
ATOM 1501 C C . GLY A 1 195 ? 0.262 12.733 -8.995 1.00 94.69 195 GLY A C 1
ATOM 1502 O O . GLY A 1 195 ? 0.084 12.588 -10.205 1.00 94.69 195 GLY A O 1
ATOM 1503 N N . ASN A 1 196 ? 1.195 13.513 -8.473 1.00 92.25 196 ASN A N 1
ATOM 1504 C CA . ASN A 1 196 ? 2.221 14.224 -9.219 1.00 92.25 196 ASN A CA 1
ATOM 1505 C C . ASN A 1 196 ? 3.543 14.171 -8.433 1.00 92.25 196 ASN A C 1
ATOM 1507 O O . ASN A 1 196 ? 3.723 13.304 -7.584 1.00 92.25 196 ASN A O 1
ATOM 1511 N N . GLN A 1 197 ? 4.460 15.097 -8.699 1.00 87.31 197 GLN A N 1
ATOM 1512 C CA . GLN A 1 197 ? 5.765 15.180 -8.033 1.00 87.31 197 GLN A CA 1
ATOM 1513 C C . GLN A 1 197 ? 5.712 15.516 -6.537 1.00 87.31 197 GLN A C 1
ATOM 1515 O O . GLN A 1 197 ? 6.687 15.280 -5.832 1.00 87.31 197 GLN A O 1
ATOM 1520 N N . GLU A 1 198 ? 4.608 16.083 -6.052 1.00 92.44 198 GLU A N 1
ATOM 1521 C CA . GLU A 1 198 ? 4.511 16.640 -4.698 1.00 92.44 198 GLU A CA 1
ATOM 1522 C C . GLU A 1 198 ? 3.510 15.887 -3.823 1.00 92.44 198 GLU A C 1
ATOM 1524 O O . GLU A 1 198 ? 3.633 15.892 -2.599 1.00 92.44 198 GLU A O 1
ATOM 1529 N N . SER A 1 199 ? 2.513 15.233 -4.424 1.00 93.94 199 SER A N 1
ATOM 1530 C CA . SER A 1 199 ? 1.396 14.651 -3.680 1.00 93.94 199 SER A CA 1
ATOM 1531 C C . SER A 1 199 ? 0.875 13.346 -4.274 1.00 93.94 199 SER A C 1
ATOM 1533 O O . SER A 1 199 ? 0.904 13.145 -5.490 1.00 93.94 199 SER A O 1
ATOM 1535 N N . ILE A 1 200 ? 0.361 12.476 -3.400 1.00 94.88 200 ILE A N 1
ATOM 1536 C CA . ILE A 1 200 ? -0.301 11.211 -3.739 1.00 94.88 200 ILE A CA 1
ATOM 1537 C C . ILE A 1 200 ? -1.639 11.127 -3.005 1.00 94.88 200 ILE A C 1
ATOM 1539 O O . ILE A 1 200 ? -1.674 11.210 -1.778 1.00 94.88 200 ILE A O 1
ATOM 1543 N N . SER A 1 201 ? -2.719 10.856 -3.733 1.00 96.38 201 SER A N 1
ATOM 1544 C CA . SER A 1 201 ? -3.977 10.368 -3.163 1.00 96.38 201 SER A CA 1
ATOM 1545 C C . SER A 1 201 ? -4.058 8.865 -3.386 1.00 96.38 201 SER A C 1
ATOM 1547 O O . SER A 1 201 ? -3.939 8.409 -4.523 1.00 96.38 201 SER A O 1
ATOM 1549 N N . ALA A 1 202 ? -4.246 8.081 -2.324 1.00 96.62 202 ALA A N 1
ATOM 1550 C CA . ALA A 1 202 ? -4.296 6.624 -2.406 1.00 96.62 202 ALA A CA 1
ATOM 1551 C C . ALA A 1 202 ? -5.511 6.037 -1.679 1.00 96.62 202 ALA A C 1
ATOM 1553 O O . ALA A 1 202 ? -5.943 6.516 -0.627 1.00 96.62 202 ALA A O 1
ATOM 1554 N N . ARG A 1 203 ? -6.061 4.960 -2.241 1.00 97.69 203 ARG A N 1
ATOM 1555 C CA . ARG A 1 203 ? -7.202 4.197 -1.727 1.00 97.69 203 ARG A CA 1
ATOM 1556 C C . ARG A 1 203 ? -6.913 2.708 -1.823 1.00 97.69 203 ARG A C 1
ATOM 1558 O O . ARG A 1 203 ? -6.763 2.176 -2.914 1.00 97.69 203 ARG A O 1
ATOM 1565 N N . LEU A 1 204 ? -6.904 2.030 -0.687 1.00 97.81 204 LEU A N 1
ATOM 1566 C CA . LEU A 1 204 ? -6.837 0.580 -0.567 1.00 97.81 204 LEU A CA 1
ATOM 1567 C C . LEU A 1 204 ? -8.198 0.047 -0.117 1.00 97.81 204 LEU A C 1
ATOM 1569 O O . LEU A 1 204 ? -8.801 0.556 0.826 1.00 97.81 204 LEU A O 1
ATOM 1573 N N . GLN A 1 205 ? -8.671 -1.008 -0.762 1.00 98.06 205 GLN A N 1
ATOM 1574 C CA . GLN A 1 205 ? -9.858 -1.752 -0.372 1.00 98.06 205 GLN A CA 1
ATOM 1575 C C . GLN A 1 205 ? -9.534 -3.239 -0.362 1.00 98.06 205 GLN A C 1
ATOM 1577 O O . GLN A 1 205 ? -9.083 -3.787 -1.361 1.00 98.06 205 GLN A O 1
ATOM 1582 N N . ILE A 1 206 ? -9.828 -3.894 0.752 1.00 96.88 206 ILE A N 1
ATOM 1583 C CA . ILE A 1 206 ? -9.782 -5.348 0.918 1.00 96.88 206 ILE A CA 1
ATOM 1584 C C . ILE A 1 206 ? -11.132 -5.814 1.494 1.00 96.88 206 ILE A C 1
ATOM 1586 O O . ILE A 1 206 ? -11.974 -4.973 1.841 1.00 96.88 206 ILE A O 1
ATOM 1590 N N . PRO A 1 207 ? -11.404 -7.126 1.603 1.00 94.69 207 PRO A N 1
ATOM 1591 C CA . PRO A 1 207 ? -12.603 -7.592 2.289 1.00 94.69 207 PRO A CA 1
ATOM 1592 C C . PRO A 1 207 ? -12.691 -6.992 3.699 1.00 94.69 207 PRO A C 1
ATOM 1594 O O . PRO A 1 207 ? -11.732 -7.039 4.461 1.00 94.69 207 PRO A O 1
ATOM 1597 N N . ASN A 1 208 ? -13.838 -6.390 4.021 1.00 93.94 208 ASN A N 1
ATOM 1598 C CA . ASN A 1 208 ? -14.135 -5.773 5.319 1.00 93.94 208 ASN A CA 1
ATOM 1599 C C . ASN A 1 208 ? -13.200 -4.637 5.774 1.00 93.94 208 ASN A C 1
ATOM 1601 O O . ASN A 1 208 ? -13.298 -4.221 6.927 1.00 93.94 208 ASN A O 1
ATOM 1605 N N . ALA A 1 209 ? -12.338 -4.089 4.915 1.00 96.81 209 ALA A N 1
ATOM 1606 C CA . ALA A 1 209 ? -11.534 -2.925 5.272 1.00 96.81 209 ALA A CA 1
ATOM 1607 C C . ALA A 1 209 ? -11.256 -2.010 4.077 1.00 96.81 209 ALA A C 1
ATOM 1609 O O . ALA A 1 209 ? -11.067 -2.449 2.942 1.00 96.81 209 ALA A O 1
ATOM 1610 N N . LYS A 1 210 ? -11.229 -0.708 4.342 1.00 97.56 210 LYS A N 1
ATOM 1611 C CA . LYS A 1 210 ? -10.856 0.331 3.385 1.00 97.56 210 LYS A CA 1
ATOM 1612 C C . LYS A 1 210 ? -9.916 1.312 4.065 1.00 97.56 210 LYS A C 1
ATOM 1614 O O . LYS A 1 210 ? -10.126 1.666 5.221 1.00 97.56 210 LYS A O 1
ATOM 1619 N N . TYR A 1 211 ? -8.912 1.775 3.342 1.00 97.31 211 TYR A N 1
ATOM 1620 C CA . TYR A 1 211 ? -7.976 2.786 3.805 1.00 97.31 211 TYR A CA 1
ATOM 1621 C C . TYR A 1 211 ? -7.792 3.834 2.718 1.00 97.31 211 TYR A C 1
ATOM 1623 O O . TYR A 1 211 ? -7.581 3.494 1.559 1.00 97.31 211 TYR A O 1
ATOM 1631 N N . GLN A 1 212 ? -7.904 5.103 3.074 1.00 97.38 212 GLN A N 1
ATOM 1632 C CA . GLN A 1 212 ? -7.694 6.225 2.167 1.00 97.38 212 GLN A CA 1
ATOM 1633 C C . GLN A 1 212 ? -6.701 7.185 2.796 1.00 97.38 212 GLN A C 1
ATOM 1635 O O . GLN A 1 212 ? -6.784 7.447 3.996 1.00 97.38 212 GLN A O 1
ATOM 1640 N N . THR A 1 213 ? -5.783 7.711 1.998 1.00 97.00 213 THR A N 1
ATOM 1641 C CA . THR A 1 213 ? -4.763 8.632 2.483 1.00 97.00 213 THR A CA 1
ATOM 1642 C C . THR A 1 213 ? -4.392 9.667 1.438 1.00 97.00 213 THR A C 1
ATOM 1644 O O . THR A 1 213 ? -4.421 9.389 0.242 1.00 97.00 213 THR A O 1
ATOM 1647 N N . GLU A 1 214 ? -4.005 10.837 1.927 1.00 96.50 214 GLU A N 1
ATOM 1648 C CA . GLU A 1 214 ? -3.291 11.860 1.168 1.00 96.50 214 GLU A CA 1
ATOM 1649 C C . GLU A 1 214 ? -1.851 11.902 1.690 1.00 96.50 214 GLU A C 1
ATOM 1651 O O . GLU A 1 214 ? -1.629 11.836 2.905 1.00 96.50 214 GLU A O 1
ATOM 1656 N N . ILE A 1 215 ? -0.876 11.940 0.789 1.00 95.25 215 ILE A N 1
ATOM 1657 C CA . ILE A 1 215 ? 0.553 11.836 1.096 1.00 95.25 215 ILE A CA 1
ATOM 1658 C C . ILE A 1 215 ? 1.272 13.013 0.448 1.00 95.25 215 ILE A C 1
ATOM 1660 O O . ILE A 1 215 ? 1.136 13.227 -0.753 1.00 95.25 215 ILE A O 1
ATOM 1664 N N . ASP A 1 216 ? 2.043 13.753 1.236 1.00 94.94 216 ASP A N 1
ATOM 1665 C CA . ASP A 1 216 ? 3.018 14.729 0.751 1.00 94.94 216 ASP A CA 1
ATOM 1666 C C . ASP A 1 216 ? 4.349 14.009 0.505 1.00 94.94 216 ASP A C 1
ATOM 1668 O O . ASP A 1 216 ? 4.867 13.338 1.403 1.00 94.94 216 ASP A O 1
ATOM 1672 N N . ILE A 1 217 ? 4.868 14.115 -0.716 1.00 92.56 217 ILE A N 1
ATOM 1673 C CA . ILE A 1 217 ? 6.141 13.531 -1.163 1.00 92.56 217 ILE A CA 1
ATOM 1674 C C . ILE A 1 217 ? 7.142 14.593 -1.635 1.00 92.56 217 ILE A C 1
ATOM 1676 O O . ILE A 1 217 ? 8.169 14.249 -2.212 1.00 92.56 217 ILE A O 1
ATOM 1680 N N . SER A 1 218 ? 6.876 15.876 -1.379 1.00 91.50 218 SER A N 1
ATOM 1681 C CA . SER A 1 218 ? 7.790 16.975 -1.723 1.00 91.50 218 SER A CA 1
ATOM 1682 C C . SER A 1 218 ? 9.088 16.967 -0.899 1.00 91.50 218 SER A C 1
ATOM 1684 O O . SER A 1 218 ? 10.090 17.563 -1.297 1.00 91.50 218 SER A O 1
ATOM 1686 N N . GLY A 1 219 ? 9.074 16.300 0.260 1.00 89.56 219 GLY A N 1
ATOM 1687 C CA . GLY A 1 219 ? 10.217 16.153 1.155 1.00 89.56 219 GLY A CA 1
ATOM 1688 C C . GLY A 1 219 ? 10.920 14.796 1.063 1.00 89.56 219 GLY A C 1
ATOM 1689 O O . GLY A 1 219 ? 10.416 13.829 0.504 1.00 89.56 219 GLY A O 1
ATOM 1690 N N . ASP A 1 220 ? 12.079 14.710 1.718 1.00 87.31 220 ASP A N 1
ATOM 1691 C CA . ASP A 1 220 ? 12.917 13.504 1.809 1.00 87.31 220 ASP A CA 1
ATOM 1692 C C . ASP A 1 220 ? 12.209 12.264 2.380 1.00 87.31 220 ASP A C 1
ATOM 1694 O O . ASP A 1 220 ? 12.579 11.132 2.065 1.00 87.31 220 ASP A O 1
ATOM 1698 N N . VAL A 1 221 ? 11.266 12.477 3.300 1.00 91.06 221 VAL A N 1
ATOM 1699 C CA . VAL A 1 221 ? 10.459 11.432 3.932 1.00 91.06 221 VAL A CA 1
ATOM 1700 C C . VAL A 1 221 ? 9.002 11.784 3.657 1.00 91.06 221 VAL A C 1
ATOM 1702 O O . VAL A 1 221 ? 8.573 12.860 4.084 1.00 91.06 221 VAL A O 1
ATOM 1705 N N . PRO A 1 222 ? 8.235 10.907 2.988 1.00 92.81 222 PRO A N 1
ATOM 1706 C CA . PRO A 1 222 ? 6.819 11.138 2.765 1.00 92.81 222 PRO A CA 1
ATOM 1707 C C . PRO A 1 222 ? 6.052 11.356 4.074 1.00 92.81 222 PRO A C 1
ATOM 1709 O O . PRO A 1 222 ? 6.406 10.799 5.119 1.00 92.81 222 PRO A O 1
ATOM 1712 N N . VAL A 1 223 ? 4.965 12.122 4.022 1.00 95.62 223 VAL A N 1
ATOM 1713 C CA . VAL A 1 223 ? 4.107 12.396 5.185 1.00 95.62 223 VAL A CA 1
ATOM 1714 C C . VAL A 1 223 ? 2.650 12.139 4.828 1.00 95.62 223 VAL A C 1
ATOM 1716 O O . VAL A 1 223 ? 2.116 12.750 3.909 1.00 95.62 223 VAL A O 1
ATOM 1719 N N . LEU A 1 224 ? 1.975 11.269 5.586 1.00 96.19 224 LEU A N 1
ATOM 1720 C CA . LEU A 1 224 ? 0.527 11.077 5.461 1.00 96.19 224 LEU A CA 1
ATOM 1721 C C . LEU A 1 224 ? -0.182 12.279 6.098 1.00 96.19 224 LEU A C 1
ATOM 1723 O O . LEU A 1 224 ? -0.278 12.373 7.323 1.00 96.19 224 LEU A O 1
ATOM 1727 N N . THR A 1 225 ? -0.666 13.206 5.275 1.00 96.00 225 THR A N 1
ATOM 1728 C CA . THR A 1 225 ? -1.300 14.461 5.719 1.00 96.00 225 THR A CA 1
ATOM 1729 C C . THR A 1 225 ? -2.758 14.26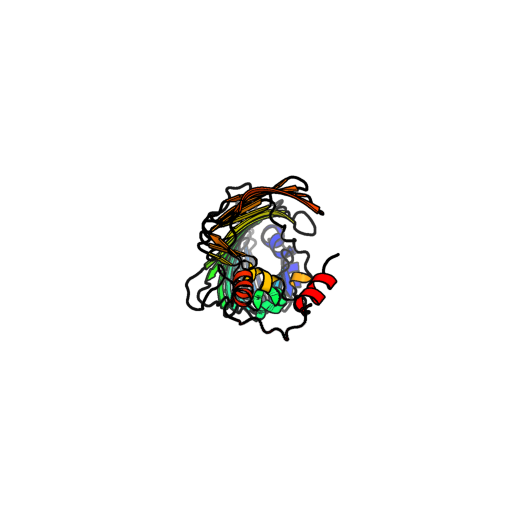7 6.127 1.00 96.00 225 THR A C 1
ATOM 1731 O O . THR A 1 225 ? -3.263 14.980 6.997 1.00 96.00 225 THR A O 1
ATOM 1734 N N . ALA A 1 226 ? -3.428 13.269 5.551 1.00 96.44 226 ALA A N 1
ATOM 1735 C CA . ALA A 1 226 ? -4.769 12.861 5.940 1.00 96.44 226 ALA A CA 1
ATOM 1736 C C . ALA A 1 226 ? -4.930 11.348 5.795 1.00 96.44 226 ALA A C 1
ATOM 1738 O O . ALA A 1 226 ? -4.424 10.769 4.839 1.00 96.44 226 ALA A O 1
ATOM 1739 N N . THR A 1 227 ? -5.647 10.710 6.721 1.00 97.00 227 THR A N 1
ATOM 1740 C CA . THR A 1 227 ? -5.904 9.263 6.706 1.00 97.00 227 THR A CA 1
ATOM 1741 C C . THR A 1 227 ? -7.342 8.956 7.099 1.00 97.00 227 THR A C 1
ATOM 1743 O O . THR A 1 227 ? -7.931 9.618 7.950 1.00 97.00 227 THR A O 1
ATOM 1746 N N . ASN A 1 228 ? -7.923 7.933 6.488 1.00 97.19 228 ASN A N 1
ATOM 1747 C CA . ASN A 1 228 ? -9.262 7.463 6.800 1.00 97.19 228 ASN A CA 1
ATOM 1748 C C . ASN A 1 228 ? -9.306 5.937 6.711 1.00 97.19 228 ASN A C 1
ATOM 1750 O O . ASN A 1 228 ? -9.246 5.372 5.617 1.00 97.19 228 ASN A O 1
ATOM 1754 N N . LEU A 1 229 ? -9.426 5.285 7.864 1.00 97.19 229 LEU A N 1
ATOM 1755 C CA . LEU A 1 229 ? -9.610 3.844 7.997 1.00 97.19 229 LEU A CA 1
ATOM 1756 C C . LEU A 1 229 ? -11.098 3.527 8.178 1.00 97.19 229 LEU A C 1
ATOM 1758 O O . LEU A 1 229 ? -11.761 4.110 9.029 1.00 97.19 229 LEU A O 1
ATOM 1762 N N . VAL A 1 230 ? -11.615 2.566 7.422 1.00 97.31 230 VAL A N 1
ATOM 1763 C CA . VAL A 1 230 ? -12.967 2.026 7.596 1.00 97.31 230 VAL A CA 1
ATOM 1764 C C . VAL A 1 230 ? -12.872 0.515 7.742 1.00 97.31 230 VAL A C 1
ATOM 1766 O O . VAL A 1 230 ? -12.418 -0.155 6.818 1.00 97.31 230 VAL A O 1
ATOM 1769 N N . LEU A 1 231 ? -13.318 -0.029 8.871 1.00 96.81 231 LEU A N 1
ATOM 1770 C CA . LEU A 1 231 ? -13.451 -1.468 9.097 1.00 96.81 231 LEU A CA 1
ATOM 1771 C C . LEU A 1 231 ? -14.935 -1.848 9.056 1.00 96.81 231 LEU A C 1
ATOM 1773 O O . LEU A 1 231 ? -15.738 -1.308 9.810 1.00 96.81 231 LEU A O 1
ATOM 1777 N N . GLY A 1 232 ? -15.300 -2.772 8.172 1.00 95.62 232 GLY A N 1
ATOM 1778 C CA . GLY A 1 232 ? -16.668 -3.235 7.960 1.00 95.62 232 GLY A CA 1
ATOM 1779 C C . GLY A 1 232 ? -17.490 -2.357 7.011 1.00 95.62 232 GLY A C 1
ATOM 1780 O O . GLY A 1 232 ? -17.069 -2.054 5.887 1.00 95.62 232 GLY A O 1
ATOM 1781 N N . LYS A 1 233 ? -18.711 -2.006 7.429 1.00 93.31 233 LYS A N 1
ATOM 1782 C CA . LYS A 1 233 ? -19.687 -1.265 6.611 1.00 93.31 233 LYS A CA 1
ATOM 1783 C C . LYS A 1 233 ? -19.283 0.211 6.496 1.00 93.31 233 LYS A C 1
ATOM 1785 O O . LYS A 1 233 ? -18.970 0.860 7.484 1.00 93.31 233 LYS A O 1
ATOM 1790 N N . GLY A 1 234 ? -19.333 0.764 5.285 1.00 92.12 234 GLY A N 1
ATOM 1791 C CA . GLY A 1 234 ? -18.987 2.165 5.018 1.00 92.12 234 GLY A CA 1
ATOM 1792 C C . GLY A 1 234 ? -18.256 2.354 3.690 1.00 92.12 234 GLY A C 1
ATOM 1793 O O . GLY A 1 234 ? -17.815 1.387 3.061 1.00 92.12 234 GLY A O 1
ATOM 1794 N N . GLY A 1 235 ? -18.153 3.604 3.247 1.00 92.12 235 GLY A N 1
ATOM 1795 C CA . GLY A 1 235 ? -17.475 3.995 2.010 1.00 92.12 235 GLY A CA 1
ATOM 1796 C C . GLY A 1 235 ? -16.241 4.856 2.266 1.00 92.12 235 GLY A C 1
ATOM 1797 O O . GLY A 1 235 ? -15.981 5.271 3.393 1.00 92.12 235 GLY A O 1
ATOM 1798 N N . PHE A 1 236 ? -15.492 5.135 1.201 1.00 93.50 236 PHE A N 1
ATOM 1799 C CA . PHE A 1 236 ? -14.455 6.164 1.229 1.00 93.50 236 PHE A CA 1
ATOM 1800 C C . PHE A 1 236 ? -15.057 7.542 1.516 1.00 93.50 236 PHE A C 1
ATOM 1802 O O . PHE A 1 236 ? -16.215 7.806 1.178 1.00 93.50 236 PHE A O 1
ATOM 1809 N N . LYS A 1 237 ? -14.259 8.431 2.111 1.00 89.38 237 LYS A N 1
ATOM 1810 C CA . LYS A 1 237 ? -14.658 9.826 2.280 1.00 89.38 237 LYS A CA 1
ATOM 1811 C C . LYS A 1 237 ? -14.555 10.556 0.943 1.00 89.38 237 LYS A C 1
ATOM 1813 O O . LYS A 1 237 ? -13.669 10.290 0.127 1.00 89.38 237 LYS A O 1
ATOM 1818 N N . ILE A 1 238 ? -15.470 11.499 0.735 1.00 85.25 238 ILE A N 1
ATOM 1819 C CA . ILE A 1 238 ? -15.415 12.417 -0.403 1.00 85.25 238 ILE A CA 1
ATOM 1820 C C . ILE A 1 238 ? -14.218 13.351 -0.185 1.00 85.25 238 ILE A C 1
ATOM 1822 O O . ILE A 1 238 ? -14.099 13.950 0.882 1.00 85.25 238 ILE A O 1
ATOM 1826 N N . SER A 1 239 ? -13.329 13.442 -1.176 1.00 76.75 239 SER A N 1
ATOM 1827 C CA . SER A 1 239 ? -12.168 14.336 -1.131 1.00 76.75 239 SER A CA 1
ATOM 1828 C C . SER A 1 239 ? -12.603 15.816 -1.112 1.00 76.75 239 SER A C 1
ATOM 1830 O O . SER A 1 239 ? -13.616 16.150 -1.732 1.00 76.75 239 SER A O 1
ATOM 1832 N N . PRO A 1 240 ? -11.849 16.720 -0.457 1.00 79.81 240 PRO A N 1
ATOM 1833 C CA . PRO A 1 240 ? -10.589 16.472 0.247 1.00 79.81 240 PRO A CA 1
ATOM 1834 C C . PRO A 1 240 ? -10.796 15.794 1.611 1.00 79.81 240 PRO A C 1
ATOM 1836 O O . PRO A 1 240 ? -11.664 16.183 2.393 1.00 79.81 240 PRO A O 1
ATOM 1839 N N . VAL A 1 241 ? -9.974 14.783 1.905 1.00 85.62 241 VAL A N 1
ATOM 1840 C CA . VAL A 1 241 ? -9.917 14.159 3.235 1.00 85.62 241 VAL A CA 1
ATOM 1841 C C . VAL A 1 241 ? -9.068 15.043 4.145 1.00 85.62 241 VAL A C 1
ATOM 1843 O O . VAL A 1 241 ? -8.044 15.566 3.717 1.00 85.62 241 VAL A O 1
ATOM 1846 N N . VAL A 1 242 ? -9.489 15.231 5.396 1.00 88.88 242 VAL A N 1
ATOM 1847 C CA . VAL A 1 242 ? -8.772 16.066 6.368 1.00 88.88 242 VAL A CA 1
ATOM 1848 C C . VAL A 1 242 ? -8.695 15.343 7.701 1.00 88.88 242 VAL A C 1
ATOM 1850 O O . VAL A 1 242 ? -9.710 14.860 8.200 1.00 88.88 242 VAL A O 1
ATOM 1853 N N . GLY A 1 243 ? -7.511 15.354 8.309 1.00 92.44 243 GLY A N 1
ATOM 1854 C CA . GLY A 1 243 ? -7.270 14.719 9.598 1.00 92.44 243 GLY A CA 1
ATOM 1855 C C . GLY A 1 243 ? -7.062 13.211 9.485 1.00 92.44 243 GLY A C 1
ATOM 1856 O O . GLY A 1 243 ? -6.816 12.678 8.407 1.00 92.44 243 GLY A O 1
ATOM 1857 N N . HIS A 1 244 ? -7.123 12.540 10.632 1.00 95.75 244 HIS A N 1
ATOM 1858 C CA . HIS A 1 244 ? -6.871 11.107 10.755 1.00 95.75 244 HIS A CA 1
ATOM 1859 C C . HIS A 1 244 ? -8.084 10.464 11.413 1.00 95.75 244 HIS A C 1
ATOM 1861 O O . HIS A 1 244 ? -8.336 10.695 12.599 1.00 95.75 244 HIS A O 1
ATOM 1867 N N . ASP A 1 245 ? -8.848 9.693 10.654 1.00 95.75 245 ASP A N 1
ATOM 1868 C CA . ASP A 1 245 ? -10.117 9.121 11.088 1.00 95.75 245 ASP A CA 1
ATOM 1869 C C . ASP A 1 245 ? -10.096 7.592 11.042 1.00 95.75 245 ASP A C 1
ATOM 1871 O O . ASP A 1 245 ? -9.462 6.984 10.176 1.00 95.75 245 ASP A O 1
ATOM 1875 N N . ALA A 1 246 ? -10.838 6.972 11.955 1.00 97.06 246 ALA A N 1
ATOM 1876 C CA . ALA A 1 246 ? -11.146 5.552 11.932 1.00 97.06 246 ALA A CA 1
ATOM 1877 C C . ALA A 1 246 ? -12.638 5.328 12.207 1.00 97.06 246 ALA A C 1
ATOM 1879 O O . ALA A 1 246 ? -13.156 5.787 13.221 1.00 97.06 246 ALA A O 1
ATOM 1880 N N . SER A 1 247 ? -13.315 4.592 11.333 1.00 97.06 247 SER A N 1
ATOM 1881 C CA . SER A 1 247 ? -14.706 4.172 11.512 1.00 97.06 247 SER A CA 1
ATOM 1882 C C . SER A 1 247 ? -14.774 2.650 11.517 1.00 97.06 247 SER A C 1
ATOM 1884 O O . SER A 1 247 ? -14.326 1.999 10.576 1.00 97.06 247 SER A O 1
ATOM 1886 N N . ILE A 1 248 ? -15.329 2.068 12.571 1.00 97.56 248 ILE A N 1
ATOM 1887 C CA . ILE A 1 248 ? -15.407 0.623 12.771 1.00 97.56 248 ILE A CA 1
ATOM 1888 C C . ILE A 1 248 ? -16.879 0.253 12.886 1.00 97.56 248 ILE A C 1
ATOM 1890 O O . ILE A 1 248 ? -17.533 0.617 13.854 1.00 97.56 248 ILE A O 1
ATOM 1894 N N . ARG A 1 249 ? -17.406 -0.439 11.878 1.00 97.38 249 ARG A N 1
ATOM 1895 C CA . ARG A 1 249 ? -18.815 -0.830 11.779 1.00 97.38 249 ARG A CA 1
ATOM 1896 C C . ARG A 1 249 ? -18.921 -2.303 11.426 1.00 97.38 249 ARG A C 1
ATOM 1898 O O . ARG A 1 249 ? -19.019 -2.671 10.251 1.00 97.38 249 ARG A O 1
ATOM 1905 N N . LEU A 1 250 ? -18.840 -3.139 12.449 1.00 96.69 250 LEU A N 1
ATOM 1906 C CA . LEU A 1 250 ? -18.735 -4.593 12.350 1.00 96.69 250 LEU A CA 1
ATOM 1907 C C . LEU A 1 250 ? -19.890 -5.258 13.102 1.00 96.69 250 LEU A C 1
ATOM 1909 O O . LEU A 1 250 ? -20.495 -4.637 13.965 1.00 96.69 250 LEU A O 1
ATOM 1913 N N . ASP A 1 251 ? -20.207 -6.508 12.763 1.00 95.38 251 ASP A N 1
ATOM 1914 C CA . ASP A 1 251 ? -21.253 -7.262 13.470 1.00 95.38 251 ASP A CA 1
ATOM 1915 C C . ASP A 1 251 ? -20.757 -7.793 14.837 1.00 95.38 251 ASP A C 1
ATOM 1917 O O . ASP A 1 251 ? -21.541 -7.960 15.770 1.00 95.38 251 ASP A O 1
ATOM 1921 N N . GLU A 1 252 ? -19.446 -8.009 14.966 1.00 95.50 252 GLU A N 1
ATOM 1922 C CA . GLU A 1 252 ? -18.752 -8.300 16.220 1.00 95.50 252 GLU A CA 1
ATOM 1923 C C . GLU A 1 252 ? -17.329 -7.723 16.187 1.00 95.50 252 GLU A C 1
ATOM 1925 O O . GLU A 1 252 ? -16.721 -7.587 15.121 1.00 95.50 252 GLU A O 1
ATOM 1930 N N . LEU A 1 253 ? -16.767 -7.392 17.347 1.00 95.88 253 LEU A N 1
ATOM 1931 C CA . LEU A 1 253 ? -15.369 -6.989 17.468 1.00 95.88 253 LEU A CA 1
ATOM 1932 C C . LEU A 1 253 ? -14.781 -7.522 18.771 1.00 95.88 253 LEU A C 1
ATOM 1934 O O . LEU A 1 253 ? -15.331 -7.308 19.842 1.00 95.88 253 LEU A O 1
ATOM 1938 N N . ASN A 1 254 ? -13.633 -8.186 18.687 1.00 95.75 254 ASN A N 1
ATOM 1939 C CA . ASN A 1 254 ? -12.902 -8.668 19.854 1.00 95.75 254 ASN A CA 1
ATOM 1940 C C . ASN A 1 254 ? -11.546 -7.963 19.917 1.00 95.75 254 ASN A C 1
ATOM 1942 O O . ASN A 1 254 ? -10.612 -8.350 19.212 1.00 95.75 254 ASN A O 1
ATOM 1946 N N . LEU A 1 255 ? -11.455 -6.905 20.724 1.00 94.06 255 LEU A N 1
ATOM 1947 C CA . LEU A 1 255 ? -10.235 -6.109 20.861 1.00 94.06 255 LEU A CA 1
ATOM 1948 C C . LEU A 1 255 ? -9.141 -6.843 21.637 1.00 94.06 255 LEU A C 1
ATOM 1950 O O . LEU A 1 255 ? -7.966 -6.578 21.395 1.00 94.06 255 LEU A O 1
ATOM 1954 N N . ASP A 1 256 ? -9.497 -7.804 22.486 1.00 93.56 256 ASP A N 1
ATOM 1955 C CA . ASP A 1 256 ? -8.530 -8.578 23.270 1.00 93.56 256 ASP A CA 1
ATOM 1956 C C . ASP A 1 256 ? -7.629 -9.421 22.361 1.00 93.56 256 ASP A C 1
ATOM 1958 O O . ASP A 1 256 ? -6.405 -9.403 22.501 1.00 93.56 256 ASP A O 1
ATOM 1962 N N . LYS A 1 257 ? -8.208 -10.065 21.336 1.00 93.19 257 LYS A N 1
ATOM 1963 C CA . LYS A 1 257 ? -7.439 -10.793 20.310 1.00 93.19 257 LYS A CA 1
ATOM 1964 C C . LYS A 1 257 ? -6.479 -9.881 19.544 1.00 93.19 257 LYS A C 1
ATOM 1966 O O . LYS A 1 257 ? -5.351 -10.279 19.255 1.00 93.19 257 LYS A O 1
ATOM 1971 N N . TRP A 1 258 ? -6.917 -8.667 19.210 1.00 92.69 258 TRP A N 1
ATOM 1972 C CA . TRP A 1 258 ? -6.067 -7.682 18.537 1.00 92.69 258 TRP A CA 1
ATOM 1973 C C . TRP A 1 258 ? -4.944 -7.183 19.450 1.00 92.69 258 TRP A C 1
ATOM 1975 O O . TRP A 1 258 ? -3.809 -7.057 18.996 1.00 92.69 258 TRP A O 1
ATOM 1985 N N . ALA A 1 259 ? -5.224 -6.955 20.734 1.00 90.00 259 ALA A N 1
ATOM 1986 C CA . ALA A 1 259 ? -4.224 -6.539 21.710 1.00 90.00 259 ALA A CA 1
ATOM 1987 C C . ALA A 1 259 ? -3.119 -7.594 21.876 1.00 90.00 259 ALA A C 1
ATOM 1989 O O . ALA A 1 259 ? -1.942 -7.247 21.803 1.00 90.00 259 ALA A O 1
ATOM 1990 N N . THR A 1 260 ? -3.475 -8.880 21.993 1.00 88.44 260 THR A N 1
ATOM 1991 C CA . THR A 1 260 ? -2.495 -9.983 22.067 1.00 88.44 260 THR A CA 1
ATOM 1992 C C . THR A 1 260 ? -1.571 -10.020 20.845 1.00 88.44 260 THR A C 1
ATOM 1994 O O . THR A 1 260 ? -0.364 -10.230 20.968 1.00 88.44 260 THR A O 1
ATOM 1997 N N . LEU A 1 261 ? -2.120 -9.774 19.654 1.00 86.81 261 LEU A N 1
ATOM 1998 C CA . LEU A 1 261 ? -1.345 -9.740 18.416 1.00 86.81 261 LEU A CA 1
ATOM 1999 C C . LEU A 1 261 ? -0.375 -8.550 18.372 1.00 86.81 261 LEU A C 1
ATOM 2001 O O . LEU A 1 261 ? 0.752 -8.684 17.900 1.00 86.81 261 LEU A O 1
ATOM 2005 N N . LEU A 1 262 ? -0.795 -7.386 18.871 1.00 83.75 262 LEU A N 1
ATOM 2006 C CA . LEU A 1 262 ? 0.026 -6.173 18.880 1.00 83.75 262 LEU A CA 1
ATOM 2007 C C . LEU A 1 262 ? 1.142 -6.201 19.933 1.00 83.75 262 LEU A C 1
ATOM 2009 O O . LEU A 1 262 ? 2.173 -5.563 19.709 1.00 83.75 262 LEU A O 1
ATOM 2013 N N . ASP A 1 263 ? 0.943 -6.938 21.027 1.00 84.00 263 ASP A N 1
ATOM 2014 C CA . ASP A 1 263 ? 1.917 -7.115 22.114 1.00 84.00 263 ASP A CA 1
ATOM 2015 C C . ASP A 1 263 ? 2.997 -8.165 21.792 1.00 84.00 263 ASP A C 1
ATOM 2017 O O . ASP A 1 263 ? 4.011 -8.277 22.480 1.00 84.00 263 ASP A O 1
ATOM 2021 N N . THR A 1 264 ? 2.819 -8.928 20.708 1.00 75.94 264 THR A N 1
ATOM 2022 C CA . THR A 1 264 ? 3.822 -9.900 20.264 1.00 75.94 264 THR A CA 1
ATOM 2023 C C . THR A 1 264 ? 5.111 -9.168 19.852 1.00 75.94 264 THR A C 1
ATOM 2025 O O . THR A 1 264 ? 5.063 -8.308 18.964 1.00 75.94 264 THR A O 1
ATOM 2028 N N . PRO A 1 265 ? 6.271 -9.484 20.466 1.00 70.50 265 PRO A N 1
ATOM 2029 C CA . PRO A 1 265 ? 7.530 -8.811 20.172 1.00 70.50 265 PRO A CA 1
ATOM 2030 C C . PRO A 1 265 ? 7.903 -8.933 18.697 1.00 70.50 265 PRO A C 1
ATOM 2032 O O . PRO A 1 265 ? 7.791 -10.001 18.096 1.00 70.50 265 PRO A O 1
ATOM 2035 N N . GLU A 1 266 ? 8.387 -7.837 18.123 1.00 68.50 266 GLU A N 1
ATOM 2036 C CA . GLU A 1 266 ? 8.831 -7.821 16.735 1.00 68.50 266 GLU A CA 1
ATOM 2037 C C . GLU A 1 266 ? 10.066 -8.719 16.544 1.00 68.50 266 GLU A C 1
ATOM 2039 O O . GLU A 1 266 ? 10.959 -8.780 17.397 1.00 68.50 266 GLU A O 1
ATOM 2044 N N . SER A 1 267 ? 10.101 -9.443 15.421 1.00 68.62 267 SER A N 1
ATOM 2045 C CA . SER A 1 267 ? 11.247 -10.273 15.043 1.00 68.62 267 SER A CA 1
ATOM 2046 C C . SER A 1 267 ? 12.508 -9.410 14.949 1.00 68.62 267 SER A C 1
ATOM 2048 O O . SER A 1 267 ? 12.470 -8.270 14.492 1.00 68.62 267 SER A O 1
ATOM 2050 N N . LYS A 1 268 ? 13.656 -9.953 15.372 1.00 67.50 268 LYS A N 1
ATOM 2051 C CA . LYS A 1 268 ? 14.942 -9.232 15.318 1.00 67.50 268 LYS A CA 1
ATOM 2052 C C . LYS A 1 268 ? 15.430 -8.995 13.884 1.00 67.50 268 LYS A C 1
ATOM 2054 O O . LYS A 1 268 ? 16.344 -8.197 13.686 1.00 67.50 268 LYS A O 1
ATOM 2059 N N . ALA A 1 269 ? 14.872 -9.705 12.905 1.00 74.94 269 ALA A N 1
ATOM 2060 C CA . ALA A 1 269 ? 15.196 -9.520 11.500 1.00 74.94 269 ALA A CA 1
ATOM 2061 C C . ALA A 1 269 ? 14.527 -8.243 10.971 1.00 74.94 269 ALA A C 1
ATOM 2063 O O . ALA A 1 269 ? 13.307 -8.176 10.837 1.00 74.94 269 ALA A O 1
ATOM 2064 N N . GLN A 1 270 ? 15.338 -7.227 10.673 1.00 78.56 270 GLN A N 1
ATOM 2065 C CA . GLN A 1 270 ? 14.857 -5.994 10.056 1.00 78.56 270 GLN A CA 1
ATOM 2066 C C . GLN A 1 270 ? 14.515 -6.243 8.589 1.00 78.56 270 GLN A C 1
ATOM 2068 O O . GLN A 1 270 ? 15.312 -6.815 7.844 1.00 78.56 270 GLN A O 1
ATOM 2073 N N . SER A 1 271 ? 13.329 -5.797 8.184 1.00 85.19 271 SER A N 1
ATOM 2074 C CA . SER A 1 271 ? 12.901 -5.857 6.793 1.00 85.19 271 SER A CA 1
ATOM 2075 C C . SER A 1 271 ? 13.593 -4.786 5.947 1.00 85.19 271 SER A C 1
ATOM 2077 O O . SER A 1 271 ? 14.100 -3.788 6.466 1.00 85.19 271 SER A O 1
ATOM 2079 N N . VAL A 1 272 ? 13.592 -4.961 4.624 1.00 85.06 272 VAL A N 1
ATOM 2080 C CA . VAL A 1 272 ? 14.085 -3.933 3.690 1.00 85.06 272 VAL A CA 1
ATOM 2081 C C . VAL A 1 272 ? 13.326 -2.617 3.885 1.00 85.06 272 VAL A C 1
ATOM 2083 O O . VAL A 1 272 ? 13.953 -1.559 3.950 1.00 85.06 272 VAL A O 1
ATOM 2086 N N . LEU A 1 273 ? 12.002 -2.685 4.063 1.00 84.50 273 LEU A N 1
ATOM 2087 C CA . LEU A 1 273 ? 11.153 -1.514 4.291 1.00 84.50 273 LEU A CA 1
ATOM 2088 C C . LEU A 1 273 ? 11.563 -0.727 5.548 1.00 84.50 273 LEU A C 1
ATOM 2090 O O . LEU A 1 273 ? 11.536 0.499 5.528 1.00 84.50 273 LEU A O 1
ATOM 2094 N N . ALA A 1 274 ? 12.008 -1.404 6.613 1.00 83.12 274 ALA A N 1
ATOM 2095 C CA . ALA A 1 274 ? 12.439 -0.756 7.856 1.00 83.12 274 ALA A CA 1
ATOM 2096 C C . ALA A 1 274 ? 13.698 0.122 7.697 1.00 83.12 274 ALA A C 1
ATOM 2098 O O . ALA A 1 274 ? 13.955 0.980 8.539 1.00 83.12 274 ALA A O 1
ATOM 2099 N N . ASN A 1 275 ? 14.473 -0.080 6.627 1.00 83.88 275 ASN A N 1
ATOM 2100 C CA . ASN A 1 275 ? 15.671 0.704 6.316 1.00 83.88 275 ASN A CA 1
ATOM 2101 C C . ASN A 1 275 ? 15.409 1.827 5.298 1.00 83.88 275 ASN A C 1
ATOM 2103 O O . ASN A 1 275 ? 16.323 2.585 4.968 1.00 83.88 275 ASN A O 1
ATOM 2107 N N . MET A 1 276 ? 14.184 1.934 4.780 1.00 83.94 276 MET A N 1
ATOM 2108 C CA . MET A 1 276 ? 13.793 2.956 3.813 1.00 83.94 276 MET A CA 1
ATOM 2109 C C . MET A 1 276 ? 13.234 4.202 4.510 1.00 83.94 276 MET A C 1
ATOM 2111 O O . MET A 1 276 ? 12.746 4.153 5.639 1.00 83.94 276 MET A O 1
ATOM 2115 N N . LYS A 1 277 ? 13.270 5.345 3.813 1.00 85.81 277 LYS A N 1
ATOM 2116 C CA . LYS A 1 277 ? 12.607 6.586 4.243 1.00 85.81 277 LYS A CA 1
ATOM 2117 C C . LYS A 1 277 ? 11.093 6.470 4.033 1.00 85.81 277 LYS A C 1
ATOM 2119 O O . LYS A 1 277 ? 10.539 7.043 3.102 1.00 85.81 277 LYS A O 1
ATOM 2124 N N . THR A 1 278 ? 10.427 5.683 4.867 1.00 85.19 278 THR A N 1
ATOM 2125 C CA . THR A 1 278 ? 8.978 5.464 4.779 1.00 85.19 278 THR A CA 1
ATOM 2126 C C . THR A 1 278 ? 8.209 6.426 5.674 1.00 85.19 278 THR A C 1
ATOM 2128 O O . THR A 1 278 ? 8.692 6.764 6.760 1.00 85.19 278 THR A O 1
ATOM 2131 N N . PRO A 1 279 ? 6.985 6.817 5.289 1.00 88.12 279 PRO A N 1
ATOM 2132 C CA . PRO A 1 279 ? 6.138 7.589 6.176 1.00 88.12 279 PRO A CA 1
ATOM 2133 C C . PRO A 1 279 ? 5.706 6.765 7.399 1.00 88.12 279 PRO A C 1
ATOM 2135 O O . PRO A 1 279 ? 5.557 5.543 7.331 1.00 88.12 279 PRO A O 1
ATOM 2138 N N . THR A 1 280 ? 5.439 7.438 8.518 1.00 89.50 280 THR A N 1
ATOM 2139 C CA . THR A 1 280 ? 4.796 6.811 9.680 1.00 89.50 280 THR A CA 1
ATOM 2140 C C . THR A 1 280 ? 3.278 6.839 9.524 1.00 89.50 280 THR A C 1
ATOM 2142 O O . THR A 1 280 ? 2.716 7.804 9.009 1.00 89.50 280 THR A O 1
ATOM 2145 N N . ILE A 1 281 ? 2.593 5.782 9.973 1.00 90.44 281 ILE A N 1
ATOM 2146 C CA . ILE A 1 281 ? 1.126 5.749 9.980 1.00 90.44 281 ILE A CA 1
ATOM 2147 C C . ILE A 1 281 ? 0.637 6.540 11.204 1.00 90.44 281 ILE A C 1
ATOM 2149 O O . ILE A 1 281 ? 0.885 6.115 12.337 1.00 90.44 281 ILE A O 1
ATOM 2153 N N . PRO A 1 282 ? -0.048 7.683 11.022 1.00 92.75 282 PRO A N 1
ATOM 2154 C CA . PRO A 1 282 ? -0.514 8.496 12.136 1.00 92.75 282 PRO A CA 1
ATOM 2155 C C . PRO A 1 282 ? -1.670 7.810 12.873 1.00 92.75 282 PRO A C 1
ATOM 2157 O O . PRO A 1 282 ? -2.547 7.195 12.263 1.00 92.75 282 PRO A O 1
ATOM 2160 N N . LEU A 1 283 ? -1.700 7.957 14.202 1.00 92.31 283 LEU A N 1
ATOM 2161 C CA . LEU A 1 283 ? -2.833 7.503 15.009 1.00 92.31 283 LEU A CA 1
ATOM 2162 C C . LEU A 1 283 ? -4.083 8.348 14.698 1.00 92.31 283 LEU A C 1
ATOM 2164 O O . LEU A 1 283 ? -3.973 9.578 14.615 1.00 92.31 283 LEU A O 1
ATOM 2168 N N . PRO A 1 284 ? -5.275 7.732 14.597 1.00 94.50 284 PRO A N 1
ATOM 2169 C CA . PRO A 1 284 ? -6.519 8.466 14.413 1.00 94.50 284 PRO A CA 1
ATOM 2170 C C . PRO A 1 284 ? -6.749 9.500 15.520 1.00 94.50 284 PRO A C 1
ATOM 2172 O O . PRO A 1 284 ? -6.498 9.256 16.701 1.00 94.50 284 PRO A O 1
ATOM 2175 N N . THR A 1 285 ? -7.267 10.663 15.137 1.00 95.00 285 THR A N 1
ATOM 2176 C CA . THR A 1 285 ? -7.745 11.713 16.047 1.00 95.00 285 THR A CA 1
ATOM 2177 C C . THR A 1 285 ? -9.265 11.725 16.159 1.00 95.00 285 THR A C 1
ATOM 2179 O O . THR A 1 285 ? -9.798 12.392 17.043 1.00 95.00 285 THR A O 1
ATOM 2182 N N . ARG A 1 286 ? -9.976 10.981 15.308 1.00 95.81 286 ARG A N 1
ATOM 2183 C CA . ARG A 1 286 ? -11.412 10.714 15.420 1.00 95.81 286 ARG A CA 1
ATOM 2184 C C . ARG A 1 286 ? -11.658 9.229 15.214 1.00 95.81 286 ARG A C 1
ATOM 2186 O O . ARG A 1 286 ? -11.138 8.650 14.265 1.00 95.81 286 ARG A O 1
ATOM 2193 N N . ILE A 1 287 ? -12.410 8.626 16.121 1.00 97.06 287 ILE A N 1
ATOM 2194 C CA . ILE A 1 287 ? -12.725 7.204 16.121 1.00 97.06 287 ILE A CA 1
ATOM 2195 C C . ILE A 1 287 ? -14.226 7.064 16.338 1.00 97.06 287 ILE A C 1
ATOM 2197 O O . ILE A 1 287 ? -14.768 7.596 17.305 1.00 97.06 287 ILE A O 1
ATOM 2201 N N . GLU A 1 288 ? -14.879 6.347 15.443 1.00 97.56 288 GLU A N 1
ATOM 2202 C CA . GLU A 1 288 ? -16.283 5.974 15.541 1.00 97.56 288 GLU A CA 1
ATOM 2203 C C . GLU A 1 288 ? -16.358 4.451 15.561 1.00 97.56 288 GLU A C 1
ATOM 2205 O O . GLU A 1 288 ? -15.780 3.793 14.694 1.00 97.56 288 GLU A O 1
ATOM 2210 N N . VAL A 1 289 ? -17.040 3.884 16.550 1.00 97.75 289 VAL A N 1
ATOM 2211 C CA . VAL A 1 289 ? -17.264 2.440 16.650 1.00 97.75 289 VAL A CA 1
ATOM 2212 C C . VAL A 1 289 ? -18.754 2.195 16.792 1.00 97.75 289 VAL A C 1
ATOM 2214 O O . VAL A 1 289 ? -19.376 2.699 17.721 1.00 97.75 289 VAL A O 1
ATOM 2217 N N . GLU A 1 290 ? -19.308 1.403 15.886 1.00 97.94 290 GLU A N 1
ATOM 2218 C CA . GLU A 1 290 ? -20.673 0.896 15.942 1.00 97.94 290 GLU A CA 1
ATOM 2219 C C . GLU A 1 290 ? -20.609 -0.626 15.805 1.00 97.94 290 GLU A C 1
ATOM 2221 O O . GLU A 1 290 ? -20.204 -1.149 14.764 1.00 97.94 290 GLU A O 1
ATOM 2226 N N . THR A 1 291 ? -20.966 -1.356 16.856 1.00 97.44 291 THR A N 1
ATOM 2227 C CA . THR A 1 291 ? -20.981 -2.823 16.815 1.00 97.44 291 THR A CA 1
ATOM 2228 C C . THR A 1 291 ? -22.065 -3.379 17.734 1.00 97.44 291 THR A C 1
ATOM 2230 O O . THR A 1 291 ? -22.180 -2.922 18.872 1.00 97.44 291 THR A O 1
ATOM 2233 N N . PRO A 1 292 ? -22.853 -4.372 17.285 1.00 97.44 292 PRO A N 1
ATOM 2234 C CA . PRO A 1 292 ? -23.781 -5.089 18.153 1.00 97.44 292 PRO A CA 1
ATOM 2235 C C . PRO A 1 292 ? -23.083 -5.764 19.333 1.00 97.44 292 PRO A C 1
ATOM 2237 O O . PRO A 1 292 ? -23.653 -5.805 20.413 1.00 97.44 292 PRO A O 1
ATOM 2240 N N . ASN A 1 293 ? -21.858 -6.266 19.138 1.00 96.69 293 ASN A N 1
ATOM 2241 C CA . ASN A 1 293 ? -21.092 -6.952 20.178 1.00 96.69 293 ASN A CA 1
ATOM 2242 C C . ASN A 1 293 ? -19.626 -6.491 20.159 1.00 96.69 293 ASN A C 1
ATOM 2244 O O . ASN A 1 293 ? -18.945 -6.611 19.134 1.00 96.69 293 ASN A O 1
ATOM 2248 N N . LEU A 1 294 ? -19.125 -5.971 21.279 1.00 96.50 294 LEU A N 1
ATOM 2249 C CA . LEU A 1 294 ? -17.706 -5.684 21.506 1.00 96.50 294 LEU A CA 1
ATOM 2250 C C . LEU A 1 294 ? -17.206 -6.485 22.709 1.00 96.50 294 LEU A C 1
ATOM 2252 O O . LEU A 1 294 ? -17.761 -6.343 23.788 1.00 96.50 294 LEU A O 1
ATOM 2256 N N . LEU A 1 295 ? -16.102 -7.217 22.563 1.00 94.88 295 LEU A N 1
ATOM 2257 C CA . LEU A 1 295 ? -15.329 -7.731 23.694 1.00 94.88 295 LEU A CA 1
ATOM 2258 C C . LEU A 1 295 ? -14.074 -6.876 23.901 1.00 94.88 295 LEU A C 1
ATOM 2260 O O . LEU A 1 295 ? -13.252 -6.752 22.983 1.00 94.88 295 LEU A O 1
ATOM 2264 N N . LEU A 1 296 ? -13.929 -6.305 25.097 1.00 93.19 296 LEU A N 1
ATOM 2265 C CA . LEU A 1 296 ? -12.755 -5.539 25.514 1.00 93.19 296 LEU A CA 1
ATOM 2266 C C . LEU A 1 296 ? -12.476 -5.747 27.007 1.00 93.19 296 LEU A C 1
ATOM 2268 O O . LEU A 1 296 ? -13.321 -5.456 27.850 1.00 93.19 296 LEU A O 1
ATOM 2272 N N . GLY A 1 297 ? -11.267 -6.190 27.341 1.00 90.12 297 GLY A N 1
ATOM 2273 C CA . GLY A 1 297 ? -10.836 -6.458 28.710 1.00 90.12 297 GLY A CA 1
ATOM 2274 C C . GLY A 1 297 ? -11.669 -7.542 29.392 1.00 90.12 297 GLY A C 1
ATOM 2275 O O . GLY A 1 297 ? -11.939 -7.422 30.584 1.00 90.12 297 GLY A O 1
ATOM 2276 N N . GLY A 1 298 ? -12.139 -8.543 28.638 1.00 89.19 298 GLY A N 1
ATOM 2277 C CA . GLY A 1 298 ? -13.069 -9.567 29.129 1.00 89.19 298 GLY A CA 1
ATOM 2278 C C . GLY A 1 298 ? -14.508 -9.086 29.364 1.00 89.19 298 GLY A C 1
ATOM 2279 O O . GLY A 1 298 ? -15.342 -9.883 29.783 1.00 89.19 298 GLY A O 1
ATOM 2280 N N . ILE A 1 299 ? -14.815 -7.813 29.095 1.00 90.75 299 ILE A N 1
ATOM 2281 C CA . ILE A 1 299 ? -16.159 -7.242 29.224 1.00 90.75 299 ILE A CA 1
ATOM 2282 C C . ILE A 1 299 ? -16.829 -7.235 27.852 1.00 90.75 299 ILE A C 1
ATOM 2284 O O . ILE A 1 299 ? -16.266 -6.728 26.878 1.00 90.75 299 ILE A O 1
ATOM 2288 N N . GLU A 1 300 ? -18.042 -7.778 27.796 1.00 94.12 300 GLU A N 1
ATOM 2289 C CA . GLU A 1 300 ? -18.910 -7.713 26.624 1.00 94.12 300 GLU A CA 1
ATOM 2290 C C . GLU A 1 300 ? -19.775 -6.450 26.686 1.00 94.12 300 GLU A C 1
ATOM 2292 O O . GLU A 1 300 ? -20.458 -6.203 27.679 1.00 94.12 300 GLU A O 1
ATOM 2297 N N . PHE A 1 301 ? -19.730 -5.647 25.624 1.00 95.06 301 PHE A N 1
ATOM 2298 C CA . PHE A 1 301 ? -20.598 -4.495 25.419 1.00 95.06 301 PHE A CA 1
ATOM 2299 C C . PHE A 1 301 ? -21.563 -4.787 24.274 1.00 95.06 301 PHE A C 1
ATOM 2301 O O . PHE A 1 301 ? -21.128 -5.115 23.163 1.00 95.06 301 PHE A O 1
ATOM 2308 N N . HIS A 1 302 ? -22.853 -4.612 24.533 1.00 96.88 302 HIS A N 1
ATOM 2309 C CA . HIS A 1 302 ? -23.928 -4.850 23.584 1.00 96.88 302 HIS A CA 1
ATOM 2310 C C . HIS A 1 302 ? -24.471 -3.533 23.025 1.00 96.88 302 HIS A C 1
ATOM 2312 O O . HIS A 1 302 ? -24.638 -2.544 23.747 1.00 96.88 302 HIS A O 1
ATOM 2318 N N . ASP A 1 303 ? -24.763 -3.534 21.723 1.00 97.00 303 ASP A N 1
ATOM 2319 C CA . ASP A 1 303 ? -25.263 -2.382 20.962 1.00 97.00 303 ASP A CA 1
ATOM 2320 C C . ASP A 1 303 ? -24.414 -1.117 21.174 1.00 97.00 303 ASP A C 1
ATOM 2322 O O . ASP A 1 303 ? -24.921 -0.025 21.447 1.00 97.00 303 ASP A O 1
ATOM 2326 N N . LEU A 1 304 ? -23.094 -1.275 21.072 1.00 97.25 304 LEU A N 1
ATOM 2327 C CA . LEU A 1 304 ? -22.139 -0.206 21.310 1.00 97.25 304 LEU A CA 1
ATOM 2328 C C . LEU A 1 304 ? -22.142 0.806 20.161 1.00 97.25 304 LEU A C 1
ATOM 2330 O O . LEU A 1 304 ? -21.829 0.476 19.017 1.00 97.25 304 LEU A O 1
ATOM 2334 N N . ALA A 1 305 ? -22.364 2.066 20.517 1.00 98.00 305 ALA A N 1
ATOM 2335 C CA . ALA A 1 305 ? -22.030 3.246 19.739 1.00 98.00 305 ALA A CA 1
ATOM 2336 C C . ALA A 1 305 ? -21.042 4.110 20.540 1.00 98.00 305 ALA A C 1
ATOM 2338 O O . ALA A 1 305 ? -21.377 4.655 21.594 1.00 98.00 305 ALA A O 1
ATOM 2339 N N . LEU A 1 306 ? -19.817 4.243 20.038 1.00 97.50 306 LEU A N 1
ATOM 2340 C CA . LEU A 1 306 ? -18.746 5.037 20.633 1.00 97.50 306 LEU A CA 1
ATOM 2341 C C . LEU A 1 306 ? -18.276 6.094 19.638 1.00 97.50 306 LEU A C 1
ATOM 2343 O O . LEU A 1 306 ? -17.907 5.784 18.508 1.00 97.50 306 LEU A O 1
ATOM 2347 N N . ASN A 1 307 ? -18.196 7.335 20.100 1.00 97.88 307 ASN A N 1
ATOM 2348 C CA . ASN A 1 307 ? -17.544 8.429 19.397 1.00 97.88 307 ASN A CA 1
ATOM 2349 C C . ASN A 1 307 ? -16.404 8.964 20.256 1.00 97.88 307 ASN A C 1
ATOM 2351 O O . ASN A 1 307 ? -16.632 9.481 21.347 1.00 97.88 307 ASN A O 1
ATOM 2355 N N . ALA A 1 308 ? -15.176 8.888 19.757 1.00 96.69 308 ALA A N 1
ATOM 2356 C CA . ALA A 1 308 ? -14.004 9.467 20.394 1.00 96.69 308 ALA A CA 1
ATOM 2357 C C . ALA A 1 308 ? -13.353 10.490 19.463 1.00 96.69 308 ALA A C 1
ATOM 2359 O O . ALA A 1 308 ? -13.132 10.239 18.281 1.00 96.69 308 ALA A O 1
ATOM 2360 N N . SER A 1 309 ? -13.019 11.666 19.986 1.00 96.31 309 SER A N 1
ATOM 2361 C CA . SER A 1 309 ? -12.323 12.700 19.222 1.00 96.31 309 SER A CA 1
ATOM 2362 C C . SER A 1 309 ? -11.269 13.399 20.062 1.00 96.31 309 SER A C 1
ATOM 2364 O O . SER A 1 309 ? -11.485 13.709 21.232 1.00 96.31 309 SER A O 1
ATOM 2366 N N . LYS A 1 310 ? -10.123 13.676 19.455 1.00 93.25 310 LYS A N 1
ATOM 2367 C CA . LYS A 1 310 ? -9.036 14.431 20.056 1.00 93.25 310 LYS A CA 1
ATOM 2368 C C . LYS A 1 310 ? -9.142 15.887 19.623 1.00 93.25 310 LYS A C 1
ATOM 2370 O O . LYS A 1 310 ? -9.026 16.206 18.440 1.00 93.25 310 LYS A O 1
ATOM 2375 N N . LYS A 1 311 ? -9.339 16.780 20.588 1.00 87.38 311 LYS A N 1
ATOM 2376 C CA . LYS A 1 311 ? -9.283 18.234 20.405 1.00 87.38 311 LYS A CA 1
ATOM 2377 C C . LYS A 1 311 ? -8.103 18.770 21.203 1.00 87.38 311 LYS A C 1
ATOM 2379 O O . LYS A 1 311 ? -8.068 18.661 22.429 1.00 87.38 311 LYS A O 1
ATOM 2384 N N . ASN A 1 312 ? -7.128 19.354 20.511 1.00 84.62 312 ASN A N 1
ATOM 2385 C CA . ASN A 1 312 ? -5.852 19.774 21.094 1.00 84.62 312 ASN A CA 1
ATOM 2386 C C . ASN A 1 312 ? -5.151 18.592 21.798 1.00 84.62 312 ASN A C 1
ATOM 2388 O O . ASN A 1 312 ? -4.758 17.617 21.155 1.00 84.62 312 ASN A O 1
ATOM 2392 N N . LEU A 1 313 ? -5.017 18.661 23.124 1.00 86.69 313 LEU A N 1
ATOM 2393 C CA . LEU A 1 313 ? -4.400 17.628 23.959 1.00 86.69 313 LEU A CA 1
ATOM 2394 C C . LEU A 1 313 ? -5.424 16.723 24.663 1.00 86.69 313 LEU A C 1
ATOM 2396 O O . LEU A 1 313 ? -5.024 15.766 25.323 1.00 86.69 313 LEU A O 1
ATOM 2400 N N . SER A 1 314 ? -6.722 17.004 24.518 1.00 91.62 314 SER A N 1
ATOM 2401 C CA . SER A 1 314 ? -7.796 16.312 25.227 1.00 91.62 314 SER A CA 1
ATOM 2402 C C . SER A 1 314 ? -8.584 15.391 24.298 1.00 91.62 314 SER A C 1
ATOM 2404 O O . SER A 1 314 ? -9.003 15.784 23.208 1.00 91.62 314 SER A O 1
ATOM 2406 N N . TRP A 1 315 ? -8.802 14.162 24.746 1.00 95.19 315 TRP A N 1
ATOM 2407 C CA . TRP A 1 315 ? -9.773 13.239 24.185 1.00 95.19 315 TRP A CA 1
ATOM 2408 C C . TRP A 1 315 ? -11.148 13.489 24.791 1.00 95.19 315 TRP A C 1
ATOM 2410 O O . TRP A 1 315 ? -11.280 13.607 26.004 1.00 95.19 315 TRP A O 1
ATOM 2420 N N . GLN A 1 316 ? -12.162 13.533 23.939 1.00 96.44 316 GLN A N 1
ATOM 2421 C CA . GLN A 1 316 ? -13.575 13.567 24.295 1.00 96.44 316 GLN A CA 1
ATOM 2422 C C . GLN A 1 316 ? -14.209 12.283 23.777 1.00 96.44 316 GLN A C 1
ATOM 2424 O O . GLN A 1 316 ? -14.107 11.999 22.583 1.00 96.44 316 GLN A O 1
ATOM 2429 N N . LEU A 1 317 ? -14.834 11.524 24.668 1.00 96.69 317 LEU A N 1
ATOM 2430 C CA . LEU A 1 317 ? -15.490 10.258 24.382 1.00 96.69 317 LEU A CA 1
ATOM 2431 C C . LEU A 1 317 ? -16.971 10.374 24.742 1.00 96.69 317 LEU A C 1
ATOM 2433 O O . LEU A 1 317 ? -17.313 10.921 25.791 1.00 96.69 317 LEU A O 1
ATOM 2437 N N . ASP A 1 318 ? -17.827 9.844 23.883 1.00 97.56 318 ASP A N 1
ATOM 2438 C CA . ASP A 1 318 ? -19.259 9.659 24.095 1.00 97.56 318 ASP A CA 1
ATOM 2439 C C . ASP A 1 318 ? -19.567 8.192 23.794 1.00 97.56 318 ASP A C 1
ATOM 2441 O O . ASP A 1 318 ? -19.271 7.715 22.696 1.00 97.56 318 ASP A O 1
ATOM 2445 N N . VAL A 1 319 ? -20.063 7.468 24.793 1.00 96.94 319 VAL A N 1
ATOM 2446 C CA . VAL A 1 319 ? -20.337 6.034 24.713 1.00 96.94 319 VAL A CA 1
ATOM 2447 C C . VAL A 1 319 ? -21.797 5.774 25.040 1.00 96.94 319 VAL A C 1
ATOM 2449 O O . VAL A 1 319 ? -22.346 6.318 26.001 1.00 96.94 319 VAL A O 1
ATOM 2452 N N . ASN A 1 320 ? -22.420 4.917 24.244 1.00 97.56 320 ASN A N 1
ATOM 2453 C CA . ASN A 1 320 ? -23.768 4.429 24.452 1.00 97.56 320 ASN A CA 1
ATOM 2454 C C . ASN A 1 320 ? -23.802 2.935 24.124 1.00 97.56 320 ASN A C 1
ATOM 2456 O O . ASN A 1 320 ? -23.521 2.546 22.999 1.00 97.56 320 ASN A O 1
ATOM 2460 N N . SER A 1 321 ? -24.122 2.118 25.114 1.00 96.88 321 SER A N 1
ATOM 2461 C CA . SER A 1 321 ? -24.275 0.661 25.036 1.00 96.88 321 SER A CA 1
ATOM 2462 C C . SER A 1 321 ? -25.292 0.227 26.089 1.00 96.88 321 SER A C 1
ATOM 2464 O O . SER A 1 321 ? -25.749 1.059 26.886 1.00 96.88 321 SER A O 1
ATOM 2466 N N . GLN A 1 322 ? -25.644 -1.056 26.118 1.00 95.56 322 GLN A N 1
ATOM 2467 C CA . GLN A 1 322 ? -26.485 -1.594 27.188 1.00 95.56 322 GLN A CA 1
ATOM 2468 C C . GLN A 1 322 ? -25.784 -1.540 28.556 1.00 95.56 322 GLN A C 1
ATOM 2470 O O . GLN A 1 322 ? -26.446 -1.345 29.569 1.00 95.56 322 GLN A O 1
ATOM 2475 N N . GLU A 1 323 ? -24.455 -1.646 28.589 1.00 94.44 323 GLU A N 1
ATOM 2476 C CA . GLU A 1 323 ? -23.649 -1.711 29.811 1.00 94.44 323 GLU A CA 1
ATOM 2477 C C . GLU A 1 323 ? -23.165 -0.336 30.271 1.00 94.44 323 GLU A C 1
ATOM 2479 O O . GLU A 1 323 ? -23.054 -0.076 31.467 1.00 94.44 323 GLU A O 1
ATOM 2484 N N . VAL A 1 324 ? -22.848 0.567 29.344 1.00 95.06 324 VAL A N 1
ATOM 2485 C CA . VAL A 1 324 ? -22.276 1.883 29.658 1.00 95.06 324 VAL A CA 1
ATOM 2486 C C . VAL A 1 324 ? -22.906 2.963 28.802 1.00 95.06 324 VAL A C 1
ATOM 2488 O O . VAL A 1 324 ? -22.909 2.885 27.571 1.00 95.06 324 VAL A O 1
ATOM 2491 N N . LYS A 1 325 ? -23.354 4.032 29.458 1.00 96.75 325 LYS A N 1
ATOM 2492 C CA . LYS A 1 325 ? -23.766 5.266 28.798 1.00 96.75 325 LYS A CA 1
ATOM 2493 C C . LYS A 1 325 ? -23.181 6.474 29.504 1.00 96.75 325 LYS A C 1
ATOM 2495 O O . LYS A 1 325 ? -23.379 6.646 30.707 1.00 96.75 325 LYS A O 1
ATOM 2500 N N . GLY A 1 326 ? -22.500 7.334 28.759 1.00 96.56 326 GLY A N 1
ATOM 2501 C CA . GLY A 1 326 ? -21.956 8.561 29.317 1.00 96.56 326 GLY A CA 1
ATOM 2502 C C . GLY A 1 326 ? -20.883 9.207 28.462 1.00 96.56 326 GLY A C 1
ATOM 2503 O O . GLY A 1 326 ? -20.659 8.856 27.306 1.00 96.56 326 GLY A O 1
ATOM 2504 N N . LYS A 1 327 ? -20.203 10.176 29.067 1.00 96.81 327 LYS A N 1
ATOM 2505 C CA . LYS A 1 327 ? -19.133 10.947 28.441 1.00 96.81 327 LYS A CA 1
ATOM 2506 C C . LYS A 1 327 ? -17.876 10.874 29.280 1.00 96.81 327 LYS A C 1
ATOM 2508 O O . LYS A 1 327 ? -17.940 10.958 30.505 1.00 96.81 327 LYS A O 1
ATOM 2513 N N . ALA A 1 328 ? -16.732 10.793 28.620 1.00 94.94 328 ALA A N 1
ATOM 2514 C CA . ALA A 1 328 ? -15.439 10.908 29.269 1.00 94.94 328 ALA A CA 1
ATOM 2515 C C . ALA A 1 328 ? -14.588 11.977 28.586 1.00 94.94 328 ALA A C 1
ATOM 2517 O O . ALA A 1 328 ? -14.646 12.177 27.375 1.00 94.94 328 ALA A O 1
ATOM 2518 N N . THR A 1 329 ? -13.793 12.685 29.374 1.00 94.06 329 THR A N 1
ATOM 2519 C CA . THR A 1 329 ? -12.762 13.596 28.891 1.00 94.06 329 THR A CA 1
ATOM 2520 C C . THR A 1 329 ? -11.437 13.153 29.481 1.00 94.06 329 THR A C 1
ATOM 2522 O O . THR A 1 329 ? -11.321 13.046 30.698 1.00 94.06 329 THR A O 1
ATOM 2525 N N . TYR A 1 330 ? -10.448 12.896 28.631 1.00 93.00 330 TYR A N 1
ATOM 2526 C CA . TYR A 1 330 ? -9.108 12.504 29.052 1.00 93.00 330 TYR A CA 1
ATOM 2527 C C . TYR A 1 330 ? -8.074 13.507 28.549 1.00 93.00 330 TYR A C 1
ATOM 2529 O O . TYR A 1 330 ? -7.948 13.733 27.346 1.00 93.00 330 TYR A O 1
ATOM 2537 N N . LEU A 1 331 ? -7.317 14.110 29.458 1.00 90.88 331 LEU A N 1
ATOM 2538 C CA . LEU A 1 331 ? -6.167 14.950 29.158 1.00 90.88 331 LEU A CA 1
ATOM 2539 C C . LEU A 1 331 ? -4.911 14.256 29.701 1.00 90.88 331 LEU A C 1
ATOM 2541 O O . LEU A 1 331 ? -4.735 14.066 30.905 1.00 90.88 331 LEU A O 1
ATOM 2545 N N . LYS A 1 332 ? -4.028 13.850 28.781 1.00 81.50 332 LYS A N 1
ATOM 2546 C CA . LYS A 1 332 ? -2.761 13.192 29.123 1.00 81.50 332 LYS A CA 1
ATOM 2547 C C . LYS A 1 332 ? -1.918 14.137 30.003 1.00 81.50 332 LYS A C 1
ATOM 2549 O O . LYS A 1 332 ? -1.813 15.311 29.648 1.00 81.50 332 LYS A O 1
ATOM 2554 N N . PRO A 1 333 ? -1.256 13.655 31.074 1.00 81.31 333 PRO A N 1
ATOM 2555 C CA . PRO A 1 333 ? -1.105 12.252 31.468 1.00 81.31 333 PRO A CA 1
ATOM 2556 C C . PRO A 1 333 ? -2.164 11.678 32.419 1.00 81.31 333 PRO A C 1
ATOM 2558 O O . PRO A 1 333 ? -2.313 10.457 32.421 1.00 81.31 333 PRO A O 1
ATOM 2561 N N . TYR A 1 334 ? -2.909 12.491 33.174 1.00 81.44 334 TYR A N 1
ATOM 2562 C CA . TYR A 1 334 ? -3.647 11.980 34.344 1.00 81.44 334 TYR A CA 1
ATOM 2563 C C . TYR A 1 334 ? -5.090 12.475 34.504 1.00 81.44 334 TYR A C 1
ATOM 2565 O O . TYR A 1 334 ? -5.824 11.911 35.311 1.00 81.44 334 TYR A O 1
ATOM 2573 N N . ASP A 1 335 ? -5.532 13.477 33.748 1.00 86.00 335 ASP A N 1
ATOM 2574 C CA . ASP A 1 335 ? -6.833 14.098 33.996 1.00 86.00 335 ASP A CA 1
ATOM 2575 C C . ASP A 1 335 ? -7.932 13.338 33.245 1.00 86.00 335 ASP A C 1
ATOM 2577 O O . ASP A 1 335 ? -8.219 13.618 32.079 1.00 86.00 335 ASP A O 1
ATOM 2581 N N . LEU A 1 336 ? -8.538 12.353 33.911 1.00 90.56 336 LEU A N 1
ATOM 2582 C CA . LEU A 1 336 ? -9.721 11.637 33.434 1.00 90.56 336 LEU A CA 1
ATOM 2583 C C . LEU A 1 336 ? -10.968 12.126 34.182 1.00 90.56 336 LEU A C 1
ATOM 2585 O O . LEU A 1 336 ? -11.111 11.918 35.384 1.00 90.56 336 LEU A O 1
ATOM 2589 N N . SER A 1 337 ? -11.897 12.741 33.457 1.00 92.00 337 SER A N 1
ATOM 2590 C CA . SER A 1 337 ? -13.233 13.077 33.948 1.00 92.00 337 SER A CA 1
ATOM 2591 C C . SER A 1 337 ? -14.254 12.180 33.266 1.00 92.00 337 SER A C 1
ATOM 2593 O O . SER A 1 337 ? -14.288 12.114 32.040 1.00 92.00 337 SER A O 1
ATOM 2595 N N . VAL A 1 338 ? -15.083 11.491 34.047 1.00 92.50 338 VAL A N 1
ATOM 2596 C CA . VAL A 1 338 ? -16.128 10.599 33.537 1.00 92.50 338 VAL A CA 1
ATOM 2597 C C . VAL A 1 338 ? -17.468 11.024 34.124 1.00 92.50 338 VAL A C 1
ATOM 2599 O O . VAL A 1 338 ? -17.598 11.195 35.333 1.00 92.50 338 VAL A O 1
ATOM 2602 N N . SER A 1 339 ? -18.461 11.194 33.259 1.00 93.94 339 SER A N 1
ATOM 2603 C CA . SER A 1 339 ? -19.854 11.458 33.607 1.00 93.94 339 SER A CA 1
ATOM 2604 C C . SER A 1 339 ? -20.701 10.334 33.030 1.00 93.94 339 SER A C 1
ATOM 2606 O O . SER A 1 339 ? -20.891 10.276 31.815 1.00 93.94 339 SER A O 1
ATOM 2608 N N . LEU A 1 340 ? -21.181 9.434 33.887 1.00 93.56 340 LEU A N 1
ATOM 2609 C CA . LEU A 1 340 ? -21.968 8.268 33.485 1.00 93.56 340 LEU A CA 1
ATOM 2610 C C . LEU A 1 340 ? -23.438 8.485 33.822 1.00 93.56 340 LEU A C 1
ATOM 2612 O O . LEU A 1 340 ? -23.775 8.802 34.961 1.00 93.56 340 LEU A O 1
ATOM 2616 N N . ASP A 1 341 ? -24.292 8.259 32.833 1.00 92.75 341 ASP A N 1
ATOM 2617 C CA . ASP A 1 341 ? -25.737 8.160 33.022 1.00 92.75 341 ASP A CA 1
ATOM 2618 C C . ASP A 1 341 ? -26.123 6.722 33.408 1.00 92.75 341 ASP A C 1
ATOM 2620 O O . ASP A 1 341 ? -27.081 6.503 34.149 1.00 92.75 341 ASP A O 1
ATOM 2624 N N . HIS A 1 342 ? -25.373 5.737 32.899 1.00 90.38 342 HIS A N 1
ATOM 2625 C CA . HIS A 1 342 ? -25.591 4.313 33.138 1.00 90.38 342 HIS A CA 1
ATOM 2626 C C . HIS A 1 342 ? -24.263 3.547 33.182 1.00 90.38 342 HIS A C 1
ATOM 2628 O O . HIS A 1 342 ? -23.381 3.785 32.354 1.00 90.38 342 HIS A O 1
ATOM 2634 N N . LEU A 1 343 ? -24.142 2.623 34.139 1.00 92.00 343 LEU A N 1
ATOM 2635 C CA . LEU A 1 343 ? -23.041 1.669 34.250 1.00 92.00 343 LEU A CA 1
ATOM 2636 C C . LEU A 1 343 ? -23.554 0.367 34.873 1.00 92.00 343 LEU A C 1
ATOM 2638 O O . LEU A 1 343 ? -23.935 0.346 36.045 1.00 92.00 343 LEU A O 1
ATOM 2642 N N . HIS A 1 344 ? -23.532 -0.710 34.104 1.00 89.62 344 HIS A N 1
ATOM 2643 C CA . HIS A 1 344 ? -23.869 -2.058 34.528 1.00 89.62 344 HIS A CA 1
ATOM 2644 C C . HIS A 1 344 ? -22.923 -3.042 33.837 1.00 89.62 344 HIS A C 1
ATOM 2646 O O . HIS A 1 344 ? -23.113 -3.390 32.678 1.00 89.62 344 HIS A O 1
ATOM 2652 N N . LEU A 1 345 ? -21.872 -3.455 34.548 1.00 82.06 345 LEU A N 1
ATOM 2653 C CA . LEU A 1 345 ? -20.862 -4.375 34.029 1.00 82.06 345 LEU A CA 1
ATOM 2654 C C . LEU A 1 345 ? -21.119 -5.780 34.565 1.00 82.06 345 LEU A C 1
ATOM 2656 O O . LEU A 1 345 ? -21.197 -5.972 35.781 1.00 82.06 345 LEU A O 1
ATOM 2660 N N . TYR A 1 346 ? -21.192 -6.758 33.667 1.00 75.38 346 TYR A N 1
ATOM 2661 C CA . TYR A 1 346 ? -21.111 -8.164 34.041 1.00 75.38 346 TYR A CA 1
ATOM 2662 C C . TYR A 1 346 ? -19.638 -8.577 34.072 1.00 75.38 346 TYR A C 1
ATOM 2664 O O . TYR A 1 346 ? -18.940 -8.477 33.067 1.00 75.38 346 TYR A O 1
ATOM 2672 N N . LEU A 1 347 ? -19.150 -8.991 35.243 1.00 75.69 347 LEU A N 1
ATOM 2673 C CA . LEU A 1 347 ? -17.760 -9.398 35.452 1.00 75.69 347 LEU A CA 1
ATOM 2674 C C . LEU A 1 347 ? -17.733 -10.881 35.866 1.00 75.69 347 LEU A C 1
ATOM 2676 O O . LEU A 1 347 ? -17.953 -11.171 37.046 1.00 75.69 347 LEU A O 1
ATOM 2680 N N . PRO A 1 348 ? -17.469 -11.815 34.932 1.00 63.44 348 PRO A N 1
ATOM 2681 C CA . PRO A 1 348 ? -17.561 -13.256 35.189 1.00 63.44 348 PRO A CA 1
ATOM 2682 C C . PRO A 1 348 ? -16.658 -13.722 36.341 1.00 63.44 348 PRO A C 1
ATOM 2684 O O . PRO A 1 348 ? -17.096 -14.469 37.217 1.00 63.44 348 PRO A O 1
ATOM 2687 N N . ASP A 1 349 ? -15.427 -13.207 36.401 1.00 62.88 349 ASP A N 1
ATOM 2688 C CA . ASP A 1 349 ? -14.422 -13.613 37.394 1.00 62.88 349 ASP A CA 1
ATOM 2689 C C . ASP A 1 349 ? -14.828 -13.253 38.836 1.00 62.88 349 ASP A C 1
ATOM 2691 O O . ASP A 1 349 ? -14.490 -13.956 39.791 1.00 62.88 349 ASP A O 1
ATOM 2695 N N . PHE A 1 350 ? -15.618 -12.189 39.020 1.00 56.50 350 PHE A N 1
ATOM 2696 C CA . PHE A 1 350 ? -16.130 -11.816 40.342 1.00 56.50 350 PHE A CA 1
ATOM 2697 C C . PHE A 1 350 ? -17.275 -12.730 40.807 1.00 56.50 350 PHE A C 1
ATOM 2699 O O . PHE A 1 350 ? -17.466 -12.903 42.018 1.00 56.50 350 PHE A O 1
ATOM 2706 N N . GLU A 1 351 ? -18.017 -13.353 39.887 1.00 54.56 351 GLU A N 1
ATOM 2707 C CA . GLU A 1 351 ? -19.052 -14.334 40.230 1.00 54.56 351 GLU A CA 1
ATOM 2708 C C . GLU A 1 351 ? -18.466 -15.675 40.686 1.00 54.56 351 GLU A C 1
ATOM 2710 O O . GLU A 1 351 ? -18.995 -16.283 41.618 1.00 54.56 351 GLU A O 1
ATOM 2715 N N . GLU A 1 352 ? -17.356 -16.136 40.106 1.00 55.97 352 GLU A N 1
ATOM 2716 C CA . GLU A 1 352 ? -16.681 -17.354 40.587 1.00 55.97 352 GLU A CA 1
ATOM 2717 C C . GLU A 1 352 ? -16.094 -17.157 41.991 1.00 55.97 352 GLU A C 1
ATOM 2719 O O . GLU A 1 352 ? -16.323 -17.984 42.878 1.00 55.97 352 GLU A O 1
ATOM 2724 N N . MET A 1 353 ? -15.469 -16.005 42.255 1.00 49.97 353 MET A N 1
ATOM 2725 C CA . MET A 1 353 ? -14.981 -15.662 43.599 1.00 49.97 353 MET A CA 1
ATOM 2726 C C . MET A 1 353 ? -16.117 -15.498 44.623 1.00 49.97 353 MET A C 1
ATOM 2728 O O . MET A 1 353 ? -15.947 -15.799 45.808 1.00 49.97 353 MET A O 1
ATOM 2732 N N . THR A 1 354 ? -17.294 -15.020 44.205 1.00 49.94 354 THR A N 1
ATOM 2733 C CA . THR A 1 354 ? -18.465 -14.945 45.096 1.00 49.94 354 THR A CA 1
ATOM 2734 C C . THR A 1 354 ? -19.163 -16.291 45.261 1.00 49.94 354 THR A C 1
ATOM 2736 O O . THR A 1 354 ? -19.677 -16.537 46.351 1.00 49.94 354 THR A O 1
ATOM 2739 N N . LYS A 1 355 ? -19.128 -17.204 44.283 1.00 47.81 355 LYS A N 1
ATOM 2740 C CA . LYS A 1 355 ? -19.568 -18.607 44.439 1.00 47.81 355 LYS A CA 1
ATOM 2741 C C . LYS A 1 355 ? -18.686 -19.389 45.412 1.00 47.81 355 LYS A C 1
ATOM 2743 O O . LYS A 1 355 ? -19.229 -20.117 46.240 1.00 47.81 355 LYS A O 1
ATOM 2748 N N . GLU A 1 356 ? -17.371 -19.169 45.412 1.00 48.50 356 GLU A N 1
ATOM 2749 C CA . GLU A 1 356 ? -16.479 -19.720 46.449 1.00 48.50 356 GLU A CA 1
ATOM 2750 C C . GLU A 1 356 ? -16.791 -19.169 47.850 1.00 48.50 356 GLU A C 1
ATOM 2752 O O . GLU A 1 356 ? -16.686 -19.889 48.840 1.00 48.50 356 GLU A O 1
ATOM 2757 N N . ARG A 1 357 ? -17.229 -17.906 47.958 1.00 47.47 357 ARG A N 1
ATOM 2758 C CA . ARG A 1 357 ? -17.641 -17.301 49.241 1.00 47.47 357 ARG A CA 1
ATOM 2759 C C . ARG A 1 357 ? -19.069 -17.645 49.668 1.00 47.47 357 ARG A C 1
ATOM 2761 O O . ARG A 1 357 ? -19.381 -17.549 50.852 1.00 47.47 357 ARG A O 1
ATOM 2768 N N . SER A 1 358 ? -19.944 -18.017 48.735 1.00 41.41 358 SER A N 1
ATOM 2769 C CA . SER A 1 358 ? -21.369 -18.273 48.989 1.00 41.41 358 SER A CA 1
ATOM 2770 C C . SER A 1 358 ? -21.715 -19.753 49.177 1.00 41.41 358 SER A C 1
ATOM 2772 O O . SER A 1 358 ? -22.894 -20.103 49.273 1.00 41.41 358 SER A O 1
ATOM 2774 N N . SER A 1 359 ? -20.720 -20.622 49.389 1.00 43.38 359 SER A N 1
ATOM 2775 C CA . SER A 1 359 ? -20.934 -21.922 50.037 1.00 43.38 359 SER A CA 1
ATOM 2776 C C . SER A 1 359 ? -21.266 -21.742 51.533 1.00 43.38 359 SER A C 1
ATOM 2778 O O . SER A 1 359 ? -20.538 -22.187 52.416 1.00 43.38 359 SER A O 1
ATOM 2780 N N . ILE A 1 360 ? -22.398 -21.097 51.832 1.00 46.66 360 ILE A N 1
ATOM 2781 C CA . ILE A 1 360 ? -22.919 -20.788 53.183 1.00 46.66 360 ILE A CA 1
ATOM 2782 C C . ILE A 1 360 ? -23.538 -22.047 53.845 1.00 46.66 360 ILE A C 1
ATOM 2784 O O . ILE A 1 360 ? -24.205 -21.978 54.869 1.00 46.66 360 ILE A O 1
ATOM 2788 N N . PHE A 1 361 ? -23.285 -23.237 53.289 1.00 47.22 361 PHE A N 1
ATOM 2789 C CA . PHE A 1 361 ? -23.541 -24.520 53.956 1.00 47.22 361 PHE A CA 1
ATOM 2790 C C . PHE A 1 361 ? -22.267 -25.202 54.472 1.00 47.22 361 PHE A C 1
ATOM 2792 O O . PHE A 1 361 ? -22.337 -26.332 54.954 1.00 47.22 361 PHE A O 1
ATOM 2799 N N . ALA A 1 362 ? -21.112 -24.531 54.433 1.00 47.00 362 ALA A N 1
ATOM 2800 C CA . ALA A 1 362 ? -19.974 -24.950 55.237 1.00 47.00 362 ALA A CA 1
ATOM 2801 C C . ALA A 1 362 ? -20.288 -24.641 56.708 1.00 47.00 362 ALA A C 1
ATOM 2803 O O . ALA A 1 362 ? -20.243 -23.493 57.144 1.00 47.00 362 ALA A O 1
ATOM 2804 N N . SER A 1 363 ? -20.671 -25.683 57.447 1.00 47.06 363 SER A N 1
ATOM 2805 C CA . SER A 1 363 ? -20.706 -25.706 58.909 1.00 47.06 363 SER A CA 1
ATOM 2806 C C . SER A 1 363 ? -19.511 -24.942 59.475 1.00 47.06 363 SER A C 1
ATOM 2808 O O . SER A 1 363 ? -18.386 -25.237 59.074 1.00 47.06 363 SER A O 1
ATOM 2810 N N . GLU A 1 364 ? -19.766 -23.989 60.378 1.00 48.03 364 GLU A N 1
ATOM 2811 C CA . GLU A 1 364 ? -18.749 -23.273 61.155 1.00 48.03 364 GLU A CA 1
ATOM 2812 C C . GLU A 1 364 ? -17.750 -24.273 61.746 1.00 48.03 364 GLU A C 1
ATOM 2814 O O . GLU A 1 364 ? -17.988 -24.899 62.782 1.00 48.03 364 GLU A O 1
ATOM 2819 N N . ASP A 1 365 ? -16.624 -24.443 61.062 1.00 51.16 365 ASP A N 1
ATOM 2820 C CA . ASP A 1 365 ? -15.493 -25.165 61.599 1.00 51.16 365 ASP A CA 1
ATOM 2821 C C . ASP A 1 365 ? -14.797 -24.226 62.584 1.00 51.16 365 ASP A C 1
ATOM 2823 O O . ASP A 1 365 ? -14.027 -23.339 62.211 1.00 51.16 365 ASP A O 1
ATOM 2827 N N . GLN A 1 366 ? -15.104 -24.407 63.868 1.00 54.44 366 GLN A N 1
ATOM 2828 C CA . GLN A 1 366 ? -14.519 -23.656 64.984 1.00 54.44 366 GLN A CA 1
ATOM 2829 C C . GLN A 1 366 ? -12.996 -23.858 65.128 1.00 54.44 366 GLN A C 1
ATOM 2831 O O . GLN A 1 366 ? -12.387 -23.277 66.026 1.00 54.44 366 GLN A O 1
ATOM 2836 N N . SER A 1 367 ? -12.366 -24.669 64.268 1.00 58.72 367 SER A N 1
ATOM 2837 C CA . SER A 1 367 ? -10.910 -24.813 64.178 1.00 58.72 367 SER A CA 1
ATOM 2838 C C . SER A 1 367 ? -10.246 -23.882 63.153 1.00 58.72 367 SER A C 1
ATOM 2840 O O . SER A 1 367 ? -9.013 -23.811 63.103 1.00 58.72 367 SER A O 1
ATOM 2842 N N . ALA A 1 368 ? -11.023 -23.129 62.365 1.00 55.53 368 ALA A N 1
ATOM 2843 C CA . ALA A 1 368 ? -10.468 -22.197 61.395 1.00 55.53 368 ALA A CA 1
ATOM 2844 C C . ALA A 1 368 ? -9.790 -21.000 62.099 1.00 55.53 368 ALA A C 1
ATOM 2846 O O . ALA A 1 368 ? -10.364 -20.396 63.009 1.00 55.53 368 ALA A O 1
ATOM 2847 N N . PRO A 1 369 ? -8.558 -20.628 61.702 1.00 62.62 369 PRO A N 1
ATOM 2848 C CA . PRO A 1 369 ? -7.860 -19.502 62.305 1.00 62.62 369 PRO A CA 1
ATOM 2849 C C . PRO A 1 369 ? -8.617 -18.194 62.050 1.00 62.62 369 PRO A C 1
ATOM 2851 O O . PRO A 1 369 ? -9.019 -17.917 60.924 1.00 62.62 369 PRO A O 1
ATOM 2854 N N . LEU A 1 370 ? -8.726 -17.360 63.091 1.00 63.31 370 LEU A N 1
ATOM 2855 C CA . LEU A 1 370 ? -9.412 -16.054 63.089 1.00 63.31 370 LEU A CA 1
ATOM 2856 C C . LEU A 1 370 ? -8.947 -15.081 61.989 1.00 63.31 370 LEU A C 1
ATOM 2858 O O . LEU A 1 370 ? -9.627 -14.097 61.725 1.00 63.31 370 LEU A O 1
ATOM 2862 N N . ILE A 1 371 ? -7.778 -15.324 61.391 1.00 61.56 371 ILE A N 1
ATOM 2863 C CA . ILE A 1 371 ? -7.197 -14.508 60.325 1.00 61.56 371 ILE A CA 1
ATOM 2864 C C . ILE A 1 371 ? -6.830 -15.433 59.171 1.00 61.56 371 ILE A C 1
ATOM 2866 O O . ILE A 1 371 ? -5.913 -16.264 59.274 1.00 61.56 371 ILE A O 1
ATOM 2870 N N . THR A 1 372 ? -7.531 -15.263 58.059 1.00 74.88 372 THR A N 1
ATOM 2871 C CA . THR A 1 372 ? -7.337 -16.063 56.855 1.00 74.88 372 THR A CA 1
ATOM 2872 C C . THR A 1 372 ? -6.059 -15.645 56.118 1.00 74.88 372 THR A C 1
ATOM 2874 O O . THR A 1 372 ? -5.502 -14.562 56.315 1.00 74.88 372 THR A O 1
ATOM 2877 N N . ASN A 1 373 ? -5.559 -16.509 55.230 1.00 69.44 373 ASN A N 1
ATOM 2878 C CA . ASN A 1 373 ? -4.456 -16.134 54.336 1.00 69.44 373 ASN A CA 1
ATOM 2879 C C . ASN A 1 373 ? -4.848 -14.989 53.384 1.00 69.44 373 ASN A C 1
ATOM 2881 O O . ASN A 1 373 ? -3.977 -14.248 52.931 1.00 69.44 373 ASN A O 1
ATOM 2885 N N . PHE A 1 374 ? -6.149 -14.827 53.122 1.00 60.50 374 PHE A N 1
ATOM 2886 C CA . PHE A 1 374 ? -6.696 -13.699 52.381 1.00 60.50 374 PHE A CA 1
ATOM 2887 C C . PHE A 1 374 ? -6.541 -12.391 53.164 1.00 60.50 374 PHE A C 1
ATOM 2889 O O . PHE A 1 374 ? -5.991 -11.446 52.612 1.00 60.50 374 PHE A O 1
ATOM 2896 N N . ASP A 1 375 ? -6.899 -12.355 54.453 1.00 69.56 375 ASP A N 1
ATOM 2897 C CA . ASP A 1 375 ? -6.744 -11.152 55.292 1.00 69.56 375 ASP A CA 1
ATOM 2898 C C . ASP A 1 375 ? -5.285 -10.685 55.347 1.00 69.56 375 ASP A C 1
ATOM 2900 O O . ASP A 1 375 ? -4.994 -9.493 55.280 1.00 69.56 375 ASP A O 1
ATOM 2904 N N . ARG A 1 376 ? -4.345 -11.639 55.386 1.00 73.88 376 ARG A N 1
ATOM 2905 C CA . ARG A 1 376 ? -2.906 -11.348 55.324 1.00 73.88 376 ARG A CA 1
ATOM 2906 C C . ARG A 1 376 ? -2.459 -10.763 53.985 1.00 73.88 376 ARG A C 1
ATOM 2908 O O . ARG A 1 376 ? -1.627 -9.863 53.988 1.00 73.88 376 ARG A O 1
ATOM 2915 N N . LYS A 1 377 ? -2.978 -11.260 52.859 1.00 66.12 377 LYS A N 1
ATOM 2916 C CA . LYS A 1 377 ? -2.651 -10.725 51.525 1.00 66.12 377 LYS A CA 1
ATOM 2917 C C . LYS A 1 377 ? -3.310 -9.371 51.276 1.00 66.12 377 LYS A C 1
ATOM 2919 O O . LYS A 1 377 ? -2.648 -8.450 50.822 1.00 66.12 377 LYS A O 1
ATOM 2924 N N . PHE A 1 378 ? -4.578 -9.231 51.642 1.00 64.50 378 PHE A N 1
ATOM 2925 C CA . PHE A 1 378 ? -5.336 -7.994 51.495 1.00 64.50 378 PHE A CA 1
ATOM 2926 C C . PHE A 1 378 ? -4.723 -6.845 52.308 1.00 64.50 378 PHE A C 1
ATOM 2928 O O . PHE A 1 378 ? -4.592 -5.735 51.805 1.00 64.50 378 PHE A O 1
ATOM 2935 N N . HIS A 1 379 ? -4.260 -7.118 53.531 1.00 70.62 379 HIS A N 1
ATOM 2936 C CA . HIS A 1 379 ? -3.576 -6.116 54.354 1.00 70.62 379 HIS A CA 1
ATOM 2937 C C . HIS A 1 379 ? -2.154 -5.779 53.853 1.00 70.62 379 HIS A C 1
ATOM 2939 O O . HIS A 1 379 ? -1.605 -4.747 54.230 1.00 70.62 379 HIS A O 1
ATOM 2945 N N . ALA A 1 380 ? -1.539 -6.634 53.030 1.00 68.50 380 ALA A N 1
ATOM 2946 C CA . ALA A 1 380 ? -0.209 -6.399 52.465 1.00 68.50 380 ALA A CA 1
ATOM 2947 C C . ALA A 1 380 ? -0.235 -5.597 51.150 1.00 68.50 380 ALA A C 1
ATOM 2949 O O . ALA A 1 380 ? 0.782 -5.012 50.790 1.00 68.50 380 ALA A O 1
ATOM 2950 N N . GLU A 1 381 ? -1.371 -5.573 50.444 1.00 62.78 381 GLU A N 1
ATOM 2951 C CA . GLU A 1 381 ? -1.532 -4.873 49.158 1.00 62.78 381 GLU A CA 1
ATOM 2952 C C . GLU A 1 381 ? -2.348 -3.572 49.251 1.00 62.78 381 GLU A C 1
ATOM 2954 O O . GLU A 1 381 ? -2.505 -2.864 48.258 1.00 62.78 381 GLU A O 1
ATOM 2959 N N . MET A 1 382 ? -2.835 -3.223 50.445 1.00 49.50 382 MET A N 1
ATOM 2960 C CA . MET A 1 382 ? -3.397 -1.900 50.723 1.00 49.50 382 MET A CA 1
ATOM 2961 C C . MET A 1 382 ? -2.266 -0.887 51.009 1.00 49.50 382 MET A C 1
ATOM 2963 O O . MET A 1 382 ? -1.367 -1.219 51.785 1.00 49.50 382 MET A O 1
ATOM 2967 N N . PRO A 1 383 ? -2.286 0.316 50.398 1.00 45.78 383 PRO A N 1
ATOM 2968 C CA . PRO A 1 383 ? -1.271 1.356 50.598 1.00 45.78 383 PRO A CA 1
ATOM 2969 C C . PRO A 1 383 ? -1.267 1.985 51.997 1.00 45.78 383 PRO A C 1
ATOM 2971 O O . PRO A 1 383 ? -2.342 2.043 52.642 1.00 45.78 383 PRO A O 1
#

Sequence (383 aa):
TAPGNEVRDYMMATPLVDSVGAALTALQVSGPVYSEFQLNIPFDMEKDARAWGYADLKDNRVDIDAPPMMLEKATGRIQFDNDVVTTSGLSAELLSQPISLDFHGESADQGYNVTINTLGDWDVEPLKPYLGERWLSLVSGHAPWQMDIDLQLNDVGFTYQVDVLAQLGRLASEYPYPLTKKVGEAGQAKLQASGNQESISARLQIPNAKYQTEIDISGDVPVLTATNLVLGKGGFKISPVVGHDASIRLDELNLDKWATLLDTPESKAQSVLANMKTPTIPLPTRIEVETPNLLLGGIEFHDLALNASKKNLSWQLDVNSQEVKGKATYLKPYDLSVSLDHLHLYLPDFEEMTKERSSIFASEDQSAPLITNFDRKFHAEMP

Radius of gyration: 30.27 Å; chains: 1; bounding box: 54×46×114 Å